Protein 3R8C (pdb70)

Sequence (403 aa):
SMVVAVDGPSGTGKSSVAKELARQLGASYLDTGAMYRIVTLWVLRAGVDLTDPAAIAAATDQVPMMSVSSDPDAQTALLAGEDVSVPIRGNEVTGAVSAVSAVPAVRERLVRQQRELAESSGAVVVEGRDIGTVVLPDADVKIYLTASAQARAQRRNLADVQRRDHLPLRPAEDALEVDTSDMTQEQVVAHLLDLVRTRSMVVAVDGPSGTGKSSVAKELARQLGASSYLDTGAMYRIVTLWVLRAGVDLTDPAAIAAATDQVPMSVSSDPDAQTALLAGEDVSVPIRGNEVTGAVSAVSAVPAVRERLVRQQRELAESSGAVVVEGRDIGTVVLPDADVKIYLTASAQARAQRRNLADVQRRDHLDSTRAVSPLRPAEDALEVDTSDMTQEQVVAHLLDLVRTR

Solvent-accessible surface area: 18810 Å² total; per-residue (Å²): 129,70,28,1,0,0,8,2,18,94,40,20,45,23,39,51,3,0,46,44,0,0,92,94,50,71,10,24,0,2,13,4,35,6,1,35,44,0,4,0,11,78,0,0,94,60,14,22,41,12,70,6,78,59,27,1,22,75,29,2,90,154,33,55,34,57,34,30,41,67,15,111,54,58,54,7,58,5,67,69,86,84,0,34,128,45,2,128,23,73,60,1,51,0,0,30,41,14,0,29,75,11,105,32,2,29,113,38,5,19,124,66,1,111,94,62,6,135,89,27,28,38,2,0,0,8,5,142,40,1,2,51,62,1,23,64,136,12,88,4,12,2,24,0,33,7,38,30,129,28,20,12,77,76,96,121,88,80,83,36,115,58,72,74,168,111,118,49,66,48,17,117,92,21,76,112,8,83,12,39,148,58,78,82,135,93,4,10,61,74,0,18,83,33,6,158,106,83,118,75,27,2,0,0,8,0,11,74,38,6,17,17,42,45,2,0,52,48,0,0,95,96,49,73,12,16,1,2,16,3,32,6,2,29,45,0,2,0,11,76,0,1,88,60,14,19,54,13,75,50,74,74,33,1,21,75,33,1,87,155,32,51,34,57,39,28,46,65,14,106,55,59,53,7,60,2,66,70,80,87,0,36,125,46,3,127,22,76,55,2,51,0,0,26,27,12,0,19,37,8,96,30,2,57,116,40,6,20,125,61,1,108,113,57,6,89,87,27,27,41,2,0,0,9,5,102,27,1,2,58,82,2,24,66,133,11,95,5,14,2,16,0,38,10,38,16,133,21,20,22,136,115,74,126,89,81,78,35,108,108,51,50,54,42,28,83,109,72,104,63,51,68,35,54,49,13,122,91,20,72,116,11,94,10,41,150,55,73,66,140,90,4,11,59,76,0,14,91,40,2,161,115,87

Foldseek 3Di:
DAEEEEAEDPLLCRLVQLLVLQVVVVFWEADLLLVLLLLLVQCVVVVQDLVDLVSLLVSRPDFQWDFGRHSVDTFTDTVNDGCVPVSPDPSSVVSSVSSCPRPSNVVVSLVVLQVVSVVGPGYYYYDQLCCPPSPVVHPAYEYEYEDQVQSVVSPPHVVSVVVVVVVRDGDPRYDYDYCSPPDSVRSNVVVNVVVVVD/DAEEEEAEDPLLCRLVLLLVLQVVVVFWEAELLLVLLLLLVQCVVVVFDLVDLPSLLVSRPCFQWDFGRHSVDTFTATVNDGCVPVSVDPSSVVRSCSSCQRPNSVVVSLVVLQVVRVVTPGYYYYDQCCCPPRPVVRPAYEYEEEDQVLSVVSVVHVVSVVVVVCLCVPPGNRGDGDPRYDYDYCSPHDSVRSSVVVNVVVVVD

Secondary structure (DSSP, 8-state):
--EEEEE--SSS-HHHHHHHHHHHTT-EEEEHHHHHHHHHHHHHHHT--TT-HHHHHHHTTT--EE----TT----EETTEE-TTGGGSHHHHHHHHHHHTSHHHHHHHHHHHHHHHHTTSSEEEESSSIIIII-TT-SEEEEEE--HHHHHHHH--HHHHHHHH---SPPTTPEEEE-TT--HHHHHHHHHHHHHH-/--EEEEE--SSSSHHHHHHHHHHHTT-EEEEHHHHHHHHHHHHHHHT--TT-HHHHHHTTTT--EEE---TT---EEETTEE-TTGGGSHHHHHHHHHHHTSHHHHHHHHHHHHHHHHTTSSEEEESSSIIIII-TT-SEEEEEE--HHHHHHHH--HHHHHHHHHHHH-SSS-----TT-EEEE-TT--HHHHHHHHHHHHHH-

Organism: Mycobacteroides abscessus (strain ATCC 19977 / DSM 44196 / CCUG 20993 / CIP 104536 / JCM 13569 / NCTC 13031 / TMC 1543 / L948) (NCBI:txid561007)

Nearest PDB structures (foldseek):
  3r8c-assembly1_A  TM=1.005E+00  e=1.095E-38  Mycobacteroides abscessus ATCC 19977
  3r8c-assembly1_B  TM=1.001E+00  e=1.105E-36  Mycobacteroides abscessus ATCC 19977
  4die-assembly5_C  TM=9.963E-01  e=7.738E-35  Mycobacteroides abscessus ATCC 19977
  4die-assembly4_B  TM=9.776E-01  e=2.308E-34  Mycobacteroides abscessus ATCC 19977
  4die-assembly6_D  TM=9.697E-01  e=1.924E-34  Mycobacteroides abscessus ATCC 19977

CATH classification: 3.40.50.300

B-factor: mean 27.77, std 15.23, range [2.0, 88.52]

Radius of gyration: 25.51 Å; Cα contacts (8 Å, |Δi|>4): 745; chains: 2; bounding box: 46×54×78 Å

Structure (mmCIF, N/CA/C/O backbone):
data_3R8C
#
_entry.id   3R8C
#
_cell.length_a   34.130
_cell.length_b   70.490
_cell.length_c   92.320
_cell.angle_alpha   90.000
_cell.angle_beta   91.950
_cell.angle_gamma   90.000
#
_symmetry.space_group_name_H-M   'P 1 21 1'
#
loop_
_entity.id
_entity.type
_entity.pdbx_description
1 polymer 'Cytidylate kinase'
2 water water
#
loop_
_atom_site.group_PDB
_atom_site.id
_atom_site.type_symbol
_atom_site.label_atom_id
_atom_site.label_alt_id
_atom_site.label_comp_id
_atom_site.label_asym_id
_atom_site.label_entity_id
_atom_site.label_seq_id
_atom_site.pdbx_PDB_ins_code
_atom_site.Cartn_x
_atom_site.Cartn_y
_atom_site.Cartn_z
_atom_site.occupancy
_atom_site.B_iso_or_equiv
_atom_site.auth_seq_id
_atom_site.auth_comp_id
_atom_site.auth_asym_id
_atom_site.auth_atom_id
_atom_site.pdbx_PDB_model_num
ATOM 1 N N . SER A 1 4 ? 7.742 2.900 -11.236 1.00 45.42 -1 SER A N 1
ATOM 2 C CA . SER A 1 4 ? 7.546 1.563 -11.883 1.00 44.88 -1 SER A CA 1
ATOM 3 C C . SER A 1 4 ? 7.084 0.466 -10.896 1.00 42.35 -1 SER A C 1
ATOM 4 O O . SER A 1 4 ? 6.061 0.620 -10.234 1.00 43.67 -1 SER A O 1
ATOM 7 N N . MET A 1 5 ? 7.830 -0.638 -10.822 1.00 38.77 0 MET A N 1
ATOM 8 C CA . MET A 1 5 ? 7.424 -1.811 -10.050 1.00 35.91 0 MET A CA 1
ATOM 9 C C . MET A 1 5 ? 8.013 -1.878 -8.622 1.00 31.66 0 MET A C 1
ATOM 10 O O . MET A 1 5 ? 9.230 -1.801 -8.433 1.00 29.10 0 MET A O 1
ATOM 15 N N . VAL A 1 6 ? 7.120 -1.992 -7.636 1.00 29.85 1 VAL A N 1
ATOM 16 C CA . VAL A 1 6 ? 7.499 -2.106 -6.215 1.00 26.85 1 VAL A CA 1
ATOM 17 C C . VAL A 1 6 ? 7.350 -3.570 -5.774 1.00 24.35 1 VAL A C 1
ATOM 18 O O . VAL A 1 6 ? 6.302 -4.185 -5.995 1.00 25.87 1 VAL A O 1
ATOM 22 N N . VAL A 1 7 ? 8.393 -4.119 -5.161 1.00 20.62 2 VAL A N 1
ATOM 23 C CA . VAL A 1 7 ? 8.296 -5.425 -4.543 1.00 18.46 2 VAL A CA 1
ATOM 24 C C . VAL A 1 7 ? 8.701 -5.216 -3.118 1.00 17.51 2 VAL A C 1
ATOM 25 O O . VAL A 1 7 ? 9.769 -4.662 -2.864 1.00 16.66 2 VAL A O 1
ATOM 29 N N . ALA A 1 8 ? 7.800 -5.634 -2.216 1.00 18.04 3 ALA A N 1
ATOM 30 C CA . ALA A 1 8 ? 7.964 -5.630 -0.776 1.00 17.21 3 ALA A CA 1
ATOM 31 C C . ALA A 1 8 ? 8.427 -7.024 -0.391 1.00 16.96 3 ALA A C 1
ATOM 32 O O . ALA A 1 8 ? 7.937 -8.047 -0.921 1.00 17.25 3 ALA A O 1
ATOM 34 N N . VAL A 1 9 ? 9.368 -7.085 0.541 1.00 16.38 4 VAL A N 1
ATOM 35 C CA . VAL A 1 9 ? 9.811 -8.376 1.032 1.00 15.90 4 VAL A CA 1
ATOM 36 C C . VAL A 1 9 ? 9.813 -8.258 2.540 1.00 16.43 4 VAL A C 1
ATOM 37 O O . VAL A 1 9 ? 10.625 -7.542 3.118 1.00 15.40 4 VAL A O 1
ATOM 41 N N . ASP A 1 10 ? 8.861 -8.946 3.158 1.00 17.62 5 ASP A N 1
ATOM 42 C CA . ASP A 1 10 ? 8.737 -8.981 4.596 1.00 18.77 5 ASP A CA 1
ATOM 43 C C . ASP A 1 10 ? 9.110 -10.363 5.123 1.00 19.89 5 ASP A C 1
ATOM 44 O O . ASP A 1 10 ? 9.387 -11.273 4.347 1.00 18.99 5 ASP A O 1
ATOM 49 N N . GLY A 1 11 ? 9.153 -10.487 6.442 1.00 21.67 6 GLY A N 1
ATOM 50 C CA . GLY A 1 11 ? 9.396 -11.747 7.093 1.00 24.12 6 GLY A CA 1
ATOM 51 C C . GLY A 1 11 ? 10.234 -11.569 8.349 1.00 26.23 6 GLY A C 1
ATOM 52 O O . GLY A 1 11 ? 10.897 -10.540 8.513 1.00 25.32 6 GLY A O 1
ATOM 53 N N . PRO A 1 12 ? 10.229 -12.586 9.226 1.00 28.74 7 PRO A N 1
ATOM 54 C CA . PRO A 1 12 ? 11.096 -12.584 10.400 1.00 31.71 7 PRO A CA 1
ATOM 55 C C . PRO A 1 12 ? 12.572 -12.617 10.023 1.00 32.33 7 PRO A C 1
ATOM 56 O O . PRO A 1 12 ? 12.940 -12.723 8.834 1.00 30.78 7 PRO A O 1
ATOM 60 N N . SER A 1 13 ? 13.403 -12.509 11.048 1.00 35.04 8 SER A N 1
ATOM 61 C CA . SER A 1 13 ? 14.849 -12.561 10.891 1.00 36.60 8 SER A CA 1
ATOM 62 C C . SER A 1 13 ? 15.310 -14.022 10.860 1.00 38.07 8 SER A C 1
ATOM 63 O O . SER A 1 13 ? 14.567 -14.917 11.300 1.00 39.43 8 SER A O 1
ATOM 66 N N . GLY A 1 14 ? 16.533 -14.249 10.367 1.00 38.26 9 GLY A N 1
ATOM 67 C CA . GLY A 1 14 ? 17.160 -15.575 10.337 1.00 39.40 9 GLY A CA 1
ATOM 68 C C . GLY A 1 14 ? 16.787 -16.460 9.151 1.00 38.11 9 GLY A C 1
ATOM 69 O O . GLY A 1 14 ? 17.187 -17.632 9.109 1.00 39.36 9 GLY A O 1
ATOM 70 N N . THR A 1 15 ? 16.012 -15.916 8.204 1.00 35.54 10 THR A N 1
ATOM 71 C CA . THR A 1 15 ? 15.607 -16.636 6.974 1.00 34.14 10 THR A CA 1
ATOM 72 C C . THR A 1 15 ? 16.561 -16.328 5.800 1.00 33.11 10 THR A C 1
ATOM 73 O O . THR A 1 15 ? 16.375 -16.843 4.689 1.00 32.20 10 THR A O 1
ATOM 77 N N . GLY A 1 16 ? 17.565 -15.476 6.060 1.00 33.10 11 GLY A N 1
ATOM 78 C CA . GLY A 1 16 ? 18.495 -14.977 5.029 1.00 31.43 11 GLY A CA 1
ATOM 79 C C . GLY A 1 16 ? 17.824 -14.045 4.034 1.00 28.46 11 GLY A C 1
ATOM 80 O O . GLY A 1 16 ? 18.291 -13.909 2.901 1.00 27.56 11 GLY A O 1
ATOM 81 N N . LYS A 1 17 ? 16.730 -13.411 4.477 1.00 27.08 12 LYS A N 1
ATOM 82 C CA . LYS A 1 17 ? 15.897 -12.487 3.671 1.00 24.58 12 LYS A CA 1
ATOM 83 C C . LYS A 1 17 ? 16.702 -11.388 2.934 1.00 23.54 12 LYS A C 1
ATOM 84 O O . LYS A 1 17 ? 16.455 -11.121 1.763 1.00 23.05 12 LYS A O 1
ATOM 90 N N . SER A 1 18 ? 17.662 -10.774 3.618 1.00 23.81 13 SER A N 1
ATOM 91 C CA . SER A 1 18 ? 18.425 -9.649 3.063 1.00 23.32 13 SER A CA 1
ATOM 92 C C . SER A 1 18 ? 19.269 -10.028 1.886 1.00 22.29 13 SER A C 1
ATOM 93 O O . SER A 1 18 ? 19.231 -9.339 0.858 1.00 21.81 13 SER A O 1
ATOM 96 N N . SER A 1 19 ? 20.071 -11.070 2.054 1.00 22.51 14 SER A N 1
ATOM 97 C CA . SER A 1 19 ? 20.853 -11.598 0.938 1.00 23.49 14 SER A CA 1
ATOM 98 C C . SER A 1 19 ? 19.928 -11.899 -0.266 1.00 21.58 14 SER A C 1
ATOM 99 O O . SER A 1 19 ? 20.235 -11.520 -1.410 1.00 21.33 14 SER A O 1
ATOM 102 N N . VAL A 1 20 ? 18.759 -12.485 0.010 1.00 19.95 15 VAL A N 1
ATOM 103 C CA . VAL A 1 20 ? 17.789 -12.825 -1.047 1.00 18.74 15 VAL A CA 1
ATOM 104 C C . VAL A 1 20 ? 17.158 -11.610 -1.791 1.00 18.01 15 VAL A C 1
ATOM 105 O O . VAL A 1 20 ? 17.098 -11.609 -3.038 1.00 18.89 15 VAL A O 1
ATOM 109 N N . ALA A 1 21 ? 16.660 -10.618 -1.046 1.00 16.38 16 ALA A N 1
ATOM 110 C CA . ALA A 1 21 ? 16.097 -9.389 -1.640 1.00 16.05 16 ALA A CA 1
ATOM 111 C C . ALA A 1 21 ? 17.142 -8.595 -2.433 1.00 16.69 16 ALA A C 1
ATOM 112 O O . ALA A 1 21 ? 16.829 -8.068 -3.479 1.00 17.31 16 ALA A O 1
ATOM 114 N N . LYS A 1 22 ? 18.369 -8.494 -1.933 1.00 17.98 17 LYS A N 1
ATOM 115 C CA . LYS A 1 22 ? 19.462 -7.857 -2.679 1.00 19.31 17 LYS A CA 1
ATOM 116 C C . LYS A 1 22 ? 19.620 -8.519 -4.035 1.00 19.84 17 LYS A C 1
ATOM 117 O O . LYS A 1 22 ? 19.629 -7.831 -5.075 1.00 19.87 17 LYS A O 1
ATOM 123 N N . GLU A 1 23 ? 19.742 -9.848 -4.026 1.00 19.65 18 GLU A N 1
ATOM 124 C CA . GLU A 1 23 ? 19.969 -10.582 -5.267 1.00 20.37 18 GLU A CA 1
ATOM 125 C C . GLU A 1 23 ? 18.749 -10.486 -6.189 1.00 20.04 18 GLU A C 1
ATOM 126 O O . GLU A 1 23 ? 18.883 -10.320 -7.395 1.00 21.39 18 GLU A O 1
ATOM 132 N N . LEU A 1 24 ? 17.563 -10.613 -5.616 1.00 19.80 19 LEU A N 1
ATOM 133 C CA . LEU A 1 24 ? 16.309 -10.379 -6.346 1.00 20.00 19 LEU A CA 1
ATOM 134 C C . LEU A 1 24 ? 16.339 -9.031 -7.068 1.00 20.09 19 LEU A C 1
ATOM 135 O O . LEU A 1 24 ? 15.951 -8.927 -8.232 1.00 20.96 19 LEU A O 1
ATOM 140 N N . ALA A 1 25 ? 16.808 -8.012 -6.355 1.00 19.68 20 ALA A N 1
ATOM 141 C CA . ALA A 1 25 ? 16.960 -6.668 -6.868 1.00 20.62 20 ALA A CA 1
ATOM 142 C C . ALA A 1 25 ? 17.910 -6.645 -8.044 1.00 22.26 20 ALA A C 1
ATOM 143 O O . ALA A 1 25 ? 17.612 -6.030 -9.064 1.00 23.62 20 ALA A O 1
ATOM 145 N N . ARG A 1 26 ? 19.074 -7.274 -7.892 1.00 23.35 21 ARG A N 1
ATOM 146 C CA . ARG A 1 26 ? 20.048 -7.332 -8.989 1.00 25.43 21 ARG A CA 1
ATOM 147 C C . ARG A 1 26 ? 19.434 -8.002 -10.236 1.00 26.33 21 ARG A C 1
ATOM 148 O O . ARG A 1 26 ? 19.605 -7.523 -11.368 1.00 28.11 21 ARG A O 1
ATOM 156 N N . GLN A 1 27 ? 18.726 -9.107 -10.034 1.00 24.64 22 GLN A N 1
ATOM 157 C CA . GLN A 1 27 ? 18.276 -9.895 -11.181 1.00 25.93 22 GLN A CA 1
ATOM 158 C C . GLN A 1 27 ? 17.108 -9.195 -11.876 1.00 26.36 22 GLN A C 1
ATOM 159 O O . GLN A 1 27 ? 16.878 -9.403 -13.079 1.00 27.11 22 GLN A O 1
ATOM 165 N N . LEU A 1 28 ? 16.402 -8.337 -11.131 1.00 24.83 23 LEU A N 1
ATOM 166 C CA . LEU A 1 28 ? 15.325 -7.559 -11.727 1.00 25.98 23 LEU A CA 1
ATOM 167 C C . LEU A 1 28 ? 15.791 -6.265 -12.394 1.00 27.24 23 LEU A C 1
ATOM 168 O O . LEU A 1 28 ? 14.983 -5.573 -13.023 1.00 28.17 23 LEU A O 1
ATOM 173 N N . GLY A 1 29 ? 17.083 -5.952 -12.273 1.00 27.07 24 GLY A N 1
ATOM 174 C CA . GLY A 1 29 ? 17.604 -4.644 -12.686 1.00 27.54 24 GLY A CA 1
ATOM 175 C C . GLY A 1 29 ? 17.042 -3.520 -11.809 1.00 26.72 24 GLY A C 1
ATOM 176 O O . GLY A 1 29 ? 16.912 -2.363 -12.255 1.00 27.79 24 GLY A O 1
ATOM 177 N N . ALA A 1 30 ? 16.716 -3.846 -10.558 1.00 24.05 25 ALA A N 1
ATOM 178 C CA . ALA A 1 30 ? 16.026 -2.894 -9.704 1.00 22.76 25 ALA A CA 1
ATOM 179 C C . ALA A 1 30 ? 16.839 -2.321 -8.538 1.00 21.75 25 ALA A C 1
ATOM 180 O O . ALA A 1 30 ? 17.884 -2.844 -8.139 1.00 21.71 25 ALA A O 1
ATOM 182 N N . SER A 1 31 ? 16.314 -1.234 -7.993 1.00 21.02 26 SER A N 1
ATOM 183 C CA . SER A 1 31 ? 16.831 -0.646 -6.793 1.00 19.83 26 SER A CA 1
ATOM 184 C C . SER A 1 31 ? 16.491 -1.524 -5.577 1.00 17.91 26 SER A C 1
ATOM 185 O O . SER A 1 31 ? 15.609 -2.413 -5.637 1.00 17.10 26 SER A O 1
ATOM 188 N N . TYR A 1 32 ? 17.195 -1.264 -4.478 1.00 16.76 27 TYR A N 1
ATOM 189 C CA . TYR A 1 32 ? 17.039 -2.011 -3.255 1.00 15.99 27 TYR A CA 1
ATOM 190 C C . TYR A 1 32 ? 17.073 -1.074 -2.062 1.00 15.79 27 TYR A C 1
ATOM 191 O O . TYR A 1 32 ? 17.961 -0.216 -1.966 1.00 17.12 27 TYR A O 1
ATOM 200 N N . LEU A 1 33 ? 16.125 -1.277 -1.146 1.00 14.09 28 LEU A N 1
ATOM 201 C CA . LEU A 1 33 ? 16.057 -0.511 0.105 1.00 14.63 28 LEU A CA 1
ATOM 202 C C . LEU A 1 33 ? 15.971 -1.424 1.359 1.00 13.88 28 LEU A C 1
ATOM 203 O O . LEU A 1 33 ? 15.046 -2.242 1.497 1.00 12.76 28 LEU A O 1
ATOM 208 N N . ASP A 1 34 ? 16.985 -1.315 2.217 1.00 14.26 29 ASP A N 1
ATOM 209 C CA . ASP A 1 34 ? 17.066 -2.017 3.476 1.00 13.19 29 ASP A CA 1
ATOM 210 C C . ASP A 1 34 ? 16.475 -1.125 4.548 1.00 13.11 29 ASP A C 1
ATOM 211 O O . ASP A 1 34 ? 17.157 -0.225 5.062 1.00 12.17 29 ASP A O 1
ATOM 216 N N . THR A 1 35 ? 15.207 -1.355 4.905 1.00 13.39 30 THR A N 1
ATOM 217 C CA . THR A 1 35 ? 14.545 -0.433 5.835 1.00 12.86 30 THR A CA 1
ATOM 218 C C . THR A 1 35 ? 14.993 -0.673 7.279 1.00 13.36 30 THR A C 1
ATOM 219 O O . THR A 1 35 ? 15.114 0.276 8.076 1.00 13.71 30 THR A O 1
ATOM 223 N N . GLY A 1 36 ? 15.291 -1.937 7.595 1.00 13.53 31 GLY A N 1
ATOM 224 C CA . GLY A 1 36 ? 15.853 -2.316 8.888 1.00 12.77 31 GLY A CA 1
ATOM 225 C C . GLY A 1 36 ? 17.111 -1.526 9.173 1.00 12.31 31 GLY A C 1
ATOM 226 O O . GLY A 1 36 ? 17.289 -1.019 10.268 1.00 14.14 31 GLY A O 1
ATOM 227 N N . ALA A 1 37 ? 17.977 -1.374 8.195 1.00 11.40 32 ALA A N 1
ATOM 228 C CA . ALA A 1 37 ? 19.162 -0.563 8.403 1.00 11.23 32 ALA A CA 1
ATOM 229 C C . ALA A 1 37 ? 18.854 0.871 8.837 1.00 11.29 32 ALA A C 1
ATOM 230 O O . ALA A 1 37 ? 19.556 1.455 9.709 1.00 12.34 32 ALA A O 1
ATOM 232 N N . MET A 1 38 ? 17.864 1.464 8.188 1.00 10.94 33 MET A N 1
ATOM 233 C CA . MET A 1 38 ? 17.439 2.820 8.533 1.00 12.00 33 MET A CA 1
ATOM 234 C C . MET A 1 38 ? 17.032 2.906 9.979 1.00 11.68 33 MET A C 1
ATOM 235 O O . MET A 1 38 ? 17.462 3.804 10.679 1.00 12.26 33 MET A O 1
ATOM 240 N N . TYR A 1 39 ? 16.243 1.957 10.471 1.00 12.67 34 TYR A N 1
ATOM 241 C CA . TYR A 1 39 ? 16.009 1.963 11.947 1.00 13.13 34 TYR A CA 1
ATOM 242 C C . TYR A 1 39 ? 17.302 1.843 12.777 1.00 12.13 34 TYR A C 1
ATOM 243 O O . TYR A 1 39 ? 17.440 2.500 13.812 1.00 12.43 34 TYR A O 1
ATOM 252 N N . ARG A 1 40 ? 18.246 1.034 12.306 1.00 11.08 35 ARG A N 1
ATOM 253 C CA . ARG A 1 40 ? 19.478 0.784 13.056 1.00 10.86 35 ARG A CA 1
ATOM 254 C C . ARG A 1 40 ? 20.398 1.995 13.081 1.00 10.81 35 ARG A C 1
ATOM 255 O O . ARG A 1 40 ? 21.147 2.143 14.045 1.00 10.29 35 ARG A O 1
ATOM 263 N N . ILE A 1 41 ? 20.357 2.814 11.999 1.00 10.46 36 ILE A N 1
ATOM 264 C CA . ILE A 1 41 ? 21.131 4.037 11.918 1.00 10.64 36 ILE A CA 1
ATOM 265 C C . ILE A 1 41 ? 20.630 5.039 12.976 1.00 10.46 36 ILE A C 1
ATOM 266 O O . ILE A 1 41 ? 21.437 5.648 13.726 1.00 11.09 36 ILE A O 1
ATOM 271 N N . VAL A 1 42 ? 19.316 5.201 13.060 1.00 10.27 37 VAL A N 1
ATOM 272 C CA . VAL A 1 42 ? 18.709 6.073 14.076 1.00 10.37 37 VAL A CA 1
ATOM 273 C C . VAL A 1 42 ? 19.091 5.601 15.509 1.00 10.28 37 VAL A C 1
ATOM 274 O O . VAL A 1 42 ? 19.377 6.403 16.400 1.00 10.71 37 VAL A O 1
ATOM 278 N N . THR A 1 43 ? 19.091 4.300 15.719 1.00 10.15 38 THR A N 1
ATOM 279 C CA . THR A 1 43 ? 19.441 3.721 16.999 1.00 10.30 38 THR A CA 1
ATOM 280 C C . THR A 1 43 ? 20.888 4.025 17.339 1.00 11.69 38 THR A C 1
ATOM 281 O O . THR A 1 43 ? 21.154 4.547 18.397 1.00 12.59 38 THR A O 1
ATOM 285 N N . LEU A 1 44 ? 21.822 3.742 16.436 1.00 12.17 39 LEU A N 1
ATOM 286 C CA . LEU A 1 44 ? 23.183 4.191 16.676 1.00 13.61 39 LEU A CA 1
ATOM 287 C C . LEU A 1 44 ? 23.250 5.669 17.203 1.00 14.37 39 LEU A C 1
ATOM 288 O O . LEU A 1 44 ? 23.857 5.949 18.229 1.00 14.97 39 LEU A O 1
ATOM 293 N N . TRP A 1 45 ? 22.605 6.587 16.492 1.00 14.81 40 TRP A N 1
ATOM 294 C CA . TRP A 1 45 ? 22.616 8.012 16.799 1.00 14.59 40 TRP A CA 1
ATOM 295 C C . TRP A 1 45 ? 22.106 8.258 18.229 1.00 14.55 40 TRP A C 1
ATOM 296 O O . TRP A 1 45 ? 22.777 8.930 19.056 1.00 15.48 40 TRP A O 1
ATOM 307 N N . VAL A 1 46 ? 20.947 7.685 18.530 1.00 12.79 41 VAL A N 1
ATOM 308 C CA . VAL A 1 46 ? 20.364 7.779 19.868 1.00 12.58 41 VAL A CA 1
ATOM 309 C C . VAL A 1 46 ? 21.331 7.217 20.939 1.00 13.36 41 VAL A C 1
ATOM 310 O O . VAL A 1 46 ? 21.584 7.875 21.976 1.00 13.31 41 VAL A O 1
ATOM 314 N N . LEU A 1 47 ? 21.876 6.024 20.698 1.00 13.23 42 LEU A N 1
ATOM 315 C CA . LEU A 1 47 ? 22.888 5.450 21.616 1.00 13.87 42 LEU A CA 1
ATOM 316 C C . LEU A 1 47 ? 24.088 6.375 21.826 1.00 14.95 42 LEU A C 1
ATOM 317 O O . LEU A 1 47 ? 24.516 6.591 22.949 1.00 16.17 42 LEU A O 1
ATOM 322 N N . ARG A 1 48 ? 24.619 6.957 20.758 1.00 14.67 43 ARG A N 1
ATOM 323 C CA . ARG A 1 48 ? 25.809 7.806 20.890 1.00 15.97 43 ARG A CA 1
ATOM 324 C C . ARG A 1 48 ? 25.501 9.130 21.580 1.00 16.65 43 ARG A C 1
ATOM 325 O O . ARG A 1 48 ? 26.379 9.771 22.151 1.00 16.67 43 ARG A O 1
ATOM 333 N N . ALA A 1 49 ? 24.240 9.519 21.516 1.00 16.90 44 ALA A N 1
ATOM 334 C CA . ALA A 1 49 ? 23.791 10.725 22.168 1.00 18.74 44 ALA A CA 1
ATOM 335 C C . ALA A 1 49 ? 23.443 10.447 23.633 1.00 19.54 44 ALA A C 1
ATOM 336 O O . ALA A 1 49 ? 23.295 11.381 24.421 1.00 21.14 44 ALA A O 1
ATOM 338 N N . GLY A 1 50 ? 23.338 9.163 24.005 1.00 19.65 45 GLY A N 1
ATOM 339 C CA . GLY A 1 50 ? 23.198 8.780 25.415 1.00 18.87 45 GLY A CA 1
ATOM 340 C C . GLY A 1 50 ? 21.817 9.103 25.956 1.00 19.20 45 GLY A C 1
ATOM 341 O O . GLY A 1 50 ? 21.601 9.147 27.165 1.00 18.53 45 GLY A O 1
ATOM 342 N N . VAL A 1 51 ? 20.872 9.319 25.043 1.00 18.90 46 VAL A N 1
ATOM 343 C CA . VAL A 1 51 ? 19.465 9.507 25.400 1.00 18.27 46 VAL A CA 1
ATOM 344 C C . VAL A 1 51 ? 18.981 8.289 26.203 1.00 18.14 46 VAL A C 1
ATOM 345 O O . VAL A 1 51 ? 19.305 7.146 25.859 1.00 16.84 46 VAL A O 1
ATOM 349 N N . ASP A 1 52 ? 18.240 8.562 27.280 1.00 18.86 47 ASP A N 1
ATOM 350 C CA . ASP A 1 52 ? 17.643 7.535 28.133 1.00 20.29 47 ASP A CA 1
ATOM 351 C C . ASP A 1 52 ? 16.539 6.782 27.369 1.00 19.88 47 ASP A C 1
ATOM 352 O O . ASP A 1 52 ? 15.491 7.364 26.989 1.00 19.87 47 ASP A O 1
ATOM 357 N N . LEU A 1 53 ? 16.787 5.491 27.145 1.00 19.18 48 LEU A N 1
ATOM 358 C CA . LEU A 1 53 ? 15.929 4.687 26.285 1.00 19.33 48 LEU A CA 1
ATOM 359 C C . LEU A 1 53 ? 14.498 4.488 26.852 1.00 21.14 48 LEU A C 1
ATOM 360 O O . LEU A 1 53 ? 13.589 4.122 26.084 1.00 21.85 48 LEU A O 1
ATOM 365 N N . THR A 1 54 ? 14.301 4.740 28.158 1.00 21.40 49 THR A N 1
ATOM 366 C CA . THR A 1 54 ? 12.955 4.710 28.752 1.00 23.79 49 THR A CA 1
ATOM 367 C C . THR A 1 54 ? 12.129 6.040 28.633 1.00 24.63 49 THR A C 1
ATOM 368 O O . THR A 1 54 ? 10.966 6.127 29.129 1.00 25.67 49 THR A O 1
ATOM 372 N N . ASP A 1 55 ? 12.715 7.051 27.982 1.00 24.31 50 ASP A N 1
ATOM 373 C CA . ASP A 1 55 ? 12.062 8.329 27.791 1.00 24.53 50 ASP A CA 1
ATOM 374 C C . ASP A 1 55 ? 11.755 8.529 26.311 1.00 24.44 50 ASP A C 1
ATOM 375 O O . ASP A 1 55 ? 12.571 9.111 25.570 1.00 24.20 50 ASP A O 1
ATOM 380 N N . PRO A 1 56 ? 10.563 8.053 25.868 1.00 24.46 51 PRO A N 1
ATOM 381 C CA . PRO A 1 56 ? 10.192 8.167 24.450 1.00 23.54 51 PRO A CA 1
ATOM 382 C C . PRO A 1 56 ? 10.240 9.619 23.921 1.00 22.96 51 PRO A C 1
ATOM 383 O O . PRO A 1 56 ? 10.662 9.826 22.805 1.00 21.50 51 PRO A O 1
ATOM 387 N N . ALA A 1 57 ? 9.832 10.601 24.724 1.00 23.22 52 ALA A N 1
ATOM 388 C CA . ALA A 1 57 ? 9.912 12.025 24.329 1.00 22.89 52 ALA A CA 1
ATOM 389 C C . ALA A 1 57 ? 11.362 12.489 24.108 1.00 21.64 52 ALA A C 1
ATOM 390 O O . ALA A 1 57 ? 11.623 13.370 23.276 1.00 21.32 52 ALA A O 1
ATOM 392 N N . ALA A 1 58 ? 12.296 11.915 24.869 1.00 20.38 53 ALA A N 1
ATOM 393 C CA . ALA A 1 58 ? 13.715 12.253 24.696 1.00 19.23 53 ALA A CA 1
ATOM 394 C C . ALA A 1 58 ? 14.206 11.643 23.400 1.00 18.14 53 ALA A C 1
ATOM 395 O O . ALA A 1 58 ? 14.899 12.296 22.610 1.00 18.36 53 ALA A O 1
ATOM 397 N N . ILE A 1 59 ? 13.836 10.384 23.182 1.00 17.17 54 ILE A N 1
ATOM 398 C CA . ILE A 1 59 ? 14.123 9.740 21.914 1.00 15.70 54 ILE A CA 1
ATOM 399 C C . ILE A 1 59 ? 13.540 10.575 20.742 1.00 16.24 54 ILE A C 1
ATOM 400 O O . ILE A 1 59 ? 14.265 10.875 19.797 1.00 15.62 54 ILE A O 1
ATOM 405 N N . ALA A 1 60 ? 12.254 10.922 20.804 1.00 16.21 55 ALA A N 1
ATOM 406 C CA . ALA A 1 60 ? 11.621 11.763 19.793 1.00 17.35 55 ALA A CA 1
ATOM 407 C C . ALA A 1 60 ? 12.454 13.031 19.478 1.00 18.61 55 ALA A C 1
ATOM 408 O O . ALA A 1 60 ? 12.811 13.251 18.310 1.00 19.37 55 ALA A O 1
ATOM 410 N N . ALA A 1 61 ? 12.798 13.830 20.502 1.00 19.20 56 ALA A N 1
ATOM 411 C CA . ALA A 1 61 ? 13.530 15.114 20.313 1.00 19.31 56 ALA A CA 1
ATOM 412 C C . ALA A 1 61 ? 14.970 14.917 19.831 1.00 19.05 56 ALA A C 1
ATOM 413 O O . ALA A 1 61 ? 15.510 15.773 19.151 1.00 20.24 56 ALA A O 1
ATOM 415 N N . ALA A 1 62 ? 15.584 13.783 20.158 1.00 18.05 57 ALA A N 1
ATOM 416 C CA . ALA A 1 62 ? 16.953 13.495 19.731 1.00 17.87 57 ALA A CA 1
ATOM 417 C C . ALA A 1 62 ? 17.032 13.004 18.269 1.00 17.75 57 ALA A C 1
ATOM 418 O O . ALA A 1 62 ? 18.130 12.864 17.667 1.00 17.46 57 ALA A O 1
ATOM 420 N N . THR A 1 63 ? 15.870 12.787 17.664 1.00 17.68 58 THR A N 1
ATOM 421 C CA . THR A 1 63 ? 15.829 12.294 16.278 1.00 16.85 58 THR A CA 1
ATOM 422 C C . THR A 1 63 ? 15.148 13.230 15.244 1.00 17.39 58 THR A C 1
ATOM 423 O O . THR A 1 63 ? 14.820 12.802 14.140 1.00 16.76 58 THR A O 1
ATOM 427 N N . ASP A 1 64 ? 14.928 14.501 15.596 1.00 17.99 59 ASP A N 1
ATOM 428 C CA . ASP A 1 64 ? 14.364 15.494 14.645 1.00 19.12 59 ASP A CA 1
ATOM 429 C C . ASP A 1 64 ? 15.166 15.654 13.339 1.00 18.63 59 ASP A C 1
ATOM 430 O O . ASP A 1 64 ? 14.603 15.905 12.253 1.00 18.86 59 ASP A O 1
ATOM 435 N N . GLN A 1 65 ? 16.490 15.567 13.465 1.00 17.58 60 GLN A N 1
ATOM 436 C CA . GLN A 1 65 ? 17.367 15.822 12.347 1.00 17.99 60 GLN A CA 1
ATOM 437 C C . GLN A 1 65 ? 18.471 14.773 12.258 1.00 16.69 60 GLN A C 1
ATOM 438 O O . GLN A 1 65 ? 19.660 15.083 12.397 1.00 17.86 60 GLN A O 1
ATOM 444 N N . VAL A 1 66 ? 18.099 13.527 12.020 1.00 16.12 61 VAL A N 1
ATOM 445 C CA . VAL A 1 66 ? 19.134 12.495 11.872 1.00 15.68 61 VAL A CA 1
ATOM 446 C C . VAL A 1 66 ? 19.816 12.606 10.507 1.00 16.90 61 VAL A C 1
ATOM 447 O O . VAL A 1 66 ? 19.154 12.479 9.452 1.00 16.42 61 VAL A O 1
ATOM 451 N N . PRO A 1 67 ? 21.136 12.852 10.516 1.00 17.22 62 PRO A N 1
ATOM 452 C CA . PRO A 1 67 ? 21.863 13.053 9.268 1.00 17.82 62 PRO A CA 1
ATOM 453 C C . PRO A 1 67 ? 22.189 11.707 8.617 1.00 17.51 62 PRO A C 1
ATOM 454 O O . PRO A 1 67 ? 23.352 11.323 8.491 1.00 17.23 62 PRO A O 1
ATOM 458 N N . MET A 1 68 ? 21.148 11.001 8.212 1.00 17.27 63 MET A N 1
ATOM 459 C CA A MET A 1 68 ? 21.274 9.667 7.648 0.70 17.42 63 MET A CA 1
ATOM 460 C CA B MET A 1 68 ? 21.324 9.680 7.650 0.30 17.04 63 MET A CA 1
ATOM 461 C C . MET A 1 68 ? 21.208 9.697 6.145 1.00 18.31 63 MET A C 1
ATOM 462 O O . MET A 1 68 ? 20.368 10.404 5.578 1.00 19.26 63 MET A O 1
ATOM 471 N N . SER A 1 69 ? 22.080 8.925 5.503 1.00 18.70 64 SER A N 1
ATOM 472 C CA . SER A 1 69 ? 22.023 8.723 4.040 1.00 19.51 64 SER A CA 1
ATOM 473 C C . SER A 1 69 ? 22.256 7.219 3.706 1.00 18.34 64 SER A C 1
ATOM 474 O O . SER A 1 69 ? 23.191 6.619 4.219 1.00 18.02 64 SER A O 1
ATOM 477 N N . VAL A 1 70 ? 21.364 6.612 2.921 1.00 17.65 65 VAL A N 1
ATOM 478 C CA . VAL A 1 70 ? 21.498 5.199 2.527 1.00 17.31 65 VAL A CA 1
ATOM 479 C C . VAL A 1 70 ? 21.440 5.099 0.996 1.00 18.72 65 VAL A C 1
ATOM 480 O O . VAL A 1 70 ? 20.981 6.021 0.298 1.00 19.71 65 VAL A O 1
ATOM 484 N N . SER A 1 71 ? 21.881 3.972 0.481 1.00 18.20 66 SER A N 1
ATOM 485 C CA . SER A 1 71 ? 21.937 3.784 -0.952 1.00 19.47 66 SER A CA 1
ATOM 486 C C . SER A 1 71 ? 20.814 2.852 -1.380 1.00 19.60 66 SER A C 1
ATOM 487 O O . SER A 1 71 ? 20.346 2.008 -0.591 1.00 19.14 66 SER A O 1
ATOM 490 N N . SER A 1 72 ? 20.406 3.008 -2.634 1.00 20.53 67 SER A N 1
ATOM 491 C CA . SER A 1 72 ? 19.341 2.203 -3.241 1.00 21.87 67 SER A CA 1
ATOM 492 C C . SER A 1 72 ? 19.932 1.220 -4.237 1.00 22.64 67 SER A C 1
ATOM 493 O O . SER A 1 72 ? 19.204 0.600 -5.044 1.00 23.30 67 SER A O 1
ATOM 496 N N . ASP A 1 73 ? 21.256 1.109 -4.181 1.00 22.29 68 ASP A N 1
ATOM 497 C CA . ASP A 1 73 ? 22.041 0.259 -5.063 1.00 24.14 68 ASP A CA 1
ATOM 498 C C . ASP A 1 73 ? 22.396 -1.059 -4.328 1.00 23.66 68 ASP A C 1
ATOM 499 O O . ASP A 1 73 ? 23.209 -1.067 -3.419 1.00 23.03 68 ASP A O 1
ATOM 504 N N . PRO A 1 74 ? 21.797 -2.185 -4.739 1.00 24.31 69 PRO A N 1
ATOM 505 C CA . PRO A 1 74 ? 22.085 -3.425 -4.010 1.00 24.98 69 PRO A CA 1
ATOM 506 C C . PRO A 1 74 ? 23.572 -3.819 -4.024 1.00 26.33 69 PRO A C 1
ATOM 507 O O . PRO A 1 74 ? 23.992 -4.636 -3.187 1.00 25.97 69 PRO A O 1
ATOM 511 N N . ASP A 1 75 ? 24.357 -3.235 -4.941 1.00 27.24 70 ASP A N 1
ATOM 512 C CA . ASP A 1 75 ? 25.790 -3.515 -4.993 1.00 29.27 70 ASP A CA 1
ATOM 513 C C . ASP A 1 75 ? 26.659 -2.546 -4.176 1.00 29.57 70 ASP A C 1
ATOM 514 O O . ASP A 1 75 ? 27.883 -2.731 -4.072 1.00 30.38 70 ASP A O 1
ATOM 519 N N . ALA A 1 76 ? 26.029 -1.537 -3.575 1.00 28.83 71 ALA A N 1
ATOM 520 C CA . ALA A 1 76 ? 26.775 -0.489 -2.875 1.00 28.30 71 ALA A CA 1
ATOM 521 C C . ALA A 1 76 ? 26.035 0.011 -1.659 1.00 26.34 71 ALA A C 1
ATOM 522 O O . ALA A 1 76 ? 25.713 1.180 -1.567 1.00 26.19 71 ALA A O 1
ATOM 524 N N . GLN A 1 77 ? 25.790 -0.892 -0.718 1.00 25.52 72 GLN A N 1
ATOM 525 C CA . GLN A 1 77 ? 25.072 -0.578 0.499 1.00 24.54 72 GLN A CA 1
ATOM 526 C C . GLN A 1 77 ? 26.002 -0.008 1.560 1.00 25.08 72 GLN A C 1
ATOM 527 O O . GLN A 1 77 ? 26.723 -0.716 2.228 1.00 26.75 72 GLN A O 1
ATOM 533 N N . THR A 1 78 ? 25.967 1.296 1.727 1.00 25.36 73 THR A N 1
ATOM 534 C CA . THR A 1 78 ? 26.746 1.942 2.779 1.00 24.31 73 THR A CA 1
ATOM 535 C C . THR A 1 78 ? 25.748 2.744 3.585 1.00 22.55 73 THR A C 1
ATOM 536 O O . THR A 1 78 ? 24.876 3.414 3.020 1.00 23.56 73 THR A O 1
ATOM 540 N N . ALA A 1 79 ? 25.835 2.606 4.897 1.00 20.30 74 ALA A N 1
ATOM 541 C CA . ALA A 1 79 ? 24.990 3.342 5.804 1.00 19.21 74 ALA A CA 1
ATOM 542 C C . ALA A 1 79 ? 25.790 4.543 6.270 1.00 18.55 74 ALA A C 1
ATOM 543 O O . ALA A 1 79 ? 26.839 4.395 6.884 1.00 18.22 74 ALA A O 1
ATOM 545 N N . LEU A 1 80 ? 25.305 5.728 5.934 1.00 18.33 75 LEU A N 1
ATOM 546 C CA . LEU A 1 80 ? 25.960 6.957 6.322 1.00 19.13 75 LEU A CA 1
ATOM 547 C C . LEU A 1 80 ? 25.234 7.648 7.477 1.00 18.18 75 LEU A C 1
ATOM 548 O O . LEU A 1 80 ? 24.022 7.844 7.451 1.00 16.49 75 LEU A O 1
ATOM 553 N N . LEU A 1 81 ? 26.011 7.996 8.484 1.00 18.52 76 LEU A N 1
ATOM 554 C CA . LEU A 1 81 ? 25.571 8.827 9.585 1.00 19.72 76 LEU A CA 1
ATOM 555 C C . LEU A 1 81 ? 26.534 10.019 9.716 1.00 21.31 76 LEU A C 1
ATOM 556 O O . LEU A 1 81 ? 27.725 9.866 10.082 1.00 21.99 76 LEU A O 1
ATOM 561 N N . ALA A 1 82 ? 25.997 11.193 9.403 1.00 22.72 77 ALA A N 1
ATOM 562 C CA . ALA A 1 82 ? 26.733 12.445 9.372 1.00 25.31 77 ALA A CA 1
ATOM 563 C C . ALA A 1 82 ? 28.034 12.205 8.596 1.00 26.60 77 ALA A C 1
ATOM 564 O O . ALA A 1 82 ? 29.123 12.414 9.116 1.00 27.40 77 ALA A O 1
ATOM 566 N N . GLY A 1 83 ? 27.892 11.686 7.381 1.00 27.32 78 GLY A N 1
ATOM 567 C CA . GLY A 1 83 ? 29.022 11.427 6.478 1.00 29.80 78 GLY A CA 1
ATOM 568 C C . GLY A 1 83 ? 29.939 10.290 6.917 1.00 30.44 78 GLY A C 1
ATOM 569 O O . GLY A 1 83 ? 30.859 9.924 6.204 1.00 32.64 78 GLY A O 1
ATOM 570 N N . GLU A 1 84 ? 29.700 9.732 8.097 1.00 29.75 79 GLU A N 1
ATOM 571 C CA . GLU A 1 84 ? 30.501 8.610 8.579 1.00 29.57 79 GLU A CA 1
ATOM 572 C C . GLU A 1 84 ? 29.871 7.287 8.116 1.00 27.07 79 GLU A C 1
ATOM 573 O O . GLU A 1 84 ? 28.673 7.063 8.275 1.00 25.36 79 GLU A O 1
ATOM 579 N N . ASP A 1 85 ? 30.689 6.413 7.553 1.00 25.88 80 ASP A N 1
ATOM 580 C CA . ASP A 1 85 ? 30.228 5.084 7.181 1.00 24.14 80 ASP A CA 1
ATOM 581 C C . ASP A 1 85 ? 30.084 4.195 8.420 1.00 21.10 80 ASP A C 1
ATOM 582 O O . ASP A 1 85 ? 31.053 3.761 9.022 1.00 21.87 80 ASP A O 1
ATOM 587 N N . VAL A 1 86 ? 28.848 3.916 8.769 1.00 19.80 81 VAL A N 1
ATOM 588 C CA . VAL A 1 86 ? 28.521 3.154 9.969 1.00 17.47 81 VAL A CA 1
ATOM 589 C C . VAL A 1 86 ? 27.913 1.756 9.695 1.00 16.65 81 VAL A C 1
ATOM 590 O O . VAL A 1 86 ? 27.310 1.130 10.599 1.00 17.30 81 VAL A O 1
ATOM 594 N N . SER A 1 87 ? 28.028 1.287 8.455 1.00 16.47 82 SER A N 1
ATOM 595 C CA . SER A 1 87 ? 27.660 -0.075 8.065 1.00 15.25 82 SER A CA 1
ATOM 596 C C . SER A 1 87 ? 28.060 -1.111 9.101 1.00 15.33 82 SER A C 1
ATOM 597 O O . SER A 1 87 ? 27.317 -2.073 9.330 1.00 14.82 82 SER A O 1
ATOM 600 N N . VAL A 1 88 ? 29.262 -0.974 9.684 1.00 15.80 83 VAL A N 1
ATOM 601 C CA . VAL A 1 88 ? 29.735 -1.970 10.666 1.00 16.56 83 VAL A CA 1
ATOM 602 C C . VAL A 1 88 ? 29.041 -1.791 12.027 1.00 15.98 83 VAL A C 1
ATOM 603 O O . VAL A 1 88 ? 28.384 -2.714 12.476 1.00 17.23 83 VAL A O 1
ATOM 607 N N . PRO A 1 89 ? 29.121 -0.604 12.659 1.00 15.83 84 PRO A N 1
ATOM 608 C CA . PRO A 1 89 ? 28.395 -0.468 13.963 1.00 16.19 84 PRO A CA 1
ATOM 609 C C . PRO A 1 89 ? 26.901 -0.694 14.010 1.00 14.37 84 PRO A C 1
ATOM 610 O O . PRO A 1 89 ? 26.432 -1.192 15.009 1.00 15.61 84 PRO A O 1
ATOM 614 N N . ILE A 1 90 ? 26.152 -0.342 12.972 1.00 13.59 85 ILE A N 1
ATOM 615 C CA . ILE A 1 90 ? 24.667 -0.507 13.000 1.00 12.71 85 ILE A CA 1
ATOM 616 C C . ILE A 1 90 ? 24.271 -1.974 12.999 1.00 12.96 85 ILE A C 1
ATOM 617 O O . ILE A 1 90 ? 23.136 -2.310 13.308 1.00 13.04 85 ILE A O 1
ATOM 622 N N . ARG A 1 91 ? 25.227 -2.849 12.691 1.00 13.41 86 ARG A N 1
ATOM 623 C CA . ARG A 1 91 ? 25.000 -4.289 12.779 1.00 14.28 86 ARG A CA 1
ATOM 624 C C . ARG A 1 91 ? 25.338 -4.863 14.158 1.00 14.94 86 ARG A C 1
ATOM 625 O O . ARG A 1 91 ? 25.066 -6.038 14.425 1.00 15.96 86 ARG A O 1
ATOM 633 N N . GLY A 1 92 ? 25.934 -4.046 15.029 1.00 14.79 87 GLY A N 1
ATOM 634 C CA . GLY A 1 92 ? 26.476 -4.553 16.296 1.00 15.06 87 GLY A CA 1
ATOM 635 C C . GLY A 1 92 ? 25.346 -4.939 17.247 1.00 14.62 87 GLY A C 1
ATOM 636 O O . GLY A 1 92 ? 24.196 -4.589 16.995 1.00 13.36 87 GLY A O 1
ATOM 637 N N . ASN A 1 93 ? 25.696 -5.651 18.317 1.00 15.63 88 ASN A N 1
ATOM 638 C CA . ASN A 1 93 ? 24.739 -6.141 19.325 1.00 17.09 88 ASN A CA 1
ATOM 639 C C . ASN A 1 93 ? 24.108 -5.089 20.174 1.00 16.95 88 ASN A C 1
ATOM 640 O O . ASN A 1 93 ? 22.932 -5.224 20.548 1.00 18.09 88 ASN A O 1
ATOM 645 N N . GLU A 1 94 ? 24.883 -4.057 20.513 1.00 17.48 89 GLU A N 1
ATOM 646 C CA . GLU A 1 94 ? 24.369 -2.863 21.235 1.00 17.84 89 GLU A CA 1
ATOM 647 C C . GLU A 1 94 ? 23.209 -2.249 20.470 1.00 15.96 89 GLU A C 1
ATOM 648 O O . GLU A 1 94 ? 22.144 -1.909 21.047 1.00 14.65 89 GLU A O 1
ATOM 654 N N . VAL A 1 95 ? 23.431 -2.072 19.163 1.00 13.63 90 VAL A N 1
ATOM 655 C CA . VAL A 1 95 ? 22.346 -1.593 18.337 1.00 13.01 90 VAL A CA 1
ATOM 656 C C . VAL A 1 95 ? 21.222 -2.612 18.183 1.00 13.56 90 VAL A C 1
ATOM 657 O O . VAL A 1 95 ? 20.053 -2.241 18.223 1.00 14.94 90 VAL A O 1
ATOM 661 N N . THR A 1 96 ? 21.547 -3.889 18.039 1.00 13.69 91 THR A N 1
ATOM 662 C CA . THR A 1 96 ? 20.485 -4.896 17.936 1.00 14.92 91 THR A CA 1
ATOM 663 C C . THR A 1 96 ? 19.586 -4.885 19.217 1.00 15.67 91 THR A C 1
ATOM 664 O O . THR A 1 96 ? 18.363 -5.077 19.141 1.00 16.04 91 THR A O 1
ATOM 668 N N . GLY A 1 97 ? 20.201 -4.612 20.372 1.00 15.25 92 GLY A N 1
ATOM 669 C CA . GLY A 1 97 ? 19.512 -4.534 21.656 1.00 14.88 92 GLY A CA 1
ATOM 670 C C . GLY A 1 97 ? 18.532 -3.367 21.833 1.00 14.15 92 GLY A C 1
ATOM 671 O O . GLY A 1 97 ? 17.454 -3.518 22.460 1.00 13.22 92 GLY A O 1
ATOM 672 N N . ALA A 1 98 ? 18.932 -2.221 21.287 1.00 12.19 93 ALA A N 1
ATOM 673 C CA . ALA A 1 98 ? 18.250 -0.972 21.439 1.00 11.81 93 ALA A CA 1
ATOM 674 C C . ALA A 1 98 ? 17.317 -0.657 20.269 1.00 11.47 93 ALA A C 1
ATOM 675 O O . ALA A 1 98 ? 16.423 0.197 20.416 1.00 11.64 93 ALA A O 1
ATOM 677 N N . VAL A 1 99 ? 17.496 -1.342 19.126 1.00 11.72 94 VAL A N 1
ATOM 678 C CA . VAL A 1 99 ? 16.701 -1.028 17.906 1.00 11.25 94 VAL A CA 1
ATOM 679 C C . VAL A 1 99 ? 15.164 -1.026 18.165 1.00 12.79 94 VAL A C 1
ATOM 680 O O . VAL A 1 99 ? 14.498 -0.116 17.713 1.00 12.87 94 VAL A O 1
ATOM 684 N N . SER A 1 100 ? 14.608 -1.993 18.898 1.00 15.38 95 SER A N 1
ATOM 685 C CA . SER A 1 100 ? 13.143 -1.997 19.048 1.00 17.94 95 SER A CA 1
ATOM 686 C C . SER A 1 100 ? 12.580 -0.949 20.010 1.00 17.61 95 SER A C 1
ATOM 687 O O . SER A 1 100 ? 11.445 -0.492 19.837 1.00 18.34 95 SER A O 1
ATOM 690 N N . ALA A 1 101 ? 13.374 -0.541 20.998 1.00 17.22 96 ALA A N 1
ATOM 691 C CA . ALA A 1 101 ? 13.009 0.583 21.859 1.00 16.76 96 ALA A CA 1
ATOM 692 C C . ALA A 1 101 ? 13.003 1.921 21.108 1.00 16.36 96 ALA A C 1
ATOM 693 O O . ALA A 1 101 ? 12.141 2.776 21.341 1.00 18.29 96 ALA A O 1
ATOM 695 N N . VAL A 1 102 ? 13.973 2.135 20.242 1.00 14.90 97 VAL A N 1
ATOM 696 C CA . VAL A 1 102 ? 13.968 3.350 19.431 1.00 13.59 97 VAL A CA 1
ATOM 697 C C . VAL A 1 102 ? 12.849 3.336 18.374 1.00 14.42 97 VAL A C 1
ATOM 698 O O . VAL A 1 102 ? 12.119 4.313 18.234 1.00 15.00 97 VAL A O 1
ATOM 702 N N . SER A 1 103 ? 12.741 2.231 17.647 1.00 14.42 98 SER A N 1
ATOM 703 C CA . SER A 1 103 ? 11.733 2.024 16.625 1.00 16.13 98 SER A CA 1
ATOM 704 C C . SER A 1 103 ? 10.305 2.097 17.142 1.00 17.60 98 SER A C 1
ATOM 705 O O . SER A 1 103 ? 9.404 2.407 16.368 1.00 19.01 98 SER A O 1
ATOM 708 N N . ALA A 1 104 ? 10.079 1.793 18.422 1.00 18.06 99 ALA A N 1
ATOM 709 C CA . ALA A 1 104 ? 8.718 1.838 18.974 1.00 20.67 99 ALA A CA 1
ATOM 710 C C . ALA A 1 104 ? 8.243 3.257 19.230 1.00 20.95 99 ALA A C 1
ATOM 711 O O . ALA A 1 104 ? 7.091 3.459 19.573 1.00 22.39 99 ALA A O 1
ATOM 713 N N . VAL A 1 105 ? 9.112 4.246 19.079 1.00 20.36 100 VAL A N 1
ATOM 714 C CA . VAL A 1 105 ? 8.650 5.605 19.289 1.00 21.06 100 VAL A CA 1
ATOM 715 C C . VAL A 1 105 ? 7.945 6.147 18.018 1.00 21.22 100 VAL A C 1
ATOM 716 O O . VAL A 1 105 ? 8.571 6.268 16.957 1.00 21.68 100 VAL A O 1
ATOM 720 N N . PRO A 1 106 ? 6.644 6.478 18.129 1.00 22.03 101 PRO A N 1
ATOM 721 C CA . PRO A 1 106 ? 5.825 6.902 16.965 1.00 22.24 101 PRO A CA 1
ATOM 722 C C . PRO A 1 106 ? 6.452 8.013 16.126 1.00 21.20 101 PRO A C 1
ATOM 723 O O . PRO A 1 106 ? 6.407 7.944 14.908 1.00 21.48 101 PRO A O 1
ATOM 727 N N . ALA A 1 107 ? 7.016 9.031 16.760 1.00 20.83 102 ALA A N 1
ATOM 728 C CA . ALA A 1 107 ? 7.689 10.093 16.022 1.00 20.79 102 ALA A CA 1
ATOM 729 C C . ALA A 1 107 ? 8.799 9.498 15.154 1.00 19.10 102 ALA A C 1
ATOM 730 O O . ALA A 1 107 ? 8.934 9.855 13.992 1.00 19.16 102 ALA A O 1
ATOM 732 N N . VAL A 1 108 ? 9.569 8.570 15.707 1.00 18.66 103 VAL A N 1
ATOM 733 C CA . VAL A 1 108 ? 10.678 7.928 14.955 1.00 17.76 103 VAL A CA 1
ATOM 734 C C . VAL A 1 108 ? 10.143 7.148 13.728 1.00 18.95 103 VAL A C 1
ATOM 735 O O . VAL A 1 108 ? 10.641 7.339 12.605 1.00 18.87 103 VAL A O 1
ATOM 739 N N . ARG A 1 109 ? 9.123 6.292 13.933 1.00 22.72 104 ARG A N 1
ATOM 740 C CA . ARG A 1 109 ? 8.562 5.483 12.805 1.00 21.68 104 ARG A CA 1
ATOM 741 C C . ARG A 1 109 ? 7.949 6.417 11.739 1.00 21.35 104 ARG A C 1
ATOM 742 O O . ARG A 1 109 ? 8.211 6.293 10.522 1.00 20.59 104 ARG A O 1
ATOM 744 N N . GLU A 1 110 ? 7.175 7.387 12.211 1.00 22.60 105 GLU A N 1
ATOM 745 C CA . GLU A 1 110 ? 6.580 8.377 11.336 1.00 23.07 105 GLU A CA 1
ATOM 746 C C . GLU A 1 110 ? 7.594 9.014 10.356 1.00 21.54 105 GLU A C 1
ATOM 747 O O . GLU A 1 110 ? 7.344 9.027 9.162 1.00 20.37 105 GLU A O 1
ATOM 753 N N . ARG A 1 111 ? 8.711 9.543 10.847 1.00 21.33 106 ARG A N 1
ATOM 754 C CA . ARG A 1 111 ? 9.722 10.108 9.928 1.00 21.74 106 ARG A CA 1
ATOM 755 C C . ARG A 1 111 ? 10.274 9.046 8.975 1.00 20.00 106 ARG A C 1
ATOM 756 O O . ARG A 1 111 ? 10.475 9.288 7.808 1.00 20.36 106 ARG A O 1
ATOM 764 N N . LEU A 1 112 ? 10.508 7.856 9.479 1.00 20.32 107 LEU A N 1
ATOM 765 C CA . LEU A 1 112 ? 11.227 6.859 8.692 1.00 19.08 107 LEU A CA 1
ATOM 766 C C . LEU A 1 112 ? 10.349 6.225 7.613 1.00 18.19 107 LEU A C 1
ATOM 767 O O . LEU A 1 112 ? 10.854 5.858 6.533 1.00 18.82 107 LEU A O 1
ATOM 772 N N . VAL A 1 113 ? 9.061 6.063 7.921 1.00 17.73 108 VAL A N 1
ATOM 773 C CA . VAL A 1 113 ? 8.101 5.501 6.977 1.00 17.07 108 VAL A CA 1
ATOM 774 C C . VAL A 1 113 ? 7.946 6.509 5.851 1.00 17.62 108 VAL A C 1
ATOM 775 O O . VAL A 1 113 ? 7.843 6.137 4.676 1.00 18.58 108 VAL A O 1
ATOM 779 N N . ARG A 1 114 ? 7.927 7.792 6.201 1.00 17.35 109 ARG A N 1
ATOM 780 C CA . ARG A 1 114 ? 7.838 8.814 5.195 1.00 17.83 109 ARG A CA 1
ATOM 781 C C . ARG A 1 114 ? 9.095 8.777 4.295 1.00 17.09 109 ARG A C 1
ATOM 782 O O . ARG A 1 114 ? 9.027 8.952 3.085 1.00 17.68 109 ARG A O 1
ATOM 790 N N . GLN A 1 115 ? 10.252 8.567 4.873 1.00 16.01 110 GLN A N 1
ATOM 791 C CA . GLN A 1 115 ? 11.451 8.615 4.045 1.00 17.71 110 GLN A CA 1
ATOM 792 C C . GLN A 1 115 ? 11.459 7.373 3.107 1.00 17.41 110 GLN A C 1
ATOM 793 O O . GLN A 1 115 ? 11.751 7.471 1.912 1.00 16.84 110 GLN A O 1
ATOM 799 N N . GLN A 1 116 ? 11.043 6.232 3.661 1.00 17.17 111 GLN A N 1
ATOM 800 C CA . GLN A 1 116 ? 11.051 4.980 2.933 1.00 16.96 111 GLN A CA 1
ATOM 801 C C . GLN A 1 116 ? 10.101 5.107 1.761 1.00 18.01 111 GLN A C 1
ATOM 802 O O . GLN A 1 116 ? 10.390 4.618 0.672 1.00 18.43 111 GLN A O 1
ATOM 808 N N . ARG A 1 117 ? 9.003 5.831 1.947 1.00 19.24 112 ARG A N 1
ATOM 809 C CA . ARG A 1 117 ? 8.082 6.050 0.809 1.00 21.59 112 ARG A CA 1
ATOM 810 C C . ARG A 1 117 ? 8.628 6.986 -0.284 1.00 23.38 112 ARG A C 1
ATOM 811 O O . ARG A 1 117 ? 8.476 6.714 -1.482 1.00 24.86 112 ARG A O 1
ATOM 819 N N . GLU A 1 118 ? 9.281 8.070 0.122 1.00 24.25 113 GLU A N 1
ATOM 820 C CA . GLU A 1 118 ? 9.936 8.959 -0.845 1.00 26.44 113 GLU A CA 1
ATOM 821 C C . GLU A 1 118 ? 11.096 8.264 -1.557 1.00 25.92 113 GLU A C 1
ATOM 822 O O . GLU A 1 118 ? 11.268 8.398 -2.762 1.00 26.74 113 GLU A O 1
ATOM 828 N N . LEU A 1 119 ? 11.884 7.504 -0.817 1.00 25.64 114 LEU A N 1
ATOM 829 C CA . LEU A 1 119 ? 12.962 6.752 -1.441 1.00 26.40 114 LEU A CA 1
ATOM 830 C C . LEU A 1 119 ? 12.427 5.676 -2.408 1.00 26.87 114 LEU A C 1
ATOM 831 O O . LEU A 1 119 ? 13.059 5.376 -3.425 1.00 26.52 114 LEU A O 1
ATOM 836 N N . ALA A 1 120 ? 11.258 5.118 -2.097 1.00 27.45 115 ALA A N 1
ATOM 837 C CA . ALA A 1 120 ? 10.636 4.108 -2.974 1.00 29.67 115 ALA A CA 1
ATOM 838 C C . ALA A 1 120 ? 10.072 4.787 -4.226 1.00 33.11 115 ALA A C 1
ATOM 839 O O . ALA A 1 120 ? 10.181 4.259 -5.340 1.00 34.72 115 ALA A O 1
ATOM 841 N N . GLU A 1 121 ? 9.491 5.967 -4.025 1.00 35.68 116 GLU A N 1
ATOM 842 C CA . GLU A 1 121 ? 8.895 6.776 -5.103 1.00 39.59 116 GLU A CA 1
ATOM 843 C C . GLU A 1 121 ? 9.922 7.202 -6.164 1.00 41.27 116 GLU A C 1
ATOM 844 O O . GLU A 1 121 ? 9.684 7.022 -7.346 1.00 42.90 116 GLU A O 1
ATOM 850 N N . SER A 1 122 ? 11.077 7.707 -5.727 1.00 41.29 117 SER A N 1
ATOM 851 C CA . SER A 1 122 ? 12.066 8.283 -6.629 1.00 43.67 117 SER A CA 1
ATOM 852 C C . SER A 1 122 ? 13.032 7.275 -7.255 1.00 43.70 117 SER A C 1
ATOM 853 O O . SER A 1 122 ? 13.886 7.662 -8.061 1.00 46.30 117 SER A O 1
ATOM 856 N N . SER A 1 123 ? 12.891 6.001 -6.893 1.00 41.68 118 SER A N 1
ATOM 857 C CA . SER A 1 123 ? 13.829 4.935 -7.288 1.00 41.24 118 SER A CA 1
ATOM 858 C C . SER A 1 123 ? 13.348 4.070 -8.457 1.00 41.32 118 SER A C 1
ATOM 859 O O . SER A 1 123 ? 14.094 3.219 -8.921 1.00 42.14 118 SER A O 1
ATOM 862 N N . GLY A 1 124 ? 12.119 4.271 -8.928 1.00 41.12 119 GLY A N 1
ATOM 863 C CA . GLY A 1 124 ? 11.597 3.450 -10.027 1.00 40.47 119 GLY A CA 1
ATOM 864 C C . GLY A 1 124 ? 11.440 1.998 -9.601 1.00 37.09 119 GLY A C 1
ATOM 865 O O . GLY A 1 124 ? 10.966 1.729 -8.491 1.00 35.64 119 GLY A O 1
ATOM 866 N N . ALA A 1 125 ? 11.828 1.057 -10.468 1.00 35.98 120 ALA A N 1
ATOM 867 C CA . ALA A 1 125 ? 11.762 -0.366 -10.115 1.00 32.32 120 ALA A CA 1
ATOM 868 C C . ALA A 1 125 ? 12.606 -0.653 -8.845 1.00 29.21 120 ALA A C 1
ATOM 869 O O . ALA A 1 125 ? 13.825 -0.441 -8.832 1.00 29.10 120 ALA A O 1
ATOM 871 N N . VAL A 1 126 ? 11.940 -1.129 -7.788 1.00 25.44 121 VAL A N 1
ATOM 872 C CA . VAL A 1 126 ? 12.560 -1.214 -6.474 1.00 23.20 121 VAL A CA 1
ATOM 873 C C . VAL A 1 126 ? 12.055 -2.401 -5.675 1.00 21.18 121 VAL A C 1
ATOM 874 O O . VAL A 1 126 ? 10.866 -2.742 -5.727 1.00 21.75 121 VAL A O 1
ATOM 878 N N . VAL A 1 127 ? 12.984 -3.060 -4.975 1.00 19.58 122 VAL A N 1
ATOM 879 C CA . VAL A 1 127 ? 12.664 -4.069 -3.983 1.00 16.00 122 VAL A CA 1
ATOM 880 C C . VAL A 1 127 ? 12.897 -3.467 -2.609 1.00 14.95 122 VAL A C 1
ATOM 881 O O . VAL A 1 127 ? 14.024 -3.098 -2.304 1.00 13.99 122 VAL A O 1
ATOM 885 N N . VAL A 1 128 ? 11.827 -3.439 -1.785 1.00 14.28 123 VAL A N 1
ATOM 886 C CA . VAL A 1 128 ? 11.832 -2.857 -0.447 1.00 12.85 123 VAL A CA 1
ATOM 887 C C . VAL A 1 128 ? 11.742 -3.908 0.678 1.00 13.17 123 VAL A C 1
ATOM 888 O O . VAL A 1 128 ? 10.653 -4.500 0.944 1.00 11.65 123 VAL A O 1
ATOM 892 N N . GLU A 1 129 ? 12.879 -4.111 1.354 1.00 12.28 124 GLU A N 1
ATOM 893 C CA . GLU A 1 129 ? 12.952 -5.052 2.457 1.00 13.14 124 GLU A CA 1
ATOM 894 C C . GLU A 1 129 ? 12.516 -4.467 3.811 1.00 13.75 124 GLU A C 1
ATOM 895 O O . GLU A 1 129 ? 12.846 -3.302 4.156 1.00 14.46 124 GLU A O 1
ATOM 901 N N . GLY A 1 130 ? 11.789 -5.252 4.591 1.00 13.89 125 GLY A N 1
ATOM 902 C CA . GLY A 1 130 ? 11.347 -4.764 5.894 1.00 14.74 125 GLY A CA 1
ATOM 903 C C . GLY A 1 130 ? 10.577 -5.806 6.662 1.00 16.19 125 GLY A C 1
ATOM 904 O O . GLY A 1 130 ? 10.714 -6.987 6.388 1.00 16.60 125 GLY A O 1
ATOM 905 N N . ARG A 1 131 ? 9.769 -5.377 7.634 1.00 17.25 126 ARG A N 1
ATOM 906 C CA . ARG A 1 131 ? 8.903 -6.320 8.358 1.00 19.39 126 ARG A CA 1
ATOM 907 C C . ARG A 1 131 ? 7.411 -5.983 8.190 1.00 19.75 126 ARG A C 1
ATOM 908 O O . ARG A 1 131 ? 6.554 -6.878 8.296 1.00 19.59 126 ARG A O 1
ATOM 916 N N . ASP A 1 132 ? 7.115 -4.702 7.897 1.00 19.89 127 ASP A N 1
ATOM 917 C CA . ASP A 1 132 ? 5.735 -4.237 7.606 1.00 20.67 127 ASP A CA 1
ATOM 918 C C . ASP A 1 132 ? 5.601 -3.439 6.297 1.00 19.11 127 ASP A C 1
ATOM 919 O O . ASP A 1 132 ? 4.781 -2.538 6.195 1.00 20.85 127 ASP A O 1
ATOM 924 N N . ILE A 1 133 ? 6.416 -3.732 5.304 1.00 17.29 128 ILE A N 1
ATOM 925 C CA . ILE A 1 133 ? 6.385 -2.959 4.062 1.00 15.67 128 ILE A CA 1
ATOM 926 C C . ILE A 1 133 ? 5.033 -3.159 3.410 1.00 17.45 128 ILE A C 1
ATOM 927 O O . ILE A 1 133 ? 4.343 -2.197 3.093 1.00 17.53 128 ILE A O 1
ATOM 932 N N . GLY A 1 134 ? 4.648 -4.427 3.264 1.00 18.57 129 GLY A N 1
ATOM 933 C CA . GLY A 1 134 ? 3.414 -4.798 2.581 1.00 18.99 129 GLY A CA 1
ATOM 934 C C . GLY A 1 134 ? 2.156 -4.360 3.292 1.00 21.05 129 GLY A C 1
ATOM 935 O O . GLY A 1 134 ? 1.156 -4.066 2.623 1.00 22.26 129 GLY A O 1
ATOM 936 N N . THR A 1 135 ? 2.204 -4.346 4.634 1.00 21.71 130 THR A N 1
ATOM 937 C CA . THR A 1 135 ? 1.043 -3.978 5.495 1.00 24.09 130 THR A CA 1
ATOM 938 C C . THR A 1 135 ? 0.891 -2.486 5.744 1.00 24.17 130 THR A C 1
ATOM 939 O O . THR A 1 135 ? -0.262 -1.947 5.753 1.00 26.27 130 THR A O 1
ATOM 943 N N . VAL A 1 136 ? 2.026 -1.853 6.043 1.00 20.82 131 VAL A N 1
ATOM 944 C CA . VAL A 1 136 ? 2.055 -0.467 6.477 1.00 21.55 131 VAL A CA 1
ATOM 945 C C . VAL A 1 136 ? 2.852 0.462 5.557 1.00 20.09 131 VAL A C 1
ATOM 946 O O . VAL A 1 136 ? 2.355 1.494 5.155 1.00 20.98 131 VAL A O 1
ATOM 950 N N . VAL A 1 137 ? 4.086 0.107 5.211 1.00 18.09 132 VAL A N 1
ATOM 951 C CA . VAL A 1 137 ? 4.878 1.054 4.404 1.00 16.50 132 VAL A CA 1
ATOM 952 C C . VAL A 1 137 ? 4.400 1.270 2.947 1.00 17.50 132 VAL A C 1
ATOM 953 O O . VAL A 1 137 ? 4.131 2.392 2.536 1.00 17.88 132 VAL A O 1
ATOM 957 N N . LEU A 1 138 ? 4.266 0.195 2.178 1.00 18.09 133 LEU A N 1
ATOM 958 C CA . LEU A 1 138 ? 3.827 0.310 0.805 1.00 19.24 133 LEU A CA 1
ATOM 959 C C . LEU A 1 138 ? 2.608 -0.608 0.561 1.00 21.92 133 LEU A C 1
ATOM 960 O O . LEU A 1 138 ? 2.690 -1.581 -0.191 1.00 22.64 133 LEU A O 1
ATOM 965 N N . PRO A 1 139 ? 1.456 -0.293 1.184 1.00 23.58 134 PRO A N 1
ATOM 966 C CA . PRO A 1 139 ? 0.338 -1.220 1.035 1.00 26.36 134 PRO A CA 1
ATOM 967 C C . PRO A 1 139 ? -0.142 -1.427 -0.415 1.00 28.01 134 PRO A C 1
ATOM 968 O O . PRO A 1 139 ? -0.890 -2.380 -0.693 1.00 29.37 134 PRO A O 1
ATOM 972 N N . ASP A 1 140 ? 0.227 -0.515 -1.313 1.00 29.08 135 ASP A N 1
ATOM 973 C CA . ASP A 1 140 ? -0.191 -0.593 -2.725 1.00 31.03 135 ASP A CA 1
ATOM 974 C C . ASP A 1 140 ? 0.931 -1.172 -3.567 1.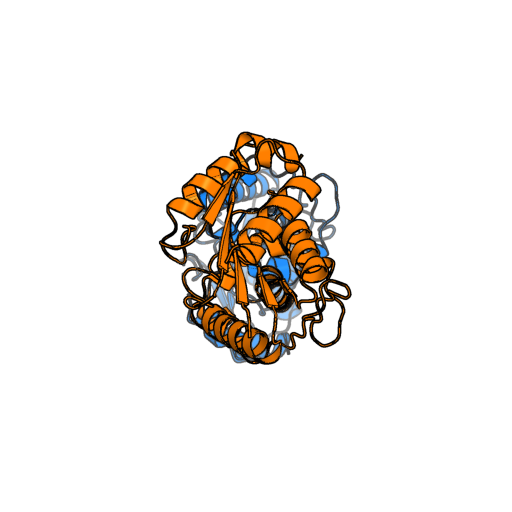00 28.60 135 ASP A C 1
ATOM 975 O O . ASP A 1 140 ? 0.907 -1.054 -4.781 1.00 29.06 135 ASP A O 1
ATOM 980 N N . ALA A 1 141 ? 1.900 -1.811 -2.907 1.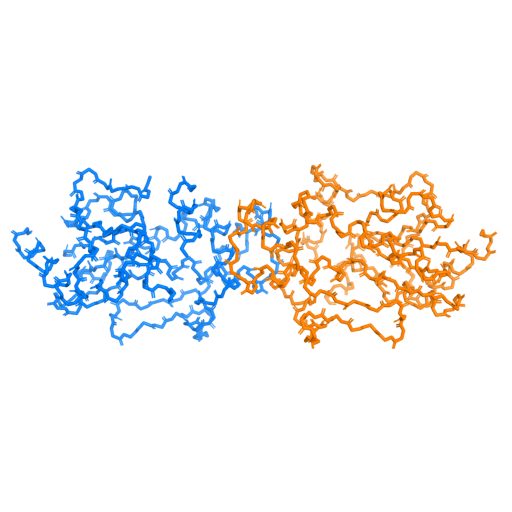00 25.83 136 ALA A N 1
ATOM 981 C CA . ALA A 1 141 ? 3.004 -2.470 -3.590 1.00 24.69 136 ALA A CA 1
ATOM 982 C C . ALA A 1 141 ? 2.497 -3.469 -4.656 1.00 25.97 136 ALA A C 1
ATOM 983 O O . ALA A 1 141 ? 1.431 -4.034 -4.506 1.00 27.47 136 ALA A O 1
ATOM 985 N N . ASP A 1 142 ? 3.243 -3.662 -5.747 1.00 26.63 137 ASP A N 1
ATOM 986 C CA . ASP A 1 142 ? 2.781 -4.541 -6.837 1.00 28.69 137 ASP A CA 1
ATOM 987 C C . ASP A 1 142 ? 2.871 -6.012 -6.472 1.00 27.55 137 ASP A C 1
ATOM 988 O O . ASP A 1 142 ? 1.912 -6.739 -6.640 1.00 30.37 137 ASP A O 1
ATOM 993 N N . VAL A 1 143 ? 4.011 -6.440 -5.936 1.00 25.33 138 VAL A N 1
ATOM 994 C CA . VAL A 1 143 ? 4.189 -7.799 -5.430 1.00 24.06 138 VAL A CA 1
ATOM 995 C C . VAL A 1 143 ? 4.623 -7.704 -3.976 1.00 22.69 138 VAL A C 1
ATOM 996 O O . VAL A 1 143 ? 5.537 -6.955 -3.638 1.00 21.84 138 VAL A O 1
ATOM 1000 N N . LYS A 1 144 ? 3.983 -8.494 -3.125 1.00 22.56 139 LYS A N 1
ATOM 1001 C CA . LYS A 1 144 ? 4.269 -8.491 -1.716 1.00 21.95 139 LYS A CA 1
ATOM 1002 C C . LYS A 1 144 ? 4.674 -9.895 -1.370 1.00 21.92 139 LYS A C 1
ATOM 1003 O O . LYS A 1 144 ? 3.952 -10.855 -1.674 1.00 23.33 139 LYS A O 1
ATOM 1009 N N . ILE A 1 145 ? 5.830 -10.016 -0.735 1.00 20.55 140 ILE A N 1
ATOM 1010 C CA . ILE A 1 145 ? 6.429 -11.312 -0.482 1.00 19.75 140 ILE A CA 1
ATOM 1011 C C . ILE A 1 145 ? 6.645 -11.402 0.971 1.00 20.27 140 ILE A C 1
ATOM 1012 O O . ILE A 1 145 ? 7.010 -10.437 1.629 1.00 20.19 140 ILE A O 1
ATOM 1017 N N . TYR A 1 146 ? 6.427 -12.579 1.499 1.00 21.54 141 TYR A N 1
ATOM 1018 C CA . TYR A 1 146 ? 6.582 -12.745 2.909 1.00 23.02 141 TYR A CA 1
ATOM 1019 C C . TYR A 1 146 ? 7.410 -14.017 3.090 1.00 23.41 141 TYR A C 1
ATOM 1020 O O . TYR A 1 146 ? 6.934 -15.124 2.807 1.00 24.31 141 TYR A O 1
ATOM 1029 N N . LEU A 1 147 ? 8.653 -13.858 3.537 1.00 22.84 142 LEU A N 1
ATOM 1030 C CA . LEU A 1 147 ? 9.562 -15.000 3.642 1.00 21.94 142 LEU A CA 1
ATOM 1031 C C . LEU A 1 147 ? 9.574 -15.523 5.037 1.00 22.64 142 LEU A C 1
ATOM 1032 O O . LEU A 1 147 ? 9.788 -14.786 5.986 1.00 22.91 142 LEU A O 1
ATOM 1037 N N . THR A 1 148 ? 9.361 -16.824 5.149 1.00 24.21 143 THR A N 1
ATOM 1038 C CA . THR A 1 148 ? 9.167 -17.455 6.428 1.00 25.54 143 THR A CA 1
ATOM 1039 C C . THR A 1 148 ? 9.937 -18.764 6.489 1.00 26.58 143 THR A C 1
ATOM 1040 O O . THR A 1 148 ? 10.361 -19.282 5.464 1.00 26.40 143 THR A O 1
ATOM 1044 N N . ALA A 1 149 ? 10.172 -19.278 7.690 1.00 28.49 144 ALA A N 1
ATOM 1045 C CA . ALA A 1 149 ? 10.767 -20.609 7.828 1.00 30.07 144 ALA A CA 1
ATOM 1046 C C . ALA A 1 149 ? 10.514 -21.159 9.225 1.00 32.63 144 ALA A C 1
ATOM 1047 O O . ALA A 1 149 ? 10.308 -20.395 10.166 1.00 32.36 144 ALA A O 1
ATOM 1049 N N . SER A 1 150 ? 10.540 -22.487 9.354 1.00 34.81 145 SER A N 1
ATOM 1050 C CA . SER A 1 150 ? 10.346 -23.129 10.637 1.00 38.05 145 SER A CA 1
ATOM 1051 C C . SER A 1 150 ? 11.259 -22.506 11.700 1.00 39.54 145 SER A C 1
ATOM 1052 O O . SER A 1 150 ? 12.369 -22.033 11.380 1.00 38.02 145 SER A O 1
ATOM 1055 N N . ALA A 1 151 ? 10.780 -22.489 12.948 1.00 42.60 146 ALA A N 1
ATOM 1056 C CA . ALA A 1 151 ? 11.616 -22.144 14.101 1.00 45.20 146 ALA A CA 1
ATOM 1057 C C . ALA A 1 151 ? 12.974 -22.847 13.978 1.00 46.47 146 ALA A C 1
ATOM 1058 O O . ALA A 1 151 ? 14.020 -22.224 14.174 1.00 46.54 146 ALA A O 1
ATOM 1060 N N . GLN A 1 152 ? 12.942 -24.125 13.600 1.00 48.37 147 GLN A N 1
ATOM 1061 C CA . GLN A 1 152 ? 14.134 -24.963 13.478 1.00 50.27 147 GLN A CA 1
ATOM 1062 C C . GLN A 1 152 ? 15.130 -24.476 12.411 1.00 48.41 147 GLN A C 1
ATOM 1063 O O . GLN A 1 152 ? 16.311 -24.352 12.719 1.00 49.12 147 GLN A O 1
ATOM 1069 N N . ALA A 1 153 ? 14.663 -24.201 11.183 1.00 46.69 148 ALA A N 1
ATOM 1070 C CA . ALA A 1 153 ? 15.516 -23.656 10.102 1.00 45.01 148 ALA A CA 1
ATOM 1071 C C . ALA A 1 153 ? 16.259 -22.354 10.446 1.00 44.67 148 ALA A C 1
ATOM 1072 O O . ALA A 1 153 ? 17.461 -22.251 10.202 1.00 44.53 148 ALA A O 1
ATOM 1074 N N . ARG A 1 154 ? 15.543 -21.373 11.002 1.00 45.26 149 ARG A N 1
ATOM 1075 C CA . ARG A 1 154 ? 16.117 -20.071 11.420 1.00 45.89 149 ARG A CA 1
ATOM 1076 C C . ARG A 1 154 ? 17.181 -20.218 12.520 1.00 49.26 149 ARG A C 1
ATOM 1077 O O . ARG A 1 154 ? 18.282 -19.634 12.435 1.00 49.85 149 ARG A O 1
ATOM 1085 N N . ALA A 1 155 ? 16.825 -20.985 13.553 1.00 52.44 150 ALA A N 1
ATOM 1086 C CA . ALA A 1 155 ? 17.743 -21.439 14.594 1.00 55.92 150 ALA A CA 1
ATOM 1087 C C . ALA A 1 155 ? 19.033 -22.046 14.028 1.00 56.89 150 ALA A C 1
ATOM 1088 O O . ALA A 1 155 ? 20.140 -21.646 14.426 1.00 58.75 150 ALA A O 1
ATOM 1090 N N . GLN A 1 156 ? 18.877 -23.009 13.111 1.00 56.32 151 GLN A N 1
ATOM 1091 C CA . GLN A 1 156 ? 19.989 -23.717 12.463 1.00 56.32 151 GLN A CA 1
ATOM 1092 C C . GLN A 1 156 ? 20.967 -22.777 11.739 1.00 55.55 151 GLN A C 1
ATOM 1093 O O . GLN A 1 156 ? 22.180 -22.979 11.821 1.00 56.82 151 GLN A O 1
ATOM 1095 N N . ARG A 1 157 ? 20.447 -21.756 11.045 1.00 53.61 152 ARG A N 1
ATOM 1096 C CA . ARG A 1 157 ? 21.296 -20.779 10.361 1.00 53.17 152 ARG A CA 1
ATOM 1097 C C . ARG A 1 157 ? 22.260 -20.102 11.354 1.00 55.67 152 ARG A C 1
ATOM 1098 O O . ARG A 1 157 ? 23.479 -20.288 11.246 1.00 56.71 152 ARG A O 1
ATOM 1100 N N . ARG A 1 158 ? 21.706 -19.373 12.336 1.00 57.12 153 ARG A N 1
ATOM 1101 C CA . ARG A 1 158 ? 22.482 -18.653 13.379 1.00 59.73 153 ARG A CA 1
ATOM 1102 C C . ARG A 1 158 ? 23.582 -19.492 14.096 1.00 62.96 153 ARG A C 1
ATOM 1103 O O . ARG A 1 158 ? 24.785 -19.181 13.994 1.00 64.29 153 ARG A O 1
ATOM 1105 N N . ASN A 1 159 ? 23.171 -20.558 14.790 1.00 64.41 154 ASN A N 1
ATOM 1106 C CA . ASN A 1 159 ? 24.103 -21.445 15.506 1.00 67.33 154 ASN A CA 1
ATOM 1107 C C . ASN A 1 159 ? 25.006 -22.234 14.571 1.00 67.38 154 ASN A C 1
ATOM 1108 O O . ASN A 1 159 ? 25.517 -23.292 14.944 1.00 69.57 154 ASN A O 1
ATOM 1110 N N . LEU A 1 175 ? 18.700 -21.253 19.543 1.00 79.37 170 LEU A N 1
ATOM 1111 C CA . LEU A 1 175 ? 17.365 -21.742 19.203 1.00 78.41 170 LEU A CA 1
ATOM 1112 C C . LEU A 1 175 ? 16.291 -21.161 20.120 1.00 79.51 170 LEU A C 1
ATOM 1113 O O . LEU A 1 175 ? 15.198 -20.828 19.654 1.00 77.59 170 LEU A O 1
ATOM 1115 N N . ALA A 1 176 ? 16.619 -21.047 21.413 1.00 82.70 171 ALA A N 1
ATOM 1116 C CA . ALA A 1 176 ? 15.697 -20.585 22.461 1.00 84.41 171 ALA A CA 1
ATOM 1117 C C . ALA A 1 176 ? 15.142 -19.166 22.268 1.00 82.40 171 ALA A C 1
ATOM 1118 O O . ALA A 1 176 ? 13.973 -18.909 22.571 1.00 82.65 171 ALA A O 1
ATOM 1120 N N . ASP A 1 177 ? 15.976 -18.256 21.765 1.00 80.72 172 ASP A N 1
ATOM 1121 C CA . ASP A 1 177 ? 15.583 -16.850 21.534 1.00 78.90 172 ASP A CA 1
ATOM 1122 C C . ASP A 1 177 ? 14.849 -16.570 20.200 1.00 75.57 172 ASP A C 1
ATOM 1123 O O . ASP A 1 177 ? 14.521 -15.418 19.901 1.00 74.29 172 ASP A O 1
ATOM 1125 N N . VAL A 1 178 ? 14.608 -17.612 19.400 1.00 74.72 173 VAL A N 1
ATOM 1126 C CA . VAL A 1 178 ? 13.776 -17.502 18.188 1.00 71.76 173 VAL A CA 1
ATOM 1127 C C . VAL A 1 178 ? 12.339 -17.899 18.516 1.00 72.50 173 VAL A C 1
ATOM 1128 O O . VAL A 1 178 ? 11.398 -17.285 18.008 1.00 71.12 173 VAL A O 1
ATOM 1132 N N . GLN A 1 179 ? 12.184 -18.924 19.364 1.00 74.97 174 GLN A N 1
ATOM 1133 C CA . GLN A 1 179 ? 10.872 -19.371 19.858 1.00 76.42 174 GLN A CA 1
ATOM 1134 C C . GLN A 1 179 ? 10.177 -18.285 20.695 1.00 77.08 174 GLN A C 1
ATOM 1135 O O . GLN A 1 179 ? 8.958 -18.113 20.608 1.00 76.87 174 GLN A O 1
ATOM 1141 N N . ARG A 1 180 ? 10.960 -17.555 21.488 1.00 77.77 175 ARG A N 1
ATOM 1142 C CA . ARG A 1 180 ? 10.434 -16.475 22.315 1.00 78.77 175 ARG A CA 1
ATOM 1143 C C . ARG A 1 180 ? 10.064 -15.243 21.486 1.00 75.96 175 ARG A C 1
ATOM 1144 O O . ARG A 1 180 ? 8.988 -14.666 21.674 1.00 76.27 175 ARG A O 1
ATOM 1146 N N . ARG A 1 181 ? 10.944 -14.850 20.565 1.00 73.49 176 ARG A N 1
ATOM 1147 C CA . ARG A 1 181 ? 10.708 -13.674 19.715 1.00 70.81 176 ARG A CA 1
ATOM 1148 C C . ARG A 1 181 ? 9.559 -13.843 18.704 1.00 69.03 176 ARG A C 1
ATOM 1149 O O . ARG A 1 181 ? 8.997 -12.842 18.251 1.00 67.69 176 ARG A O 1
ATOM 1151 N N . ASP A 1 182 ? 9.230 -15.094 18.350 1.00 69.12 177 ASP A N 1
ATOM 1152 C CA . ASP A 1 182 ? 8.060 -15.425 17.512 1.00 67.93 177 ASP A CA 1
ATOM 1153 C C . ASP A 1 182 ? 6.773 -15.292 18.310 1.00 70.08 177 ASP A C 1
ATOM 1154 O O . ASP A 1 182 ? 5.774 -14.760 17.809 1.00 69.05 177 ASP A O 1
ATOM 1159 N N . HIS A 1 183 ? 6.809 -15.810 19.540 1.00 73.09 178 HIS A N 1
ATOM 1160 C CA . HIS A 1 183 ? 5.695 -15.719 20.477 1.00 76.01 178 HIS A CA 1
ATOM 1161 C C . HIS A 1 183 ? 5.414 -14.261 20.860 1.00 75.79 178 HIS A C 1
ATOM 1162 O O . HIS A 1 183 ? 4.286 -13.782 20.705 1.00 75.99 178 HIS A O 1
ATOM 1169 N N . LEU A 1 184 ? 6.442 -13.567 21.352 1.00 75.74 179 LEU A N 1
ATOM 1170 C CA . LEU A 1 184 ? 6.338 -12.150 21.704 1.00 75.57 179 LEU A CA 1
ATOM 1171 C C . LEU A 1 184 ? 6.639 -11.259 20.493 1.00 72.56 179 LEU A C 1
ATOM 1172 O O . LEU A 1 184 ? 5.744 -10.614 19.931 1.00 71.57 179 LEU A O 1
ATOM 1174 N N . PRO A 1 192 ? 0.704 -5.924 12.020 1.00 50.88 187 PRO A N 1
ATOM 1175 C CA . PRO A 1 192 ? 1.603 -5.345 11.005 1.00 49.17 187 PRO A CA 1
ATOM 1176 C C . PRO A 1 192 ? 2.690 -6.330 10.500 1.00 47.52 187 PRO A C 1
ATOM 1177 O O . PRO A 1 192 ? 2.906 -6.444 9.283 1.00 46.67 187 PRO A O 1
ATOM 1181 N N . LEU A 1 193 ? 3.325 -7.045 11.432 1.00 47.33 188 LEU A N 1
ATOM 1182 C CA . LEU A 1 193 ? 4.447 -7.964 11.163 1.00 45.63 188 LEU A CA 1
ATOM 1183 C C . LEU A 1 193 ? 4.040 -9.325 10.564 1.00 44.96 188 LEU A C 1
ATOM 1184 O O . LEU A 1 193 ? 4.910 -10.088 10.115 1.00 44.57 188 LEU A O 1
ATOM 1186 N N . ARG A 1 194 ? 2.741 -9.627 10.585 1.00 44.77 189 ARG A N 1
ATOM 1187 C CA . ARG A 1 194 ? 2.168 -10.790 9.897 1.00 44.11 189 ARG A CA 1
ATOM 1188 C C . ARG A 1 194 ? 1.923 -10.404 8.418 1.00 41.95 189 ARG A C 1
ATOM 1189 O O . ARG A 1 194 ? 1.875 -9.206 8.109 1.00 41.64 189 ARG A O 1
ATOM 1191 N N . PRO A 1 195 ? 1.768 -11.402 7.507 1.00 40.70 190 PRO A N 1
ATOM 1192 C CA . PRO A 1 195 ? 1.707 -11.077 6.070 1.00 38.97 190 PRO A CA 1
ATOM 1193 C C . PRO A 1 195 ? 0.471 -10.281 5.733 1.00 39.35 190 PRO A C 1
ATOM 1194 O O . PRO A 1 195 ? -0.572 -10.486 6.371 1.00 41.42 190 PRO A O 1
ATOM 1198 N N . ALA A 1 196 ? 0.593 -9.357 4.778 1.00 37.40 191 ALA A N 1
ATOM 1199 C CA . ALA A 1 196 ? -0.572 -8.663 4.218 1.00 37.91 191 ALA A CA 1
ATOM 1200 C C . ALA A 1 196 ? -1.497 -9.679 3.521 1.00 38.85 191 ALA A C 1
ATOM 1201 O O . ALA A 1 196 ? -1.060 -10.773 3.158 1.00 37.90 191 ALA A O 1
ATOM 1203 N N . GLU A 1 197 ? -2.760 -9.294 3.336 1.00 40.81 192 GLU A N 1
ATOM 1204 C CA . GLU A 1 197 ? -3.798 -10.132 2.708 1.00 43.01 192 GLU A CA 1
ATOM 1205 C C . GLU A 1 197 ? -3.379 -10.692 1.357 1.00 42.44 192 GLU A C 1
ATOM 1206 O O . GLU A 1 197 ? -3.662 -11.850 1.026 1.00 43.69 192 GLU A O 1
ATOM 1208 N N . ASP A 1 198 ? -2.706 -9.844 0.585 1.00 40.92 193 ASP A N 1
ATOM 1209 C CA . ASP A 1 198 ? -2.361 -10.123 -0.796 1.00 40.71 193 ASP A CA 1
ATOM 1210 C C . ASP A 1 198 ? -0.878 -10.519 -0.917 1.00 38.79 193 ASP A C 1
ATOM 1211 O O . ASP A 1 198 ? -0.340 -10.591 -2.033 1.00 37.96 193 ASP A O 1
ATOM 1216 N N . ALA A 1 199 ? -0.239 -10.775 0.235 1.00 37.44 194 ALA A N 1
ATOM 1217 C CA . ALA A 1 199 ? 1.164 -11.188 0.290 1.00 36.03 194 ALA A CA 1
ATOM 1218 C C . ALA A 1 199 ? 1.292 -12.654 -0.052 1.00 36.67 194 ALA A C 1
ATOM 1219 O O . ALA A 1 199 ? 0.449 -13.469 0.363 1.00 38.60 194 ALA A O 1
ATOM 1221 N N . LEU A 1 200 ? 2.348 -12.981 -0.802 1.00 35.55 195 LEU A N 1
ATOM 1222 C CA . LEU A 1 200 ? 2.668 -14.363 -1.141 1.00 35.51 195 LEU A CA 1
ATOM 1223 C C . LEU A 1 200 ? 3.680 -14.895 -0.127 1.00 34.32 195 LEU A C 1
ATOM 1224 O O . LEU A 1 200 ? 4.779 -14.370 0.014 1.00 32.50 195 LEU A O 1
ATOM 1229 N N . GLU A 1 201 ? 3.279 -15.928 0.594 1.00 35.44 196 GLU A N 1
ATOM 1230 C CA . GLU A 1 201 ? 4.136 -16.535 1.587 1.00 35.38 196 GLU A CA 1
ATOM 1231 C C . GLU A 1 201 ? 5.032 -17.576 0.956 1.00 34.66 196 GLU A C 1
ATOM 1232 O O . GLU A 1 201 ? 4.577 -18.421 0.161 1.00 36.25 196 GLU A O 1
ATOM 1238 N N . VAL A 1 202 ? 6.315 -17.506 1.291 1.00 32.14 197 VAL A N 1
ATOM 1239 C CA . VAL A 1 202 ? 7.238 -18.542 0.888 1.00 30.40 197 VAL A CA 1
ATOM 1240 C C . VAL A 1 202 ? 7.969 -19.108 2.103 1.00 30.10 197 VAL A C 1
ATOM 1241 O O . VAL A 1 202 ? 8.631 -18.385 2.877 1.00 28.97 197 VAL A O 1
ATOM 1245 N N . ASP A 1 203 ? 7.831 -20.411 2.269 1.00 29.90 198 ASP A N 1
ATOM 1246 C CA . ASP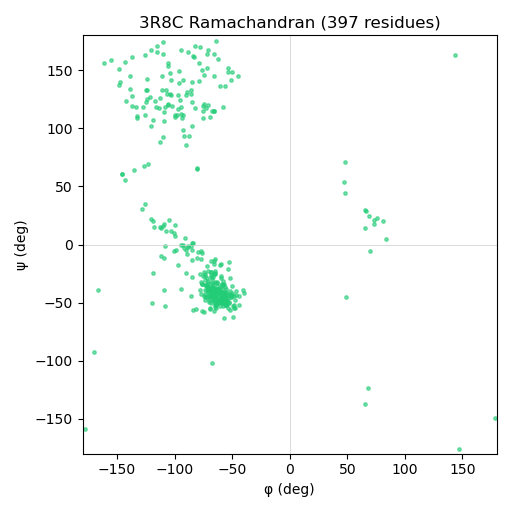 A 1 203 ? 8.506 -21.083 3.339 1.00 29.92 198 ASP A CA 1
ATOM 1247 C C . ASP A 1 203 ? 9.828 -21.596 2.803 1.00 27.21 198 ASP A C 1
ATOM 1248 O O . ASP A 1 203 ? 9.844 -22.525 1.996 1.00 27.58 198 ASP A O 1
ATOM 1253 N N . THR A 1 204 ? 10.916 -21.004 3.288 1.00 24.23 199 THR A N 1
ATOM 1254 C CA . THR A 1 204 ? 12.268 -21.276 2.812 1.00 22.46 199 THR A CA 1
ATOM 1255 C C . THR A 1 204 ? 12.995 -22.403 3.572 1.00 22.98 199 THR A C 1
ATOM 1256 O O . THR A 1 204 ? 14.199 -22.647 3.341 1.00 21.12 199 THR A O 1
ATOM 1260 N N . SER A 1 205 ? 12.284 -23.070 4.486 1.00 24.44 200 SER A N 1
ATOM 1261 C CA . SER A 1 205 ? 12.907 -24.047 5.412 1.00 26.26 200 SER A CA 1
ATOM 1262 C C . SER A 1 205 ? 13.851 -25.037 4.732 1.00 27.13 200 SER A C 1
ATOM 1263 O O . SER A 1 205 ? 14.909 -25.388 5.286 1.00 28.02 200 SER A O 1
ATOM 1266 N N . ASP A 1 206 ? 13.458 -25.503 3.548 1.00 26.38 201 ASP A N 1
ATOM 1267 C CA . ASP A 1 206 ? 14.208 -26.546 2.878 1.00 27.31 201 ASP A CA 1
ATOM 1268 C C . ASP A 1 206 ? 14.753 -26.083 1.521 1.00 25.96 201 ASP A C 1
ATOM 1269 O O . ASP A 1 206 ? 15.056 -26.931 0.668 1.00 26.58 201 ASP A O 1
ATOM 1274 N N . MET A 1 207 ? 14.845 -24.759 1.328 1.00 23.74 202 MET A N 1
ATOM 1275 C CA . MET A 1 207 ? 15.353 -24.148 0.102 1.00 23.24 202 MET A CA 1
ATOM 1276 C C . MET A 1 207 ? 16.683 -23.477 0.363 1.00 22.20 202 MET A C 1
ATOM 1277 O O . MET A 1 207 ? 16.892 -22.956 1.415 1.00 22.77 202 MET A O 1
ATOM 1282 N N . THR A 1 208 ? 17.578 -23.510 -0.608 1.00 22.18 203 THR A N 1
ATOM 1283 C CA . THR A 1 208 ? 18.791 -22.712 -0.549 1.00 22.01 203 THR A CA 1
ATOM 1284 C C . THR A 1 208 ? 18.492 -21.275 -1.014 1.00 21.27 203 THR A C 1
ATOM 1285 O O . THR A 1 208 ? 17.420 -20.992 -1.563 1.00 20.33 203 THR A O 1
ATOM 1289 N N . GLN A 1 209 ? 19.475 -20.398 -0.834 1.00 21.42 204 GLN A N 1
ATOM 1290 C CA . GLN A 1 209 ? 19.315 -18.989 -1.121 1.00 21.28 204 GLN A CA 1
ATOM 1291 C C . GLN A 1 209 ? 18.980 -18.768 -2.573 1.00 19.80 204 GLN A C 1
ATOM 1292 O O . GLN A 1 209 ? 18.072 -18.011 -2.890 1.00 19.67 204 GLN A O 1
ATOM 1298 N N . GLU A 1 210 ? 19.699 -19.439 -3.454 1.00 19.22 205 GLU A N 1
ATOM 1299 C CA . GLU A 1 210 ? 19.527 -19.226 -4.886 1.00 18.57 205 GLU A CA 1
ATOM 1300 C C . GLU A 1 210 ? 18.218 -19.799 -5.415 1.00 16.79 205 GLU A C 1
ATOM 1301 O O . GLU A 1 210 ? 17.703 -19.300 -6.416 1.00 16.19 205 GLU A O 1
ATOM 1307 N N . GLN A 1 211 ? 17.718 -20.855 -4.765 1.00 15.09 206 GLN A N 1
ATOM 1308 C CA . GLN A 1 211 ? 16.372 -21.410 -5.066 1.00 15.12 206 GLN A CA 1
ATOM 1309 C C . GLN A 1 211 ? 15.284 -20.406 -4.634 1.00 14.96 206 GLN A C 1
ATOM 1310 O O . GLN A 1 211 ? 14.341 -20.143 -5.388 1.00 16.00 206 GLN A O 1
ATOM 1316 N N . VAL A 1 212 ? 15.426 -19.826 -3.438 1.00 14.71 207 VAL A N 1
ATOM 1317 C CA . VAL A 1 212 ? 14.531 -18.738 -3.005 1.00 14.82 207 VAL A CA 1
ATOM 1318 C C . VAL A 1 212 ? 14.530 -17.611 -4.067 1.00 15.45 207 VAL A C 1
ATOM 1319 O O . VAL A 1 212 ? 13.452 -17.197 -4.549 1.00 15.42 207 VAL A O 1
ATOM 1323 N N . VAL A 1 213 ? 15.726 -17.145 -4.463 1.00 14.53 208 VAL A N 1
ATOM 1324 C CA . VAL A 1 213 ? 15.811 -16.096 -5.481 1.00 14.91 208 VAL A CA 1
ATOM 1325 C C . VAL A 1 213 ? 15.114 -16.478 -6.801 1.00 15.57 208 VAL A C 1
ATOM 1326 O O . VAL A 1 213 ? 14.306 -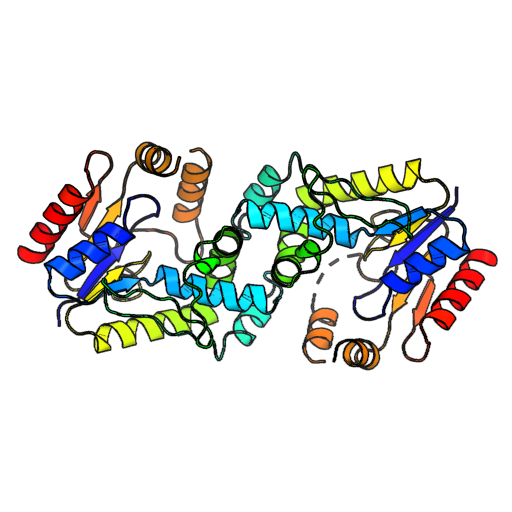15.693 -7.346 1.00 16.72 208 VAL A O 1
ATOM 1330 N N . ALA A 1 214 ? 15.424 -17.666 -7.326 1.00 15.79 209 ALA A N 1
ATOM 1331 C CA . ALA A 1 214 ? 14.728 -18.160 -8.513 1.00 16.83 209 ALA A CA 1
ATOM 1332 C C . ALA A 1 214 ? 13.204 -18.177 -8.284 1.00 15.66 209 ALA A C 1
ATOM 1333 O O . ALA A 1 214 ? 12.448 -17.747 -9.121 1.00 15.78 209 ALA A O 1
ATOM 1335 N N . HIS A 1 215 ? 12.783 -18.690 -7.150 1.00 15.02 210 HIS A N 1
ATOM 1336 C CA . HIS A 1 215 ? 11.348 -18.743 -6.811 1.00 16.59 210 HIS A CA 1
ATOM 1337 C C . HIS A 1 215 ? 10.675 -17.375 -6.879 1.00 16.74 210 HIS A C 1
ATOM 1338 O O . HIS A 1 215 ? 9.657 -17.237 -7.557 1.00 17.31 210 HIS A O 1
ATOM 1345 N N . LEU A 1 216 ? 11.253 -16.386 -6.192 1.00 15.47 211 LEU A N 1
ATOM 1346 C CA . LEU A 1 216 ? 10.736 -15.030 -6.195 1.00 16.00 211 LEU A CA 1
ATOM 1347 C C . LEU A 1 216 ? 10.722 -14.351 -7.567 1.00 16.73 211 LEU A C 1
ATOM 1348 O O . LEU A 1 216 ? 9.770 -13.625 -7.865 1.00 17.53 211 LEU A O 1
ATOM 1353 N N . LEU A 1 217 ? 11.759 -14.585 -8.383 1.00 18.27 212 LEU A N 1
ATOM 1354 C CA . LEU A 1 217 ? 11.813 -14.111 -9.789 1.00 19.70 212 LEU A CA 1
ATOM 1355 C C . LEU A 1 217 ? 10.639 -14.614 -10.571 1.00 20.68 212 LEU A C 1
ATOM 1356 O O . LEU A 1 217 ? 10.034 -13.844 -11.309 1.00 21.95 212 LEU A O 1
ATOM 1361 N N . ASP A 1 218 ? 10.311 -15.896 -10.384 1.00 20.33 213 ASP A N 1
ATOM 1362 C CA . ASP A 1 218 ? 9.180 -16.491 -11.057 1.00 22.46 213 ASP A CA 1
ATOM 1363 C C . ASP A 1 218 ? 7.892 -15.826 -10.598 1.00 23.19 213 ASP A C 1
ATOM 1364 O O . ASP A 1 218 ? 7.040 -15.516 -11.438 1.00 25.22 213 ASP A O 1
ATOM 1369 N N . LEU A 1 219 ? 7.736 -15.609 -9.292 1.00 22.51 214 LEU A N 1
ATOM 1370 C CA . LEU A 1 219 ? 6.520 -14.941 -8.764 1.00 24.81 214 LEU A CA 1
ATOM 1371 C C . LEU A 1 219 ? 6.387 -13.540 -9.325 1.00 26.69 214 LEU A C 1
ATOM 1372 O O . LEU A 1 219 ? 5.333 -13.164 -9.827 1.00 28.26 214 LEU A O 1
ATOM 1377 N N . VAL A 1 220 ? 7.475 -12.775 -9.248 1.00 27.60 215 VAL A N 1
ATOM 1378 C CA . VAL A 1 220 ? 7.530 -11.436 -9.831 1.00 30.17 215 VAL A CA 1
ATOM 1379 C C . VAL A 1 220 ? 7.317 -11.423 -11.351 1.00 33.66 215 VAL A C 1
ATOM 1380 O O . VAL A 1 220 ? 6.503 -10.651 -11.858 1.00 35.34 215 VAL A O 1
ATOM 1384 N N . ARG A 1 221 ? 8.013 -12.288 -12.081 1.00 35.62 216 ARG A N 1
ATOM 1385 C CA . ARG A 1 221 ? 7.808 -12.365 -13.528 1.00 39.56 216 ARG A CA 1
ATOM 1386 C C . ARG A 1 221 ? 6.372 -12.704 -13.967 1.00 41.33 216 ARG A C 1
ATOM 1387 O O . ARG A 1 221 ? 5.828 -12.056 -14.850 1.00 44.10 216 ARG A O 1
ATOM 1395 N N . THR A 1 222 ? 5.765 -13.696 -13.331 1.00 41.34 217 THR A N 1
ATOM 1396 C CA . THR A 1 222 ? 4.413 -14.127 -13.670 1.00 43.74 217 THR A CA 1
ATOM 1397 C C . THR A 1 222 ? 3.358 -13.048 -13.356 1.00 45.04 217 THR A C 1
ATOM 1398 O O . THR A 1 222 ? 2.479 -12.794 -14.181 1.00 47.23 217 THR A O 1
ATOM 1402 N N . ARG A 1 223 ? 3.459 -12.410 -12.181 1.00 43.70 218 ARG A N 1
ATOM 1403 C CA . ARG A 1 223 ? 2.706 -11.189 -11.884 1.00 44.57 218 ARG A CA 1
ATOM 1404 C C . ARG A 1 223 ? 3.356 -9.994 -12.606 1.00 45.95 218 ARG A C 1
ATOM 1405 O O . ARG A 1 223 ? 3.055 -8.819 -12.340 1.00 46.99 218 ARG A O 1
ATOM 1407 N N . SER B 1 4 ? 30.853 -2.190 60.899 1.00 46.39 -1 SER B N 1
ATOM 1408 C CA . SER B 1 4 ? 31.396 -0.934 61.498 1.00 45.80 -1 SER B CA 1
ATOM 1409 C C . SER B 1 4 ? 30.666 0.273 60.876 1.00 44.00 -1 SER B C 1
ATOM 1410 O O . SER B 1 4 ? 29.495 0.142 60.495 1.00 44.73 -1 SER B O 1
ATOM 1413 N N . MET B 1 5 ? 31.330 1.428 60.771 1.00 41.48 0 MET B N 1
ATOM 1414 C CA . MET B 1 5 ? 30.680 2.634 60.271 1.00 39.12 0 MET B CA 1
ATOM 1415 C C . MET B 1 5 ? 30.408 2.739 58.747 1.00 36.39 0 MET B C 1
ATOM 1416 O O . MET B 1 5 ? 31.329 2.742 57.889 1.00 35.10 0 MET B O 1
ATOM 1421 N N . VAL B 1 6 ? 29.121 2.889 58.454 1.00 33.69 1 VAL B N 1
ATOM 1422 C CA . VAL B 1 6 ? 28.607 2.975 57.097 1.00 30.60 1 VAL B CA 1
ATOM 1423 C C . VAL B 1 6 ? 28.189 4.423 56.720 1.00 28.56 1 VAL B C 1
ATOM 1424 O O . VAL B 1 6 ? 27.314 5.020 57.360 1.00 28.85 1 VAL B O 1
ATOM 1428 N N . VAL B 1 7 ? 28.813 4.983 55.688 1.00 25.88 2 VAL B N 1
ATOM 1429 C CA . VAL B 1 7 ? 28.372 6.268 55.143 1.00 24.31 2 VAL B CA 1
ATOM 1430 C C . VAL B 1 7 ? 27.697 6.094 53.777 1.00 23.01 2 VAL B C 1
ATOM 1431 O O . VAL B 1 7 ? 28.316 5.622 52.845 1.00 21.68 2 VAL B O 1
ATOM 1435 N N . ALA B 1 8 ? 26.421 6.469 53.682 1.00 23.29 3 ALA B N 1
ATOM 1436 C CA . ALA B 1 8 ? 25.702 6.512 52.399 1.00 23.04 3 ALA B CA 1
ATOM 1437 C C . ALA B 1 8 ? 25.865 7.890 51.777 1.00 23.01 3 ALA B C 1
ATOM 1438 O O . ALA B 1 8 ? 25.616 8.907 52.440 1.00 23.75 3 ALA B O 1
ATOM 1440 N N . VAL B 1 9 ? 26.282 7.944 50.512 1.00 22.32 4 VAL B N 1
ATOM 1441 C CA . VAL B 1 9 ? 26.291 9.223 49.808 1.00 21.93 4 VAL B CA 1
ATOM 1442 C C . VAL B 1 9 ? 25.357 9.176 48.581 1.00 22.41 4 VAL B C 1
ATOM 1443 O O . VAL B 1 9 ? 25.671 8.547 47.569 1.00 22.70 4 VAL B O 1
ATOM 1447 N N . ASP B 1 10 ? 24.216 9.847 48.664 1.00 22.41 5 ASP B N 1
ATOM 1448 C CA . ASP B 1 10 ? 23.293 9.879 47.546 1.00 23.20 5 ASP B CA 1
ATOM 1449 C C . ASP B 1 10 ? 23.126 11.282 46.980 1.00 24.21 5 ASP B C 1
ATOM 1450 O O . ASP B 1 10 ? 23.583 12.269 47.559 1.00 24.58 5 ASP B O 1
ATOM 1455 N N . GLY B 1 11 ? 22.442 11.353 45.850 1.00 25.26 6 GLY B N 1
ATOM 1456 C CA . GLY B 1 11 ? 22.075 12.609 45.213 1.00 26.74 6 GLY B CA 1
ATOM 1457 C C . GLY B 1 11 ? 22.073 12.406 43.710 1.00 26.95 6 GLY B C 1
ATOM 1458 O O . GLY B 1 11 ? 22.277 11.287 43.261 1.00 26.23 6 GLY B O 1
ATOM 1459 N N . PRO B 1 12 ? 21.843 13.491 42.929 1.00 28.72 7 PRO B N 1
ATOM 1460 C CA . PRO B 1 12 ? 21.866 13.456 41.479 1.00 29.58 7 PRO B CA 1
ATOM 1461 C C . PRO B 1 12 ? 23.299 13.460 40.942 1.00 30.40 7 PRO B C 1
ATOM 1462 O O . PRO B 1 12 ? 24.257 13.671 41.707 1.00 30.00 7 PRO B O 1
ATOM 1466 N N . SER B 1 13 ? 23.445 13.230 39.640 1.00 31.24 8 SER B N 1
ATOM 1467 C CA . SER B 1 13 ? 24.780 13.198 39.026 1.00 31.94 8 SER B CA 1
ATOM 1468 C C . SER B 1 13 ? 25.225 14.601 38.572 1.00 32.85 8 SER B C 1
ATOM 1469 O O . SER B 1 13 ? 24.408 15.535 38.488 1.00 33.96 8 SER B O 1
ATOM 1472 N N . GLY B 1 14 ? 26.520 14.733 38.283 1.00 32.54 9 GLY B N 1
ATOM 1473 C CA . GLY B 1 14 ? 27.097 16.006 37.882 1.00 33.74 9 GLY B CA 1
ATOM 1474 C C . GLY B 1 14 ? 27.310 16.995 39.021 1.00 34.02 9 GLY B C 1
ATOM 1475 O O . GLY B 1 14 ? 27.366 18.209 38.778 1.00 35.90 9 GLY B O 1
ATOM 1476 N N . THR B 1 15 ? 27.417 16.493 40.256 1.00 32.70 10 THR B N 1
ATOM 1477 C CA . THR B 1 15 ? 27.670 17.341 41.445 1.00 32.73 10 THR B CA 1
ATOM 1478 C C . THR B 1 15 ? 29.092 17.120 41.931 1.00 32.11 10 THR B C 1
ATOM 1479 O O . THR B 1 15 ? 29.533 17.752 42.917 1.00 32.36 10 THR B O 1
ATOM 1483 N N . GLY B 1 16 ? 29.793 16.216 41.239 1.00 30.62 11 GLY B N 1
ATOM 1484 C CA . GLY B 1 16 ? 31.147 15.815 41.587 1.00 29.35 11 GLY B CA 1
ATOM 1485 C C . GLY B 1 16 ? 31.055 14.796 42.682 1.00 27.82 11 GLY B C 1
ATOM 1486 O O . GLY B 1 16 ? 32.017 14.568 43.409 1.00 27.44 11 GLY B O 1
ATOM 1487 N N . LYS B 1 17 ? 29.873 14.186 42.781 1.00 27.08 12 LYS B N 1
ATOM 1488 C CA . LYS B 1 17 ? 29.542 13.197 43.796 1.00 26.14 12 LYS B CA 1
ATOM 1489 C C . LYS B 1 17 ? 30.602 12.097 43.976 1.00 25.41 12 LYS B C 1
ATOM 1490 O O . LYS B 1 17 ? 31.067 11.872 45.086 1.00 25.69 12 LYS B O 1
ATOM 1496 N N . SER B 1 18 ? 30.967 11.408 42.900 1.00 25.05 13 SER B N 1
ATOM 1497 C CA . SER B 1 18 ? 31.872 10.243 42.978 1.00 25.72 13 SER B CA 1
ATOM 1498 C C . SER B 1 18 ? 33.226 10.604 43.532 1.00 25.20 13 SER B C 1
ATOM 1499 O O . SER B 1 18 ? 33.718 9.989 44.471 1.00 25.48 13 SER B O 1
ATOM 1502 N N . SER B 1 19 ? 33.827 11.597 42.919 1.00 25.15 14 SER B N 1
ATOM 1503 C CA . SER B 1 19 ? 35.133 12.058 43.318 1.00 26.39 14 SER B CA 1
ATOM 1504 C C . SER B 1 19 ? 35.160 12.499 44.805 1.00 25.74 14 SER B C 1
ATOM 1505 O O . SER B 1 19 ? 36.051 12.102 45.566 1.00 27.01 14 SER B O 1
ATOM 1508 N N . VAL B 1 20 ? 34.161 13.285 45.214 1.00 24.16 15 VAL B N 1
ATOM 1509 C CA . VAL B 1 20 ? 33.931 13.634 46.614 1.00 22.88 15 VAL B CA 1
ATOM 1510 C C . VAL B 1 20 ? 33.768 12.424 47.570 1.00 22.60 15 VAL B C 1
ATOM 1511 O O . VAL B 1 20 ? 34.345 12.403 48.670 1.00 22.49 15 VAL B O 1
ATOM 1515 N N . ALA B 1 21 ? 32.971 11.439 47.164 1.00 21.39 16 ALA B N 1
ATOM 1516 C CA . ALA B 1 21 ? 32.741 10.255 47.996 1.00 22.03 16 ALA B CA 1
ATOM 1517 C C . ALA B 1 21 ? 34.028 9.492 48.204 1.00 21.81 16 ALA B C 1
ATOM 1518 O O . ALA B 1 21 ? 34.284 9.024 49.302 1.00 22.57 16 ALA B O 1
ATOM 1520 N N . LYS B 1 22 ? 34.821 9.345 47.141 1.00 22.09 17 LYS B N 1
ATOM 1521 C CA . LYS B 1 22 ? 36.062 8.582 47.224 1.00 22.92 17 LYS B CA 1
ATOM 1522 C C . LYS B 1 22 ? 37.071 9.243 48.146 1.00 23.99 17 LYS B C 1
ATOM 1523 O O . LYS B 1 22 ? 37.818 8.561 48.891 1.00 23.84 17 LYS B O 1
ATOM 1529 N N . GLU B 1 23 ? 37.107 10.576 48.059 1.00 23.76 18 GLU B N 1
ATOM 1530 C CA . GLU B 1 23 ? 38.068 11.350 48.815 1.00 24.17 18 GLU B CA 1
ATOM 1531 C C . GLU B 1 23 ? 37.687 11.334 50.271 1.00 23.88 18 GLU B C 1
ATOM 1532 O O . GLU B 1 23 ? 38.544 11.315 51.141 1.00 25.06 18 GLU B O 1
ATOM 1538 N N . LEU B 1 24 ? 36.386 11.326 50.531 1.00 24.17 19 LEU B N 1
ATOM 1539 C CA . LEU B 1 24 ? 35.856 11.155 51.876 1.00 23.98 19 LEU B CA 1
ATOM 1540 C C . LEU B 1 24 ? 36.312 9.821 52.454 1.00 24.13 19 LEU B C 1
ATOM 1541 O O . LEU B 1 24 ? 36.791 9.767 53.580 1.00 24.63 19 LEU B O 1
ATOM 1546 N N . ALA B 1 25 ? 36.125 8.759 51.681 1.00 24.01 20 ALA B N 1
ATOM 1547 C CA . ALA B 1 25 ? 36.528 7.424 52.054 1.00 25.08 20 ALA B CA 1
ATOM 1548 C C . ALA B 1 25 ? 37.978 7.447 52.472 1.00 26.27 20 ALA B C 1
ATOM 1549 O O . ALA B 1 25 ? 38.289 7.041 53.578 1.00 27.49 20 ALA B O 1
ATOM 1551 N N . ARG B 1 26 ? 38.858 7.925 51.588 1.00 26.92 21 ARG B N 1
ATOM 1552 C CA . ARG B 1 26 ? 40.303 7.977 51.848 1.00 28.35 21 ARG B CA 1
ATOM 1553 C C . ARG B 1 26 ? 40.583 8.688 53.171 1.00 29.21 21 ARG B C 1
ATOM 1554 O O . ARG B 1 26 ? 41.326 8.171 54.028 1.00 29.73 21 ARG B O 1
ATOM 1562 N N . GLN B 1 27 ? 39.970 9.865 53.335 1.00 28.98 22 GLN B N 1
ATOM 1563 C CA . GLN B 1 27 ? 40.179 10.688 54.541 1.00 29.91 22 GLN B CA 1
ATOM 1564 C C . GLN B 1 27 ? 39.655 10.001 55.807 1.00 30.30 22 GLN B C 1
ATOM 1565 O O . GLN B 1 27 ? 40.163 10.224 56.914 1.00 30.74 22 GLN B O 1
ATOM 1571 N N . LEU B 1 28 ? 38.675 9.114 55.640 1.00 29.39 23 LEU B N 1
ATOM 1572 C CA . LEU B 1 28 ? 38.166 8.379 56.782 1.00 29.84 23 LEU B CA 1
ATOM 1573 C C . LEU B 1 28 ? 38.909 7.082 57.063 1.00 29.89 23 LEU B C 1
ATOM 1574 O O . LEU B 1 28 ? 38.583 6.406 58.027 1.00 31.26 23 LEU B O 1
ATOM 1579 N N . GLY B 1 29 ? 39.909 6.757 56.242 1.00 29.39 24 GLY B N 1
ATOM 1580 C CA . GLY B 1 29 ? 40.574 5.450 56.264 1.00 28.39 24 GLY B CA 1
ATOM 1581 C C . GLY B 1 29 ? 39.649 4.304 55.863 1.00 27.09 24 GLY B C 1
ATOM 1582 O O . GLY B 1 29 ? 39.831 3.160 56.296 1.00 25.98 24 GLY B O 1
ATOM 1583 N N . ALA B 1 30 ? 38.671 4.609 55.008 1.00 25.31 25 ALA B N 1
ATOM 1584 C CA . ALA B 1 30 ? 37.576 3.677 54.743 1.00 24.46 25 ALA B CA 1
ATOM 1585 C C . ALA B 1 30 ? 37.521 3.157 53.318 1.00 23.12 25 ALA B C 1
ATOM 1586 O O . ALA B 1 30 ? 38.162 3.687 52.409 1.00 23.73 25 ALA B O 1
ATOM 1588 N N . SER B 1 31 ? 36.743 2.101 53.139 1.00 21.99 26 SER B N 1
ATOM 1589 C CA A SER B 1 31 ? 36.505 1.567 51.815 0.50 20.98 26 SER B CA 1
ATOM 1590 C CA B SER B 1 31 ? 36.499 1.538 51.831 0.50 20.53 26 SER B CA 1
ATOM 1591 C C . SER B 1 31 ? 35.450 2.391 51.081 1.00 19.96 26 SER B C 1
ATOM 1592 O O . SER B 1 31 ? 34.754 3.242 51.683 1.00 19.52 26 SER B O 1
ATOM 1597 N N . TYR B 1 32 ? 35.345 2.163 49.771 1.00 18.22 27 TYR B N 1
ATOM 1598 C CA . TYR B 1 32 ? 34.428 2.869 48.931 1.00 16.69 27 TYR B CA 1
ATOM 1599 C C . TYR B 1 32 ? 33.798 1.901 47.960 1.00 15.74 27 TYR B C 1
ATOM 1600 O O . TYR B 1 32 ? 34.455 0.983 47.533 1.00 15.49 27 TYR B O 1
ATOM 1609 N N . LEU B 1 33 ? 32.520 2.126 47.640 1.00 15.31 28 LEU B N 1
ATOM 1610 C CA . LEU B 1 33 ? 31.754 1.328 46.704 1.00 15.88 28 LEU B CA 1
ATOM 1611 C C . LEU B 1 33 ? 30.936 2.241 45.800 1.00 15.49 28 LEU B C 1
ATOM 1612 O O . LEU B 1 33 ? 30.088 3.021 46.265 1.00 15.01 28 LEU B O 1
ATOM 1617 N N . ASP B 1 34 ? 31.221 2.149 44.499 1.00 14.60 29 ASP B N 1
ATOM 1618 C CA . ASP B 1 34 ? 30.540 2.884 43.448 1.00 14.36 29 ASP B CA 1
ATOM 1619 C C . ASP B 1 34 ? 29.402 1.984 42.974 1.00 14.57 29 ASP B C 1
ATOM 1620 O O . ASP B 1 34 ? 29.604 1.128 42.140 1.00 14.77 29 ASP B O 1
ATOM 1625 N N . THR B 1 35 ? 28.199 2.134 43.524 1.00 16.04 30 THR B N 1
ATOM 1626 C CA . THR B 1 35 ? 27.082 1.248 43.137 1.00 15.15 30 THR B CA 1
ATOM 1627 C C . THR B 1 35 ? 26.546 1.584 41.741 1.00 14.93 30 THR B C 1
ATOM 1628 O O . THR B 1 35 ? 26.037 0.693 41.049 1.00 15.01 30 THR B O 1
ATOM 1632 N N . GLY B 1 36 ? 26.693 2.841 41.317 1.00 14.54 31 GLY B N 1
ATOM 1633 C CA . GLY B 1 36 ? 26.316 3.256 39.946 1.00 14.22 31 GLY B CA 1
ATOM 1634 C C . GLY B 1 36 ? 27.084 2.457 38.902 1.00 13.90 31 GLY B C 1
ATOM 1635 O O . GLY B 1 36 ? 26.519 1.979 37.907 1.00 14.42 31 GLY B O 1
ATOM 1636 N N . ALA B 1 37 ? 28.367 2.263 39.163 1.00 13.13 32 ALA B N 1
ATOM 1637 C CA . ALA B 1 37 ? 29.211 1.461 38.293 1.00 13.54 32 ALA B CA 1
ATOM 1638 C C . ALA B 1 37 ? 28.749 0.022 38.145 1.00 14.02 32 ALA B C 1
ATOM 1639 O O . ALA B 1 37 ? 29.030 -0.602 37.106 1.00 13.77 32 ALA B O 1
ATOM 1641 N N . MET B 1 38 ? 28.074 -0.528 39.174 1.00 14.72 33 MET B N 1
ATOM 1642 C CA . MET B 1 38 ? 27.635 -1.928 39.092 1.00 14.84 33 MET B CA 1
ATOM 1643 C C . MET B 1 38 ? 26.500 -2.092 38.070 1.00 15.50 33 MET B C 1
ATOM 1644 O O . MET B 1 38 ? 26.576 -2.957 37.178 1.00 15.47 33 MET B O 1
ATOM 1649 N N . TYR B 1 39 ? 25.469 -1.238 38.175 1.00 15.66 34 TYR B N 1
ATOM 1650 C CA . TYR B 1 39 ? 24.428 -1.117 37.142 1.00 15.00 34 TYR B CA 1
ATOM 1651 C C . TYR B 1 39 ? 24.963 -0.934 35.733 1.00 15.36 34 TYR B C 1
ATOM 1652 O O . TYR B 1 39 ? 24.381 -1.421 34.746 1.00 15.99 34 TYR B O 1
ATOM 1661 N N . ARG B 1 40 ? 26.067 -0.199 35.629 1.00 14.37 35 ARG B N 1
ATOM 1662 C CA . ARG B 1 40 ? 26.636 0.109 34.322 1.00 12.86 35 ARG B CA 1
ATOM 1663 C C . ARG B 1 40 ? 27.365 -1.100 33.760 1.00 12.55 35 ARG B C 1
ATOM 1664 O O . ARG B 1 40 ? 27.340 -1.303 32.550 1.00 11.23 35 ARG B O 1
ATOM 1672 N N . ILE B 1 41 ? 27.981 -1.905 34.640 1.00 12.04 36 ILE B N 1
ATOM 1673 C CA . ILE B 1 41 ? 28.671 -3.103 34.210 1.00 12.97 36 ILE B CA 1
ATOM 1674 C C . ILE B 1 41 ? 27.631 -4.087 33.682 1.00 13.03 36 ILE B C 1
ATOM 1675 O O . ILE B 1 41 ? 27.845 -4.729 32.647 1.00 14.07 36 ILE B O 1
ATOM 1680 N N . VAL B 1 42 ? 26.520 -4.214 34.392 1.00 12.93 37 VAL B N 1
ATOM 1681 C CA . VAL B 1 42 ? 25.446 -5.115 33.971 1.00 13.54 37 VAL B CA 1
ATOM 1682 C C . VAL B 1 42 ? 24.848 -4.637 32.644 1.00 14.06 37 VAL B C 1
ATOM 1683 O O . VAL B 1 42 ? 24.756 -5.405 31.670 1.00 14.99 37 VAL B O 1
ATOM 1687 N N . THR B 1 43 ? 24.517 -3.343 32.579 1.00 13.72 38 THR B N 1
ATOM 1688 C CA . THR B 1 43 ? 24.131 -2.732 31.315 1.00 14.89 38 THR B CA 1
ATOM 1689 C C . THR B 1 43 ? 25.109 -3.074 30.157 1.00 15.69 38 THR B C 1
ATOM 1690 O O . THR B 1 43 ? 24.687 -3.529 29.093 1.00 15.06 38 THR B O 1
ATOM 1694 N N . LEU B 1 44 ? 26.411 -2.937 30.390 1.00 15.82 39 LEU B N 1
ATOM 1695 C CA . LEU B 1 44 ? 27.349 -3.268 29.328 1.00 16.43 39 LEU B CA 1
ATOM 1696 C C . LEU B 1 44 ? 27.177 -4.736 28.860 1.00 17.22 39 LEU B C 1
ATOM 1697 O O . LEU B 1 44 ? 27.086 -5.022 27.668 1.00 17.97 39 LEU B O 1
ATOM 1702 N N . TRP B 1 45 ? 27.129 -5.651 29.814 1.00 17.59 40 TRP B N 1
ATOM 1703 C CA . TRP B 1 45 ? 26.983 -7.074 29.539 1.00 17.47 40 TRP B CA 1
ATOM 1704 C C . TRP B 1 45 ? 25.697 -7.348 28.719 1.00 16.70 40 TRP B C 1
ATOM 1705 O O . TRP B 1 45 ? 25.711 -8.121 27.743 1.00 16.87 40 TRP B O 1
ATOM 1716 N N . VAL B 1 46 ? 24.596 -6.736 29.143 1.00 15.67 41 VAL B N 1
ATOM 1717 C CA . VAL B 1 46 ? 23.319 -6.776 28.397 1.00 15.15 41 VAL B CA 1
ATOM 1718 C C . VAL B 1 46 ? 23.398 -6.213 26.950 1.00 14.96 41 VAL B C 1
ATOM 1719 O O . VAL B 1 46 ? 22.951 -6.868 25.998 1.00 14.88 41 VAL B O 1
ATOM 1723 N N . LEU B 1 47 ? 23.972 -5.022 26.784 1.00 14.39 42 LEU B N 1
ATOM 1724 C CA . LEU B 1 47 ? 24.229 -4.456 25.431 1.00 14.98 42 LEU B CA 1
ATOM 1725 C C . LEU B 1 47 ? 25.070 -5.365 24.564 1.00 15.04 42 LEU B C 1
ATOM 1726 O O . LEU B 1 47 ? 24.754 -5.579 23.406 1.00 15.34 42 LEU B O 1
ATOM 1731 N N . ARG B 1 48 ? 26.100 -5.975 25.138 1.00 15.84 43 ARG B N 1
ATOM 1732 C CA . ARG B 1 48 ? 26.993 -6.813 24.321 1.00 16.26 43 ARG B CA 1
ATOM 1733 C C . ARG B 1 48 ? 26.334 -8.131 23.937 1.00 16.84 43 ARG B C 1
ATOM 1734 O O . ARG B 1 48 ? 26.673 -8.728 22.933 1.00 17.03 43 ARG B O 1
ATOM 1742 N N . ALA B 1 49 ? 25.380 -8.575 24.748 1.00 17.17 44 ALA B N 1
ATOM 1743 C CA . ALA B 1 49 ? 24.661 -9.806 24.481 1.00 17.39 44 ALA B CA 1
ATOM 1744 C C . ALA B 1 49 ? 23.568 -9.540 23.449 1.00 17.52 44 ALA B C 1
ATOM 1745 O O . ALA B 1 49 ? 22.981 -10.472 22.889 1.00 17.97 44 ALA B O 1
ATOM 1747 N N . GLY B 1 50 ? 23.315 -8.263 23.175 1.00 17.12 45 GLY B N 1
ATOM 1748 C CA . GLY B 1 50 ? 22.395 -7.884 22.117 1.00 17.82 45 GLY B CA 1
ATOM 1749 C C . GLY B 1 50 ? 20.967 -8.152 22.529 1.00 18.04 45 GLY B C 1
ATOM 1750 O O . GLY B 1 50 ? 20.088 -8.279 21.683 1.00 17.29 45 GLY B O 1
ATOM 1751 N N . VAL B 1 51 ? 20.756 -8.245 23.844 1.00 18.39 46 VAL B N 1
ATOM 1752 C CA . VAL B 1 51 ? 19.428 -8.507 24.436 1.00 19.37 46 VAL B CA 1
ATOM 1753 C C . VAL B 1 51 ? 18.413 -7.397 24.074 1.00 19.61 46 VAL B C 1
ATOM 1754 O O . VAL B 1 51 ? 18.749 -6.215 24.125 1.00 19.68 46 VAL B O 1
ATOM 1758 N N . ASP B 1 52 ? 17.191 -7.782 23.715 1.00 20.33 47 ASP B N 1
ATOM 1759 C CA . ASP B 1 52 ? 16.120 -6.815 23.429 1.00 20.76 47 ASP B CA 1
ATOM 1760 C C . ASP B 1 52 ? 15.692 -6.021 24.659 1.00 20.58 47 ASP B C 1
ATOM 1761 O O . ASP B 1 52 ? 15.111 -6.605 25.595 1.00 21.40 47 ASP B O 1
ATOM 1766 N N . LEU B 1 53 ? 15.931 -4.699 24.640 1.00 19.33 48 LEU B N 1
ATOM 1767 C CA . LEU B 1 53 ? 15.760 -3.889 25.852 1.00 19.09 48 LEU B CA 1
ATOM 1768 C C . LEU B 1 53 ? 14.303 -3.571 26.189 1.00 20.51 48 LEU B C 1
ATOM 1769 O O . LEU B 1 53 ? 14.035 -2.962 27.232 1.00 21.05 48 LEU B O 1
ATOM 1774 N N . THR B 1 54 ? 13.371 -3.945 25.312 1.00 21.16 49 THR B N 1
ATOM 1775 C CA . THR B 1 54 ? 11.943 -3.781 25.640 1.00 22.81 49 THR B CA 1
ATOM 1776 C C . THR B 1 54 ? 11.400 -5.040 26.335 1.00 23.35 49 THR B C 1
ATOM 1777 O O . THR B 1 54 ? 10.253 -5.044 26.770 1.00 26.16 49 THR B O 1
ATOM 1781 N N . ASP B 1 55 ? 12.222 -6.086 26.446 1.00 22.80 50 ASP B N 1
ATOM 1782 C CA . ASP B 1 55 ? 11.842 -7.356 27.049 1.00 23.18 50 ASP B CA 1
ATOM 1783 C C . ASP B 1 55 ? 12.549 -7.578 28.400 1.00 23.53 50 ASP B C 1
ATOM 1784 O O . ASP B 1 55 ? 13.659 -8.155 28.441 1.00 22.61 50 ASP B O 1
ATOM 1789 N N . PRO B 1 56 ? 11.891 -7.168 29.519 1.00 23.96 51 PRO B N 1
ATOM 1790 C CA . PRO B 1 56 ? 12.436 -7.336 30.863 1.00 24.07 51 PRO B CA 1
ATOM 1791 C C . PRO B 1 56 ? 12.739 -8.794 31.204 1.00 24.31 51 PRO B C 1
ATOM 1792 O O . PRO B 1 56 ? 13.700 -9.074 31.941 1.00 24.20 51 PRO B O 1
ATOM 1796 N N . ALA B 1 57 ? 11.969 -9.717 30.643 1.00 24.39 52 ALA B N 1
ATOM 1797 C CA . ALA B 1 57 ? 12.240 -11.131 30.851 1.00 24.65 52 ALA B CA 1
ATOM 1798 C C . ALA B 1 57 ? 13.554 -11.586 30.201 1.00 23.43 52 ALA B C 1
ATOM 1799 O O . ALA B 1 57 ? 14.291 -12.391 30.786 1.00 23.45 52 ALA B O 1
ATOM 1801 N N . ALA B 1 58 ? 13.873 -11.061 29.023 1.00 22.36 53 ALA B N 1
ATOM 1802 C CA . ALA B 1 58 ? 15.134 -11.426 28.386 1.00 22.09 53 ALA B CA 1
ATOM 1803 C C . ALA B 1 58 ? 16.296 -10.787 29.132 1.00 21.89 53 ALA B C 1
ATOM 1804 O O . ALA B 1 58 ? 17.357 -11.425 29.317 1.00 22.88 53 ALA B O 1
ATOM 1806 N N . ILE B 1 59 ? 16.096 -9.542 29.566 1.00 20.80 54 ILE B N 1
ATOM 1807 C CA . ILE B 1 59 ? 17.069 -8.868 30.398 1.00 20.45 54 ILE B CA 1
ATOM 1808 C C . ILE B 1 59 ? 17.325 -9.694 31.682 1.00 20.84 54 ILE B C 1
ATOM 1809 O O . ILE B 1 59 ? 18.466 -9.991 32.017 1.00 21.16 54 ILE B O 1
ATOM 1814 N N . ALA B 1 60 ? 16.274 -10.049 32.411 1.00 21.37 55 ALA B N 1
ATOM 1815 C CA . ALA B 1 60 ? 16.456 -10.838 33.628 1.00 21.61 55 ALA B CA 1
ATOM 1816 C C . ALA B 1 60 ? 17.287 -12.096 33.335 1.00 21.89 55 ALA B C 1
ATOM 1817 O O . ALA B 1 60 ? 18.300 -12.334 34.004 1.00 22.37 55 ALA B O 1
ATOM 1819 N N . ALA B 1 61 ? 16.885 -12.848 32.304 1.00 21.24 56 ALA B N 1
ATOM 1820 C CA . ALA B 1 61 ? 17.419 -14.191 31.981 1.00 21.85 56 ALA B CA 1
ATOM 1821 C C . ALA B 1 61 ? 18.873 -14.151 31.544 1.00 21.22 56 ALA B C 1
ATOM 1822 O O . ALA B 1 61 ? 19.593 -15.119 31.698 1.00 22.07 56 ALA B O 1
ATOM 1824 N N . ALA B 1 62 ? 19.271 -13.021 30.975 1.00 19.90 57 ALA B N 1
ATOM 1825 C CA . ALA B 1 62 ? 20.591 -12.800 30.452 1.00 19.21 57 ALA B CA 1
ATOM 1826 C C . ALA B 1 62 ? 21.532 -12.255 31.541 1.00 19.79 57 ALA B C 1
ATOM 1827 O O . ALA B 1 62 ? 22.736 -12.033 31.288 1.00 19.28 57 ALA B O 1
ATOM 1829 N N . THR B 1 63 ? 20.999 -12.028 32.746 1.00 19.72 58 THR B N 1
ATOM 1830 C CA . THR B 1 63 ? 21.821 -11.498 33.830 1.00 19.67 58 THR B CA 1
ATOM 1831 C C . THR B 1 63 ? 21.936 -12.385 35.119 1.00 20.94 58 THR B C 1
ATOM 1832 O O . THR B 1 63 ? 22.261 -11.882 36.191 1.00 19.81 58 THR B O 1
ATOM 1836 N N . ASP B 1 64 ? 21.679 -13.695 35.005 1.00 22.47 59 ASP B N 1
ATOM 1837 C CA . ASP B 1 64 ? 21.733 -14.635 36.145 1.00 24.57 59 ASP B CA 1
ATOM 1838 C C . ASP B 1 64 ? 23.145 -14.831 36.659 1.00 24.86 59 ASP B C 1
ATOM 1839 O O . ASP B 1 64 ? 23.354 -15.228 37.800 1.00 26.83 59 ASP B O 1
ATOM 1844 N N . GLN B 1 65 ? 24.114 -14.628 35.784 1.00 23.91 60 GLN B N 1
ATOM 1845 C CA . GLN B 1 65 ? 25.485 -14.988 36.068 1.00 24.40 60 GLN B CA 1
ATOM 1846 C C . GLN B 1 65 ? 26.409 -13.926 35.464 1.00 23.09 60 GLN B C 1
ATOM 1847 O O . GLN B 1 65 ? 27.305 -14.234 34.671 1.00 23.57 60 GLN B O 1
ATOM 1853 N N . VAL B 1 66 ? 26.182 -12.677 35.838 1.00 21.33 61 VAL B N 1
ATOM 1854 C CA . VAL B 1 66 ? 26.985 -11.579 35.311 1.00 19.49 61 VAL B CA 1
ATOM 1855 C C . VAL B 1 66 ? 28.361 -11.656 35.963 1.00 20.36 61 VAL B C 1
ATOM 1856 O O . VAL B 1 66 ? 28.462 -11.551 37.205 1.00 19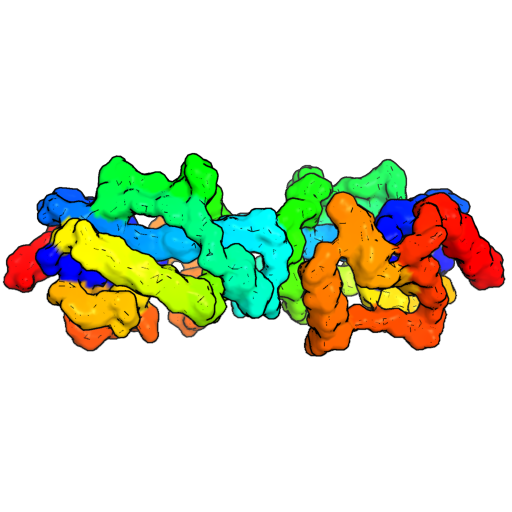.22 61 VAL B O 1
ATOM 1860 N N . PRO B 1 67 ? 29.427 -11.871 35.144 1.00 21.12 62 PRO B N 1
ATOM 1861 C CA . PRO B 1 67 ? 30.748 -12.073 35.755 1.00 22.56 62 PRO B CA 1
ATOM 1862 C C . PRO B 1 67 ? 31.428 -10.746 36.156 1.00 22.33 62 PRO B C 1
ATOM 1863 O O . PRO B 1 67 ? 32.472 -10.392 35.596 1.00 21.83 62 PRO B O 1
ATOM 1867 N N . MET B 1 68 ? 30.829 -10.060 37.133 1.00 21.35 63 MET B N 1
ATOM 1868 C CA . MET B 1 68 ? 31.228 -8.739 37.566 1.00 21.56 63 MET B CA 1
ATOM 1869 C C . MET B 1 68 ? 32.197 -8.853 38.699 1.00 22.05 63 MET B C 1
ATOM 1870 O O . MET B 1 68 ? 32.006 -9.663 39.600 1.00 23.57 63 MET B O 1
ATOM 1875 N N . SER B 1 69 ? 33.195 -7.991 38.720 1.00 22.20 64 SER B N 1
ATOM 1876 C CA . SER B 1 69 ? 34.058 -7.880 39.912 1.00 23.40 64 SER B CA 1
ATOM 1877 C C . SER B 1 69 ? 34.395 -6.418 40.109 1.00 22.66 64 SER B C 1
ATOM 1878 O O . SER B 1 69 ? 34.875 -5.786 39.176 1.00 23.86 64 SER B O 1
ATOM 1881 N N . VAL B 1 70 ? 34.086 -5.856 41.278 1.00 21.88 65 VAL B N 1
ATOM 1882 C CA . VAL B 1 70 ? 34.444 -4.464 41.555 1.00 21.76 65 VAL B CA 1
ATOM 1883 C C . VAL B 1 70 ? 35.357 -4.340 42.766 1.00 22.50 65 VAL B C 1
ATOM 1884 O O . VAL B 1 70 ? 35.521 -5.300 43.514 1.00 23.70 65 VAL B O 1
ATOM 1888 N N . SER B 1 71 ? 35.946 -3.161 42.945 1.00 21.75 66 SER B N 1
ATOM 1889 C CA . SER B 1 71 ? 36.820 -2.910 44.076 1.00 23.13 66 SER B CA 1
ATOM 1890 C C . SER B 1 71 ? 36.171 -2.060 45.169 1.00 22.95 66 SER B C 1
ATOM 1891 O O . SER B 1 71 ? 35.358 -1.145 44.901 1.00 22.47 66 SER B O 1
ATOM 1894 N N . SER B 1 72 ? 36.572 -2.353 46.405 1.00 24.20 67 SER B N 1
ATOM 1895 C CA . SER B 1 72 ? 36.178 -1.552 47.588 1.00 24.34 67 SER B CA 1
ATOM 1896 C C . SER B 1 72 ? 37.258 -0.548 48.043 1.00 24.53 67 SER B C 1
ATOM 1897 O O . SER B 1 72 ? 37.130 0.110 49.089 1.00 23.73 67 SER B O 1
ATOM 1900 N N . ASP B 1 73 ? 38.306 -0.429 47.229 1.00 25.49 68 ASP B N 1
ATOM 1901 C CA . ASP B 1 73 ? 39.420 0.476 47.466 1.00 26.66 68 ASP B CA 1
ATOM 1902 C C . ASP B 1 73 ? 39.235 1.749 46.617 1.00 26.18 68 ASP B C 1
ATOM 1903 O O . ASP B 1 73 ? 39.349 1.703 45.407 1.00 26.05 68 ASP B O 1
ATOM 1908 N N . PRO B 1 74 ? 38.963 2.896 47.269 1.00 26.34 69 PRO B N 1
ATOM 1909 C CA . PRO B 1 74 ? 38.883 4.195 46.573 1.00 26.78 69 PRO B CA 1
ATOM 1910 C C . PRO B 1 74 ? 40.129 4.543 45.733 1.00 28.19 69 PRO B C 1
ATOM 1911 O O . PRO B 1 74 ? 40.029 5.370 44.816 1.00 27.96 69 PRO B O 1
ATOM 1915 N N . ASP B 1 75 ? 41.268 3.917 46.039 1.00 29.87 70 ASP B N 1
ATOM 1916 C CA . ASP B 1 75 ? 42.491 4.082 45.253 1.00 32.09 70 ASP B CA 1
ATOM 1917 C C . ASP B 1 75 ? 42.720 3.054 44.133 1.00 33.10 70 ASP B C 1
ATOM 1918 O O . ASP B 1 75 ? 43.730 3.143 43.424 1.00 34.03 70 ASP B O 1
ATOM 1923 N N . ALA B 1 76 ? 41.804 2.089 43.962 1.00 32.82 71 ALA B N 1
ATOM 1924 C CA . ALA B 1 76 ? 41.967 1.049 42.916 1.00 32.74 71 ALA B CA 1
ATOM 1925 C C . ALA B 1 76 ? 40.652 0.613 42.301 1.00 31.22 71 ALA B C 1
ATOM 1926 O O . ALA B 1 76 ? 40.287 -0.566 42.361 1.00 31.11 71 ALA B O 1
ATOM 1928 N N . GLN B 1 77 ? 39.956 1.559 41.683 1.00 30.19 72 GLN B N 1
ATOM 1929 C CA . GLN B 1 77 ? 38.612 1.307 41.160 1.00 28.99 72 GLN B CA 1
ATOM 1930 C C . GLN B 1 77 ? 38.600 0.812 39.707 1.00 29.41 72 GLN B C 1
ATOM 1931 O O . GLN B 1 77 ? 38.455 1.596 38.764 1.00 30.25 72 GLN B O 1
ATOM 1937 N N . THR B 1 78 ? 38.743 -0.491 39.525 1.00 29.46 73 THR B N 1
ATOM 1938 C CA . THR B 1 78 ? 38.559 -1.084 38.199 1.00 29.04 73 THR B CA 1
ATOM 1939 C C . THR B 1 78 ? 37.199 -1.776 38.146 1.00 27.26 73 THR B C 1
ATOM 1940 O O . THR B 1 78 ? 36.759 -2.336 39.148 1.00 27.76 73 THR B O 1
ATOM 1944 N N . ALA B 1 79 ? 36.543 -1.653 36.989 1.00 25.21 74 ALA B N 1
ATOM 1945 C CA . ALA B 1 79 ? 35.336 -2.339 36.649 1.00 23.21 74 ALA B CA 1
ATOM 1946 C C . ALA B 1 79 ? 35.748 -3.515 35.819 1.00 23.21 74 ALA B C 1
ATOM 1947 O O . ALA B 1 79 ? 36.234 -3.354 34.697 1.00 21.95 74 ALA B O 1
ATOM 1949 N N . LEU B 1 80 ? 35.568 -4.700 36.395 1.00 23.16 75 LEU B N 1
ATOM 1950 C CA . LEU B 1 80 ? 35.914 -5.928 35.702 1.00 24.32 75 LEU B CA 1
ATOM 1951 C C . LEU B 1 80 ? 34.682 -6.692 35.248 1.00 22.85 75 LEU B C 1
ATOM 1952 O O . LEU B 1 80 ? 33.762 -6.908 35.987 1.00 21.55 75 LEU B O 1
ATOM 1957 N N . LEU B 1 81 ? 34.701 -7.120 34.001 1.00 23.90 76 LEU B N 1
ATOM 1958 C CA . LEU B 1 81 ? 33.596 -7.894 33.467 1.00 23.61 76 LEU B CA 1
ATOM 1959 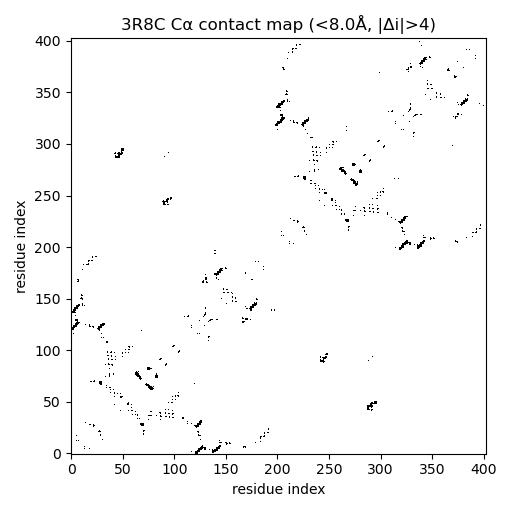C C . LEU B 1 81 ? 34.217 -9.057 32.753 1.00 25.06 76 LEU B C 1
ATOM 1960 O O . LEU B 1 81 ? 34.996 -8.864 31.804 1.00 25.76 76 LEU B O 1
ATOM 1965 N N . ALA B 1 82 ? 33.899 -10.260 33.224 1.00 26.09 77 ALA B N 1
ATOM 1966 C CA . ALA B 1 82 ? 34.529 -1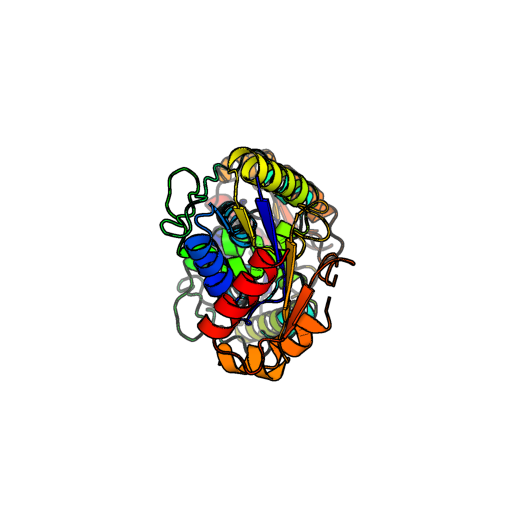1.473 32.726 1.00 28.51 77 ALA B CA 1
ATOM 1967 C C . ALA B 1 82 ? 36.067 -11.274 32.685 1.00 30.21 77 ALA B C 1
ATOM 1968 O O . ALA B 1 82 ? 36.736 -11.599 31.705 1.00 31.47 77 ALA B O 1
ATOM 1970 N N . GLY B 1 83 ? 36.609 -10.694 33.748 1.00 31.56 78 GLY B N 1
ATOM 1971 C CA . GLY B 1 83 ? 38.043 -10.444 33.840 1.00 33.79 78 GLY B CA 1
ATOM 1972 C C . GLY B 1 83 ? 38.566 -9.440 32.823 1.00 34.51 78 GLY B C 1
ATOM 1973 O O . GLY B 1 83 ? 39.764 -9.344 32.600 1.00 36.80 78 GLY B O 1
ATOM 1974 N N . GLU B 1 84 ? 37.672 -8.704 32.177 1.00 33.17 79 GLU B N 1
ATOM 1975 C CA . GLU B 1 84 ? 38.098 -7.668 31.255 1.00 32.57 79 GLU B CA 1
ATOM 1976 C C . GLU B 1 84 ? 37.842 -6.306 31.922 1.00 30.35 79 GLU B C 1
ATOM 1977 O O . GLU B 1 84 ? 36.749 -6.082 32.459 1.00 29.20 79 GLU B O 1
ATOM 1983 N N . ASP B 1 85 ? 38.861 -5.433 31.935 1.00 32.38 80 ASP B N 1
ATOM 1984 C CA . ASP B 1 85 ? 38.719 -4.089 32.501 1.00 29.66 80 ASP B CA 1
ATOM 1985 C C . ASP B 1 85 ? 37.800 -3.322 31.591 1.00 27.50 80 ASP B C 1
ATOM 1986 O O . ASP B 1 85 ? 38.134 -3.019 30.458 1.00 28.29 80 ASP B O 1
ATOM 1991 N N . VAL B 1 86 ? 36.604 -3.057 32.091 1.00 24.04 81 VAL B N 1
ATOM 1992 C CA . VAL B 1 86 ? 35.637 -2.328 31.318 1.00 21.46 81 VAL B CA 1
ATOM 1993 C C . VAL B 1 86 ? 35.380 -0.908 31.876 1.00 20.78 81 VAL B C 1
ATOM 1994 O O . VAL B 1 86 ? 34.409 -0.270 31.491 1.00 19.42 81 VAL B O 1
ATOM 1998 N N . SER B 1 87 ? 36.274 -0.434 32.749 1.00 20.20 82 SER B N 1
ATOM 1999 C CA . SER B 1 87 ? 36.213 0.921 33.306 1.00 20.30 82 SER B CA 1
ATOM 2000 C C . SER B 1 87 ? 35.817 2.003 32.293 1.00 20.39 82 SER B C 1
ATOM 2001 O O . SER B 1 87 ? 35.133 2.966 32.656 1.00 19.27 82 SER B O 1
ATOM 2004 N N . VAL B 1 88 ? 36.322 1.884 31.062 1.00 20.72 83 VAL B N 1
ATOM 2005 C CA . VAL B 1 88 ? 36.115 2.926 30.057 1.00 21.67 83 VAL B CA 1
ATOM 2006 C C . VAL B 1 88 ? 34.744 2.718 29.374 1.00 20.57 83 VAL B C 1
ATOM 2007 O O . VAL B 1 88 ? 33.866 3.606 29.457 1.00 21.63 83 VAL B O 1
ATOM 2011 N N . PRO B 1 89 ? 34.513 1.531 28.788 1.00 19.35 84 PRO B N 1
ATOM 2012 C CA . PRO B 1 89 ? 33.234 1.419 28.082 1.00 18.54 84 PRO B CA 1
ATOM 2013 C C . PRO B 1 89 ? 31.998 1.691 28.931 1.00 16.80 84 PRO B C 1
ATOM 2014 O O . PRO B 1 89 ? 31.033 2.199 28.386 1.00 16.74 84 PRO B O 1
ATOM 2018 N N . ILE B 1 90 ? 32.013 1.325 30.223 1.00 16.29 85 ILE B N 1
ATOM 2019 C CA . ILE B 1 90 ? 30.867 1.523 31.142 1.00 15.02 85 ILE B CA 1
ATOM 2020 C C . ILE B 1 90 ? 30.508 3.006 31.414 1.00 15.07 85 ILE B C 1
ATOM 2021 O O . ILE B 1 90 ? 29.453 3.303 31.958 1.00 14.68 85 ILE B O 1
ATOM 2026 N N . ARG B 1 91 ? 31.376 3.930 31.021 1.00 16.16 86 ARG B N 1
ATOM 2027 C CA . ARG B 1 91 ? 31.101 5.357 31.187 1.00 16.31 86 ARG B CA 1
ATOM 2028 C C . ARG B 1 91 ? 30.591 5.924 29.855 1.00 16.64 86 ARG B C 1
ATOM 2029 O O . ARG B 1 91 ? 30.235 7.099 29.776 1.00 18.37 86 ARG B O 1
ATOM 2037 N N . GLY B 1 92 ? 30.580 5.083 28.819 1.00 15.78 87 GLY B N 1
ATOM 2038 C CA . GLY B 1 92 ? 30.212 5.476 27.465 1.00 15.59 87 GLY B CA 1
ATOM 2039 C C . GLY B 1 92 ? 28.760 5.878 27.370 1.00 14.04 87 GLY B C 1
ATOM 2040 O O . GLY B 1 92 ? 27.957 5.578 28.279 1.00 13.50 87 GLY B O 1
ATOM 2041 N N . ASN B 1 93 ? 28.442 6.559 26.277 1.00 14.21 88 ASN B N 1
ATOM 2042 C CA . ASN B 1 93 ? 27.120 7.135 26.073 1.00 14.16 88 ASN B CA 1
ATOM 2043 C C . ASN B 1 93 ? 26.047 6.082 25.883 1.00 13.26 88 ASN B C 1
ATOM 2044 O O . ASN B 1 93 ? 24.914 6.286 26.272 1.00 13.29 88 ASN B O 1
ATOM 2049 N N . GLU B 1 94 ? 26.418 4.973 25.262 1.00 14.04 89 GLU B N 1
ATOM 2050 C CA . GLU B 1 94 ? 25.502 3.873 25.013 1.00 14.26 89 GLU B CA 1
ATOM 2051 C C . GLU B 1 94 ? 25.045 3.223 26.301 1.00 13.04 89 GLU B C 1
ATOM 2052 O O . GLU B 1 94 ? 23.910 2.792 26.390 1.00 13.20 89 GLU B O 1
ATOM 2058 N N . VAL B 1 95 ? 25.943 3.108 27.279 1.00 12.30 90 VAL B N 1
ATOM 2059 C CA . VAL B 1 95 ? 25.604 2.492 28.516 1.00 12.60 90 VAL B CA 1
ATOM 2060 C C . VAL B 1 95 ? 24.802 3.526 29.321 1.00 13.42 90 VAL B C 1
ATOM 2061 O O . VAL B 1 95 ? 23.803 3.201 29.939 1.00 12.76 90 VAL B O 1
ATOM 2065 N N . THR B 1 96 ? 25.203 4.796 29.256 1.00 14.31 91 THR B N 1
ATOM 2066 C CA . THR B 1 96 ? 24.354 5.814 29.874 1.00 15.23 91 THR B CA 1
ATOM 2067 C C . THR B 1 96 ? 22.939 5.767 29.321 1.00 15.70 91 THR B C 1
ATOM 2068 O O . THR B 1 96 ? 21.984 5.883 30.089 1.00 17.53 91 THR B O 1
ATOM 2072 N N . GLY B 1 97 ? 22.797 5.565 28.013 1.00 15.43 92 GLY B N 1
ATOM 2073 C CA . GLY B 1 97 ? 21.461 5.408 27.381 1.00 16.17 92 GLY B CA 1
ATOM 2074 C C . GLY B 1 97 ? 20.568 4.270 27.897 1.00 16.40 92 GLY B C 1
ATOM 2075 O O . GLY B 1 97 ? 19.334 4.381 27.961 1.00 16.20 92 GLY B O 1
ATOM 2076 N N . ALA B 1 98 ? 21.196 3.159 28.260 1.00 15.69 93 ALA B N 1
ATOM 2077 C CA . ALA B 1 98 ? 20.471 1.920 28.360 1.00 14.57 93 ALA B CA 1
ATOM 2078 C C . ALA B 1 98 ? 20.361 1.568 29.798 1.00 14.20 93 ALA B C 1
ATOM 2079 O O . ALA B 1 98 ? 19.612 0.651 30.137 1.00 14.61 93 ALA B O 1
ATOM 2081 N N . VAL B 1 99 ? 21.121 2.287 30.634 1.00 13.80 94 VAL B N 1
ATOM 2082 C CA . VAL B 1 99 ? 21.311 1.896 32.053 1.00 13.66 94 VAL B CA 1
ATOM 2083 C C . VAL B 1 99 ? 20.012 1.901 32.873 1.00 14.07 94 VAL B C 1
ATOM 2084 O O . VAL B 1 99 ? 19.837 1.009 33.700 1.00 14.65 94 VAL B O 1
ATOM 2088 N N . SER B 1 100 ? 19.104 2.862 32.647 1.00 15.15 95 SER B N 1
ATOM 2089 C CA . SER B 1 100 ? 17.869 2.919 33.469 1.00 17.49 95 SER B CA 1
ATOM 2090 C C . SER B 1 100 ? 16.852 1.867 33.020 1.00 17.77 95 SER B C 1
ATOM 2091 O O . SER B 1 100 ? 16.043 1.412 33.814 1.00 19.37 95 SER B O 1
ATOM 2094 N N . ALA B 1 101 ? 16.938 1.460 31.763 1.00 18.33 96 ALA B N 1
ATOM 2095 C CA . ALA B 1 101 ? 16.108 0.383 31.239 1.00 19.12 96 ALA B CA 1
ATOM 2096 C C . ALA B 1 101 ? 16.525 -0.907 31.874 1.00 19.52 96 ALA B C 1
ATOM 2097 O O . ALA B 1 101 ? 15.672 -1.727 32.202 1.00 20.99 96 ALA B O 1
ATOM 2099 N N . VAL B 1 102 ? 17.836 -1.096 32.032 1.00 18.89 97 VAL B N 1
ATOM 2100 C CA . VAL B 1 102 ? 18.355 -2.371 32.560 1.00 18.56 97 VAL B CA 1
ATOM 2101 C C . VAL B 1 102 ? 18.128 -2.397 34.093 1.00 19.34 97 VAL B C 1
ATOM 2102 O O . VAL B 1 102 ? 17.695 -3.415 34.646 1.00 19.05 97 VAL B O 1
ATOM 2106 N N . SER B 1 103 ? 18.405 -1.265 34.753 1.00 19.96 98 SER B N 1
ATOM 2107 C CA . SER B 1 103 ? 18.213 -1.136 36.198 1.00 20.35 98 SER B CA 1
ATOM 2108 C C . SER B 1 103 ? 16.757 -1.228 36.640 1.00 22.33 98 SER B C 1
ATOM 2109 O O . SER B 1 103 ? 16.494 -1.574 37.794 1.00 22.89 98 SER B O 1
ATOM 2112 N N . ALA B 1 104 ? 15.819 -0.911 35.739 1.00 22.75 99 ALA B N 1
ATOM 2113 C CA . ALA B 1 104 ? 14.386 -0.928 36.061 1.00 24.14 99 ALA B CA 1
ATOM 2114 C C . ALA B 1 104 ? 13.896 -2.356 36.286 1.00 24.54 99 ALA B C 1
ATOM 2115 O O . ALA B 1 104 ? 12.906 -2.575 36.978 1.00 25.61 99 ALA B O 1
ATOM 2117 N N . VAL B 1 105 ? 14.606 -3.321 35.706 1.00 23.68 100 VAL B N 1
ATOM 2118 C CA . VAL B 1 105 ? 14.200 -4.715 35.814 1.00 24.29 100 VAL B CA 1
ATOM 2119 C C . VAL B 1 105 ? 14.286 -5.250 37.277 1.00 24.34 100 VAL B C 1
ATOM 2120 O O . VAL B 1 105 ? 15.378 -5.333 37.844 1.00 23.26 100 VAL B O 1
ATOM 2124 N N . PRO B 1 106 ? 13.117 -5.601 37.891 1.00 26.08 101 PRO B N 1
ATOM 2125 C CA . PRO B 1 106 ? 13.121 -6.031 39.309 1.00 26.10 101 PRO B CA 1
ATOM 2126 C C . PRO B 1 106 ? 14.213 -7.052 39.612 1.00 25.44 101 PRO B C 1
ATOM 2127 O O . PRO B 1 106 ? 14.869 -6.944 40.642 1.00 25.50 101 PRO B O 1
ATOM 2131 N N . ALA B 1 107 ? 14.387 -8.035 38.730 1.00 24.22 102 ALA B N 1
ATOM 2132 C CA . ALA B 1 107 ? 15.352 -9.105 38.945 1.00 24.58 102 ALA B CA 1
ATOM 2133 C C . ALA B 1 107 ? 16.809 -8.592 38.938 1.00 22.80 102 ALA B C 1
ATOM 2134 O O . ALA B 1 107 ? 17.623 -9.031 39.730 1.00 22.89 102 ALA B O 1
ATOM 2136 N N . VAL B 1 108 ? 17.110 -7.643 38.063 1.00 21.69 103 VAL B N 1
ATOM 2137 C CA . VAL B 1 108 ? 18.441 -6.988 38.013 1.00 20.39 103 VAL B CA 1
ATOM 2138 C C . VAL B 1 108 ? 18.744 -6.223 39.285 1.00 20.91 103 VAL B C 1
ATOM 2139 O O . VAL B 1 108 ? 19.799 -6.422 39.863 1.00 21.90 103 VAL B O 1
ATOM 2143 N N . ARG B 1 109 ? 17.822 -5.369 39.731 1.00 21.12 104 ARG B N 1
ATOM 2144 C CA . ARG B 1 109 ? 17.999 -4.662 41.011 1.00 21.32 104 ARG B CA 1
ATOM 2145 C C . ARG B 1 109 ? 18.191 -5.587 42.213 1.00 21.29 104 ARG B C 1
ATOM 2146 O O . ARG B 1 109 ? 18.985 -5.331 43.084 1.00 20.09 104 ARG B O 1
ATOM 2154 N N . GLU B 1 110 ? 17.414 -6.654 42.254 1.00 23.64 105 GLU B N 1
ATOM 2155 C CA . GLU B 1 110 ? 17.383 -7.592 43.381 1.00 25.53 105 GLU B CA 1
ATOM 2156 C C . GLU B 1 110 ? 18.776 -8.218 43.627 1.00 25.34 105 GLU B C 1
ATOM 2157 O O . GLU B 1 110 ? 19.230 -8.295 44.768 1.00 25.71 105 GLU B O 1
ATOM 2163 N N . ARG B 1 111 ? 19.439 -8.649 42.552 1.00 24.54 106 ARG B N 1
ATOM 2164 C CA . ARG B 1 111 ? 20.804 -9.195 42.648 1.00 25.12 106 ARG B CA 1
ATOM 2165 C C . ARG B 1 111 ? 21.822 -8.121 43.065 1.00 23.73 106 ARG B C 1
ATOM 2166 O O . ARG B 1 111 ? 22.686 -8.373 43.909 1.00 24.21 106 ARG B O 1
ATOM 2174 N N . LEU B 1 112 ? 21.716 -6.935 42.472 1.00 21.90 107 LEU B N 1
ATOM 2175 C CA . LEU B 1 112 ? 22.662 -5.852 42.760 1.00 21.35 107 LEU B CA 1
ATOM 2176 C C . LEU B 1 112 ? 22.467 -5.274 44.163 1.00 21.47 107 LEU B C 1
ATOM 2177 O O . LEU B 1 112 ? 23.434 -4.890 44.821 1.00 22.23 107 LEU B O 1
ATOM 2182 N N . VAL B 1 113 ? 21.224 -5.186 44.616 1.00 22.02 108 VAL B N 1
ATOM 2183 C CA . VAL B 1 113 ? 20.965 -4.669 45.959 1.00 22.79 108 VAL B CA 1
ATOM 2184 C C . VAL B 1 113 ? 21.571 -5.645 46.982 1.00 24.06 108 VAL B C 1
ATOM 2185 O O . VAL B 1 113 ? 22.305 -5.248 47.875 1.00 23.52 108 VAL B O 1
ATOM 2189 N N . ARG B 1 114 ? 21.326 -6.939 46.781 1.00 25.23 109 ARG B N 1
ATOM 2190 C CA . ARG B 1 114 ? 22.001 -8.001 47.535 1.00 26.42 109 ARG B CA 1
ATOM 2191 C C . ARG B 1 114 ? 23.547 -7.919 47.510 1.00 25.46 109 ARG B C 1
ATOM 2192 O O . ARG B 1 114 ? 24.183 -8.076 48.537 1.00 26.28 109 ARG B O 1
ATOM 2200 N N . GLN B 1 115 ? 24.146 -7.693 46.347 1.00 23.29 110 GLN B N 1
ATOM 2201 C CA . GLN B 1 115 ? 25.601 -7.704 46.228 1.00 22.82 110 GLN B CA 1
ATOM 2202 C C . GLN B 1 115 ? 26.199 -6.535 46.998 1.00 22.62 110 GLN B C 1
ATOM 2203 O O . GLN B 1 115 ? 27.244 -6.684 47.657 1.00 22.63 110 GLN B O 1
ATOM 2209 N N . GLN B 1 116 ? 25.502 -5.397 46.918 1.00 20.96 111 GLN B N 1
ATOM 2210 C CA . GLN B 1 116 ? 25.962 -4.145 47.496 1.00 20.82 111 GLN B CA 1
ATOM 2211 C C . GLN B 1 116 ? 25.932 -4.298 48.984 1.00 22.07 111 GLN B C 1
ATOM 2212 O O . GLN B 1 116 ? 26.816 -3.802 49.683 1.00 21.95 111 GLN B O 1
ATOM 2218 N N . ARG B 1 117 ? 24.912 -4.994 49.477 1.00 24.34 112 ARG B N 1
ATOM 2219 C CA . ARG B 1 117 ? 24.784 -5.198 50.925 1.00 27.32 112 ARG B CA 1
ATOM 2220 C C . ARG B 1 117 ? 25.847 -6.158 51.495 1.00 28.93 112 ARG B C 1
ATOM 2221 O O . ARG B 1 117 ? 26.392 -5.920 52.584 1.00 30.35 112 ARG B O 1
ATOM 2229 N N . GLU B 1 118 ? 26.169 -7.215 50.753 1.00 29.59 113 GLU B N 1
ATOM 2230 C CA . GLU B 1 118 ? 27.230 -8.129 51.166 1.00 31.68 113 GLU B CA 1
ATOM 2231 C C . GLU B 1 118 ? 28.573 -7.417 51.073 1.00 31.12 113 GLU B C 1
ATOM 2232 O O . GLU B 1 118 ? 29.408 -7.526 51.952 1.00 31.71 113 GLU B O 1
ATOM 2238 N N . LEU B 1 119 ? 28.769 -6.670 50.000 1.00 30.68 114 LEU B N 1
ATOM 2239 C CA . LEU B 1 119 ? 29.994 -5.927 49.859 1.00 30.83 114 LEU B CA 1
ATOM 2240 C C . LEU B 1 119 ? 30.152 -4.882 50.948 1.00 31.39 114 LEU B C 1
ATOM 2241 O O . LEU B 1 119 ? 31.280 -4.608 51.390 1.00 31.30 114 LEU B O 1
ATOM 2246 N N . ALA B 1 120 ? 29.033 -4.309 51.390 1.00 31.83 115 ALA B N 1
ATOM 2247 C CA . ALA B 1 120 ? 29.091 -3.345 52.489 1.00 32.63 115 ALA B CA 1
ATOM 2248 C C . ALA B 1 120 ? 29.523 -4.017 53.791 1.00 34.36 115 ALA B C 1
ATOM 2249 O O . ALA B 1 120 ? 30.411 -3.510 54.477 1.00 34.89 115 ALA B O 1
ATOM 2251 N N . GLU B 1 121 ? 28.921 -5.157 54.131 1.00 36.57 116 GLU B N 1
ATOM 2252 C CA . GLU B 1 121 ? 29.267 -5.832 55.403 1.00 38.93 116 GLU B CA 1
ATOM 2253 C C . GLU B 1 121 ? 30.727 -6.282 55.337 1.00 39.27 116 GLU B C 1
ATOM 2254 O O . GLU B 1 121 ? 31.501 -6.094 56.277 1.00 39.60 116 GLU B O 1
ATOM 2256 N N . SER B 1 122 ? 31.069 -6.848 54.181 1.00 39.09 117 SER B N 1
ATOM 2257 C CA . SER B 1 122 ? 32.401 -7.343 53.838 1.00 40.32 117 SER B CA 1
ATOM 2258 C C . SER B 1 122 ? 33.562 -6.340 54.017 1.00 40.12 117 SER B C 1
ATOM 2259 O O . SER B 1 122 ? 34.723 -6.754 54.050 1.00 40.63 117 SER B O 1
ATOM 2262 N N . SER B 1 123 ? 33.239 -5.049 54.161 1.00 39.64 118 SER B N 1
ATOM 2263 C CA . SER B 1 123 ? 34.210 -3.958 53.964 1.00 39.13 118 SER B CA 1
ATOM 2264 C C . SER B 1 123 ? 34.584 -3.191 55.238 1.00 39.15 118 SER B C 1
ATOM 2265 O O . SER B 1 123 ? 35.523 -2.389 55.219 1.00 39.08 118 SER B O 1
ATOM 2268 N N . GLY B 1 124 ? 33.873 -3.439 56.336 1.00 38.96 119 GLY B N 1
ATOM 2269 C CA . GLY B 1 124 ? 34.106 -2.684 57.552 1.00 38.47 119 GLY B CA 1
ATOM 2270 C C . GLY B 1 124 ? 33.686 -1.228 57.398 1.00 36.68 119 GLY B C 1
ATOM 2271 O O . GLY B 1 124 ? 32.535 -0.959 57.073 1.00 36.15 119 GLY B O 1
ATOM 2272 N N . ALA B 1 125 ? 34.615 -0.294 57.645 1.00 35.41 120 ALA B N 1
ATOM 2273 C CA . ALA B 1 125 ? 34.353 1.132 57.463 1.00 32.84 120 ALA B CA 1
ATOM 2274 C C . ALA B 1 125 ? 34.244 1.446 55.966 1.00 30.23 120 ALA B C 1
ATOM 2275 O O . ALA B 1 125 ? 35.179 1.219 55.193 1.00 30.26 120 ALA B O 1
ATOM 2277 N N . VAL B 1 126 ? 33.089 1.952 55.543 1.00 27.62 121 VAL B N 1
ATOM 2278 C CA . VAL B 1 126 ? 32.829 2.039 54.128 1.00 24.01 121 VAL B CA 1
ATOM 2279 C C . VAL B 1 126 ? 31.961 3.231 53.792 1.00 22.72 121 VAL B C 1
ATOM 2280 O O . VAL B 1 126 ? 30.994 3.531 54.489 1.00 23.60 121 VAL B O 1
ATOM 2284 N N . VAL B 1 127 ? 32.334 3.927 52.721 1.00 21.18 122 VAL B N 1
ATOM 2285 C CA . VAL B 1 127 ? 31.480 4.930 52.099 1.00 18.54 122 VAL B CA 1
ATOM 2286 C C . VAL B 1 127 ? 30.858 4.299 50.826 1.00 18.02 122 VAL B C 1
ATOM 2287 O O . VAL B 1 127 ? 31.587 3.878 49.909 1.00 17.45 122 VAL B O 1
ATOM 2291 N N . VAL B 1 128 ? 29.520 4.215 50.804 1.00 17.32 123 VAL B N 1
ATOM 2292 C CA . VAL B 1 128 ? 28.782 3.622 49.701 1.00 16.37 123 VAL B CA 1
ATOM 2293 C C . VAL B 1 128 ? 28.048 4.699 48.930 1.00 16.65 123 VAL B C 1
ATOM 2294 O O . VAL B 1 128 ? 27.168 5.375 49.475 1.00 16.33 123 VAL B O 1
ATOM 2298 N N . GLU B 1 129 ? 28.452 4.917 47.673 1.00 17.23 124 GLU B N 1
ATOM 2299 C CA . GLU B 1 129 ? 27.823 5.973 46.881 1.00 17.99 124 GLU B CA 1
ATOM 2300 C C . GLU B 1 129 ? 26.723 5.364 46.018 1.00 17.82 124 GLU B C 1
ATOM 2301 O O . GLU B 1 129 ? 26.824 4.210 45.590 1.00 19.84 124 GLU B O 1
ATOM 2307 N N . GLY B 1 130 ? 25.672 6.117 45.732 1.00 17.70 125 GLY B N 1
ATOM 2308 C CA . GLY B 1 130 ? 24.700 5.684 44.749 1.00 16.62 125 GLY B CA 1
ATOM 2309 C C . GLY B 1 130 ? 23.606 6.717 44.679 1.00 18.40 125 GLY B C 1
ATOM 2310 O O . GLY B 1 130 ? 23.869 7.899 44.946 1.00 18.34 125 GLY B O 1
ATOM 2311 N N . ARG B 1 131 ? 22.386 6.255 44.359 1.00 18.42 126 ARG B N 1
ATOM 2312 C CA . ARG B 1 131 ? 21.150 7.068 44.291 1.00 20.42 126 ARG B CA 1
ATOM 2313 C C . ARG B 1 131 ? 20.157 6.769 45.441 1.00 21.11 126 ARG B C 1
ATOM 2314 O O . ARG B 1 131 ? 19.505 7.674 45.958 1.00 20.97 126 ARG B O 1
ATOM 2322 N N . ASP B 1 132 ? 20.037 5.490 45.809 1.00 21.26 127 ASP B N 1
ATOM 2323 C CA . ASP B 1 132 ? 19.086 5.067 46.829 1.00 22.78 127 ASP B CA 1
ATOM 2324 C C . ASP B 1 132 ? 19.744 4.288 47.950 1.00 22.51 127 ASP B C 1
ATOM 2325 O O . ASP B 1 132 ? 19.147 3.365 48.483 1.00 24.20 127 ASP B O 1
ATOM 2330 N N . ILE B 1 133 ? 20.973 4.643 48.306 1.00 20.85 128 ILE B N 1
ATOM 2331 C CA . ILE B 1 133 ? 21.698 3.960 49.388 1.00 20.79 128 ILE B CA 1
ATOM 2332 C C . ILE B 1 133 ? 21.104 4.264 50.792 1.00 22.60 128 ILE B C 1
ATOM 2333 O O . ILE B 1 133 ? 20.962 3.358 51.630 1.00 23.33 128 ILE B O 1
ATOM 2338 N N . GLY B 1 134 ? 20.776 5.534 51.046 1.00 22.70 129 GLY B N 1
ATOM 2339 C CA . GLY B 1 134 ? 20.222 5.939 52.333 1.00 25.28 129 GLY B CA 1
ATOM 2340 C C . GLY B 1 134 ? 18.789 5.456 52.520 1.00 27.55 129 GLY B C 1
ATOM 2341 O O . GLY B 1 134 ? 18.391 5.104 53.619 1.00 29.32 129 GLY B O 1
ATOM 2342 N N . THR B 1 135 ? 18.013 5.432 51.443 1.00 28.49 130 THR B N 1
ATOM 2343 C CA . THR B 1 135 ? 16.611 5.005 51.498 1.00 31.08 130 THR B CA 1
ATOM 2344 C C . THR B 1 135 ? 16.436 3.474 51.466 1.00 31.93 130 THR B C 1
ATOM 2345 O O . THR B 1 135 ? 15.827 2.879 52.357 1.00 34.66 130 THR B O 1
ATOM 2349 N N . VAL B 1 136 ? 16.988 2.836 50.446 1.00 30.50 131 VAL B N 1
ATOM 2350 C CA . VAL B 1 136 ? 16.655 1.450 50.137 1.00 30.21 131 VAL B CA 1
ATOM 2351 C C . VAL B 1 136 ? 17.799 0.477 50.470 1.00 28.89 131 VAL B C 1
ATOM 2352 O O . VAL B 1 136 ? 17.588 -0.488 51.196 1.00 30.40 131 VAL B O 1
ATOM 2356 N N . VAL B 1 137 ? 19.003 0.737 49.974 1.00 26.11 132 VAL B N 1
ATOM 2357 C CA . VAL B 1 137 ? 20.088 -0.240 50.133 1.00 25.27 132 VAL B CA 1
ATOM 2358 C C . VAL B 1 137 ? 20.624 -0.431 51.568 1.00 25.89 132 VAL B C 1
ATOM 2359 O O . VAL B 1 137 ? 20.658 -1.538 52.058 1.00 25.97 132 VAL B O 1
ATOM 2363 N N . LEU B 1 138 ? 21.055 0.653 52.206 1.00 25.97 133 LEU B N 1
ATOM 2364 C CA . LEU B 1 138 ? 21.554 0.647 53.580 1.00 26.96 133 LEU B CA 1
ATOM 2365 C C . LEU B 1 138 ? 20.749 1.623 54.434 1.00 28.50 133 LEU B C 1
ATOM 2366 O O . LEU B 1 138 ? 21.271 2.641 54.843 1.00 28.77 133 LEU B O 1
ATOM 2371 N N . PRO B 1 139 ? 19.469 1.316 54.707 1.00 30.55 134 PRO B N 1
ATOM 2372 C CA . PRO B 1 139 ? 18.639 2.222 55.501 1.00 32.69 134 PRO B CA 1
ATOM 2373 C C . PRO B 1 139 ? 19.111 2.379 56.962 1.00 34.63 134 PRO B C 1
ATOM 2374 O O . PRO B 1 139 ? 18.652 3.281 57.668 1.00 35.78 134 PRO B O 1
ATOM 2378 N N . ASP B 1 140 ? 20.001 1.502 57.419 1.00 35.13 135 ASP B N 1
ATOM 2379 C CA . ASP B 1 140 ? 20.589 1.645 58.749 1.00 37.10 135 ASP B CA 1
ATOM 2380 C C . ASP B 1 140 ? 22.019 2.155 58.680 1.00 34.91 135 ASP B C 1
ATOM 2381 O O . ASP B 1 140 ? 22.790 1.998 59.607 1.00 35.15 135 ASP B O 1
ATOM 2386 N N . ALA B 1 141 ? 22.368 2.794 57.569 1.00 33.13 136 ALA B N 1
ATOM 2387 C CA . ALA B 1 141 ? 23.624 3.517 57.502 1.00 31.70 136 ALA B CA 1
ATOM 2388 C C . ALA B 1 141 ? 23.716 4.461 58.709 1.00 32.87 136 ALA B C 1
ATOM 2389 O O . ALA B 1 141 ? 22.711 5.063 59.119 1.00 34.19 136 ALA B O 1
ATOM 2391 N N . ASP B 1 142 ? 24.914 4.588 59.279 1.00 32.46 137 ASP B N 1
ATOM 2392 C CA . ASP B 1 142 ? 25.129 5.500 60.395 1.00 33.61 137 ASP B CA 1
ATOM 2393 C C . ASP B 1 142 ? 24.942 6.954 59.958 1.00 32.65 137 ASP B C 1
ATOM 2394 O O . ASP B 1 142 ? 24.107 7.653 60.512 1.00 34.26 137 ASP B O 1
ATOM 2399 N N . VAL B 1 143 ? 25.696 7.392 58.950 1.00 31.10 138 VAL B N 1
ATOM 2400 C CA . VAL B 1 143 ? 25.559 8.746 58.358 1.00 30.05 138 VAL B CA 1
ATOM 2401 C C . VAL B 1 143 ? 25.039 8.751 56.916 1.00 28.68 138 VAL B C 1
ATOM 2402 O O . VAL B 1 143 ? 25.580 8.088 56.040 1.00 28.27 138 VAL B O 1
ATOM 2406 N N . LYS B 1 144 ? 23.973 9.500 56.675 1.00 28.86 139 LYS B N 1
ATOM 2407 C CA . LYS B 1 144 ? 23.367 9.545 55.359 1.00 27.39 139 LYS B CA 1
ATOM 2408 C C . LYS B 1 144 ? 23.541 10.932 54.795 1.00 26.69 139 LYS B C 1
ATOM 2409 O O . LYS B 1 144 ? 23.061 11.910 55.359 1.00 27.12 139 LYS B O 1
ATOM 2415 N N . ILE B 1 145 ? 24.264 11.004 53.696 1.00 25.02 140 ILE B N 1
ATOM 2416 C CA . ILE B 1 145 ? 24.566 12.265 53.043 1.00 25.41 140 ILE B CA 1
ATOM 2417 C C . ILE B 1 145 ? 23.823 12.336 51.721 1.00 25.22 140 ILE B C 1
ATOM 2418 O O . ILE B 1 145 ? 23.820 11.387 50.947 1.00 24.43 140 ILE B O 1
ATOM 2423 N N . TYR B 1 146 ? 23.184 13.468 51.474 1.00 26.52 141 TYR B N 1
ATOM 2424 C CA . TYR B 1 146 ? 22.523 13.679 50.221 1.00 27.06 141 TYR B CA 1
ATOM 2425 C C . TYR B 1 146 ? 23.117 14.894 49.518 1.00 27.79 141 TYR B C 1
ATOM 2426 O O . TYR B 1 146 ? 22.780 16.024 49.884 1.00 29.45 141 TYR B O 1
ATOM 2435 N N . LEU B 1 147 ? 23.9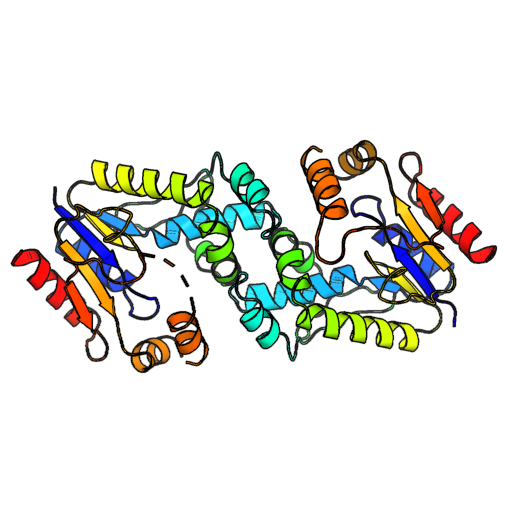83 14.675 48.522 1.00 27.02 142 LEU B N 1
ATOM 2436 C CA . LEU B 1 147 ? 24.620 15.792 47.784 1.00 27.59 142 LEU B CA 1
ATOM 2437 C C . LEU B 1 147 ? 23.788 16.316 46.615 1.00 28.72 142 LEU B C 1
ATOM 2438 O O . LEU B 1 147 ? 23.331 15.556 45.764 1.00 28.67 142 LEU B O 1
ATOM 2443 N N . THR B 1 148 ? 23.616 17.631 46.584 1.00 30.35 143 THR B N 1
ATOM 2444 C CA . THR B 1 148 ? 22.695 18.265 45.665 1.00 31.70 143 THR B CA 1
ATOM 2445 C C . THR B 1 148 ? 23.256 19.599 45.166 1.00 32.38 143 THR B C 1
ATOM 2446 O O . THR B 1 148 ? 24.137 20.185 45.795 1.00 32.68 143 THR B O 1
ATOM 2450 N N . ALA B 1 149 ? 22.780 20.054 44.018 1.00 32.99 144 ALA B N 1
ATOM 2451 C CA . ALA B 1 149 ? 23.151 21.378 43.528 1.00 34.55 144 ALA B CA 1
ATOM 2452 C C . ALA B 1 149 ? 22.055 21.861 42.610 1.00 35.82 144 ALA B C 1
ATOM 2453 O O . ALA B 1 149 ? 21.296 21.050 42.086 1.00 35.02 144 ALA B O 1
ATOM 2455 N N . SER B 1 150 ? 21.972 23.177 42.411 1.00 37.71 145 SER B N 1
ATOM 2456 C CA . SER B 1 150 ? 21.017 23.755 41.462 1.00 38.65 145 SER B CA 1
ATOM 2457 C C . SER B 1 150 ? 21.154 23.125 40.078 1.00 38.14 145 SER B C 1
ATOM 2458 O O . SER B 1 150 ? 22.241 22.653 39.700 1.00 37.03 145 SER B O 1
ATOM 2461 N N . ALA B 1 151 ? 20.052 23.113 39.332 1.00 39.01 146 ALA B N 1
ATOM 2462 C CA . ALA B 1 151 ? 20.063 22.737 37.924 1.00 39.53 146 ALA B CA 1
ATOM 2463 C C . ALA B 1 151 ? 21.153 23.501 37.146 1.00 40.37 146 ALA B C 1
ATOM 2464 O O . ALA B 1 151 ? 21.861 22.910 36.304 1.00 39.08 146 ALA B O 1
ATOM 2466 N N . GLN B 1 152 ? 21.279 24.798 37.459 1.00 42.18 147 GLN B N 1
ATOM 2467 C CA . GLN B 1 152 ? 22.246 25.714 36.836 1.00 43.76 147 GLN B CA 1
ATOM 2468 C C . GLN B 1 152 ? 23.716 25.384 37.149 1.00 42.58 147 GLN B C 1
ATOM 2469 O O . GLN B 1 152 ? 24.579 25.552 36.278 1.00 43.46 147 GLN B O 1
ATOM 2475 N N . ALA B 1 153 ? 24.006 24.939 38.377 1.00 61.12 148 ALA B N 1
ATOM 2476 C CA . ALA B 1 153 ? 25.375 24.560 38.762 1.00 58.62 148 ALA B CA 1
ATOM 2477 C C . ALA B 1 153 ? 25.823 23.223 38.136 1.00 56.25 148 ALA B C 1
ATOM 2478 O O . ALA B 1 153 ? 26.950 23.110 37.653 1.00 56.86 148 ALA B O 1
ATOM 2480 N N . ARG B 1 154 ? 24.933 22.228 38.137 1.00 53.35 149 ARG B N 1
ATOM 2481 C CA . ARG B 1 154 ? 25.166 20.961 37.424 1.00 52.59 149 ARG B CA 1
ATOM 2482 C C . ARG B 1 154 ? 25.237 21.108 35.897 1.00 56.15 149 ARG B C 1
ATOM 2483 O O . ARG B 1 154 ? 26.042 20.431 35.256 1.00 57.28 149 ARG B O 1
ATOM 2491 N N . ALA B 1 155 ? 24.375 21.953 35.322 1.00 58.78 150 ALA B N 1
ATOM 2492 C CA . ALA B 1 155 ? 24.482 22.356 33.912 1.00 63.47 150 ALA B CA 1
ATOM 2493 C C . ALA B 1 155 ? 25.868 22.934 33.619 1.00 66.41 150 ALA B C 1
ATOM 2494 O O . ALA B 1 155 ? 26.495 22.553 32.636 1.00 69.06 150 ALA B O 1
ATOM 2496 N N . GLN B 1 156 ? 26.333 23.843 34.484 1.00 67.01 151 GLN B N 1
ATOM 2497 C CA . GLN B 1 156 ? 27.697 24.409 34.425 1.00 69.47 151 GLN B CA 1
ATOM 2498 C C . GLN B 1 156 ? 28.792 23.327 34.476 1.00 68.71 151 GLN B C 1
ATOM 2499 O O . GLN B 1 156 ? 29.681 23.324 33.626 1.00 71.85 151 GLN B O 1
ATOM 2505 N N . ARG B 1 157 ? 28.706 22.398 35.430 1.00 64.91 152 ARG B N 1
ATOM 2506 C CA . ARG B 1 157 ? 29.736 21.361 35.573 1.00 65.09 152 ARG B CA 1
ATOM 2507 C C . ARG B 1 157 ? 29.711 20.309 34.466 1.00 66.97 152 ARG B C 1
ATOM 2508 O O . ARG B 1 157 ? 30.695 19.587 34.279 1.00 68.93 152 ARG B O 1
ATOM 2516 N N . ARG B 1 158 ? 28.592 20.213 33.746 1.00 67.49 153 ARG B N 1
ATOM 2517 C CA . ARG B 1 158 ? 28.475 19.265 32.651 1.00 69.21 153 ARG B CA 1
ATOM 2518 C C . ARG B 1 158 ? 29.265 19.736 31.407 1.00 74.82 153 ARG B C 1
ATOM 2519 O O . ARG B 1 158 ? 30.177 19.042 30.949 1.00 77.16 153 ARG B O 1
ATOM 2521 N N . ASN B 1 159 ? 28.944 20.922 30.886 1.00 77.61 154 ASN B N 1
ATOM 2522 C CA . ASN B 1 159 ? 29.687 21.501 29.774 1.00 82.88 154 ASN B CA 1
ATOM 2523 C C . ASN B 1 159 ? 31.135 21.823 30.151 1.00 85.09 154 ASN B C 1
ATOM 2524 O O . ASN B 1 159 ? 31.564 21.603 31.290 1.00 81.34 154 ASN B O 1
ATOM 2526 N N . LEU B 1 175 ? 22.339 21.341 29.983 1.00 76.69 170 LEU B N 1
ATOM 2527 C CA . LEU B 1 175 ? 21.487 22.469 30.335 1.00 78.28 170 LEU B CA 1
ATOM 2528 C C . LEU B 1 175 ? 20.025 22.017 30.457 1.00 77.29 170 LEU B C 1
ATOM 2529 O O . LEU B 1 175 ? 19.601 21.570 31.520 1.00 73.13 170 LEU B O 1
ATOM 2531 N N . ALA B 1 176 ? 19.267 22.129 29.363 1.00 81.41 171 ALA B N 1
ATOM 2532 C CA . ALA B 1 176 ? 17.841 21.749 29.317 1.00 81.12 171 ALA B CA 1
ATOM 2533 C C . ALA B 1 176 ? 17.585 20.246 29.517 1.00 76.96 171 ALA B C 1
ATOM 2534 O O . ALA B 1 176 ? 16.486 19.843 29.922 1.00 75.45 171 ALA B O 1
ATOM 2536 N N . ASP B 1 177 ? 18.599 19.427 29.234 1.00 75.39 172 ASP B N 1
ATOM 2537 C CA . ASP B 1 177 ? 18.517 17.976 29.438 1.00 71.88 172 ASP B CA 1
ATOM 2538 C C . ASP B 1 177 ? 18.557 17.600 30.929 1.00 67.11 172 ASP B C 1
ATOM 2539 O O . ASP B 1 177 ? 17.901 16.640 31.351 1.00 64.41 172 ASP B O 1
ATOM 2541 N N . VAL B 1 178 ? 19.323 18.366 31.714 1.00 66.19 173 VAL B N 1
ATOM 2542 C CA . VAL B 1 178 ? 19.442 18.156 33.156 1.00 62.18 173 VAL B CA 1
ATOM 2543 C C . VAL B 1 178 ? 18.164 18.535 33.899 1.00 61.68 173 VAL B C 1
ATOM 2544 O O . VAL B 1 178 ? 17.822 17.903 34.889 1.00 58.50 173 VAL B O 1
ATOM 2548 N N . GLN B 1 179 ? 17.447 19.539 33.402 1.00 65.61 174 GLN B N 1
ATOM 2549 C CA . GLN B 1 179 ? 16.131 19.899 33.954 1.00 66.74 174 GLN B CA 1
ATOM 2550 C C . GLN B 1 179 ? 15.005 18.912 33.585 1.00 66.72 174 GLN B C 1
ATOM 2551 O O . GLN B 1 179 ? 14.057 18.738 34.352 1.00 65.51 174 GLN B O 1
ATOM 2557 N N . ARG B 1 180 ? 15.111 18.289 32.411 1.00 68.18 175 ARG B N 1
ATOM 2558 C CA . ARG B 1 180 ? 14.207 17.197 32.029 1.00 68.59 175 ARG B CA 1
ATOM 2559 C C . ARG B 1 180 ? 14.475 15.953 32.876 1.00 64.21 175 ARG B C 1
ATOM 2560 O O . ARG B 1 180 ? 13.528 15.318 33.347 1.00 63.44 175 ARG B O 1
ATOM 2568 N N . ARG B 1 181 ? 15.755 15.619 33.062 1.00 62.16 176 ARG B N 1
ATOM 2569 C CA . ARG B 1 181 ? 16.155 14.496 33.911 1.00 58.90 176 ARG B CA 1
ATOM 2570 C C . ARG B 1 181 ? 15.814 14.750 35.382 1.00 56.99 176 ARG B C 1
ATOM 2571 O O . ARG B 1 181 ? 15.641 13.800 36.125 1.00 54.80 176 ARG B O 1
ATOM 2573 N N . ASP B 1 182 ? 15.725 16.030 35.778 1.00 58.64 177 ASP B N 1
ATOM 2574 C CA . ASP B 1 182 ? 15.234 16.476 37.096 1.00 57.59 177 ASP B CA 1
ATOM 2575 C C . ASP B 1 182 ? 13.736 16.222 37.293 1.00 58.79 177 ASP B C 1
ATOM 2576 O O . ASP B 1 182 ? 13.332 15.686 38.335 1.00 56.13 177 ASP B O 1
ATOM 2581 N N . HIS B 1 183 ? 12.930 16.663 36.312 1.00 62.55 178 HIS B N 1
ATOM 2582 C CA . HIS B 1 183 ? 11.471 16.467 36.292 1.00 65.13 178 HIS B CA 1
ATOM 2583 C C . HIS B 1 183 ? 11.094 14.986 36.305 1.00 63.61 178 HIS B C 1
ATOM 2584 O O . HIS B 1 183 ? 10.228 14.569 37.072 1.00 62.96 178 HIS B O 1
ATOM 2586 N N . LEU B 1 184 ? 11.775 14.206 35.466 1.00 63.52 179 LEU B N 1
ATOM 2587 C CA . LEU B 1 184 ? 11.568 12.759 35.331 1.00 62.67 179 LEU B CA 1
ATOM 2588 C C . LEU B 1 184 ? 11.986 11.935 36.565 1.00 59.94 179 LEU B C 1
ATOM 2589 O O . LEU B 1 184 ? 11.268 11.011 36.965 1.00 59.31 179 LEU B O 1
ATOM 2594 N N . ASP B 1 185 ? 13.148 12.260 37.145 1.00 58.82 180 ASP B N 1
ATOM 2595 C CA . ASP B 1 185 ? 13.693 11.588 38.341 1.00 56.81 180 ASP B CA 1
ATOM 2596 C C . ASP B 1 185 ? 12.862 11.847 39.596 1.00 56.96 180 ASP B C 1
ATOM 2597 O O . ASP B 1 185 ? 12.822 11.024 40.514 1.00 55.15 180 ASP B O 1
ATOM 2602 N N . SER B 1 186 ? 12.228 13.017 39.636 1.00 59.78 181 SER B N 1
ATOM 2603 C CA . SER B 1 186 ? 11.210 13.340 40.636 1.00 61.18 181 SER B CA 1
ATOM 2604 C C . SER B 1 186 ? 9.901 12.560 40.384 1.00 62.93 181 SER B C 1
ATOM 2605 O O . SER B 1 186 ? 9.263 12.097 41.337 1.00 63.01 181 SER B O 1
ATOM 2608 N N . THR B 1 187 ? 9.556 12.381 39.102 1.00 65.04 182 THR B N 1
ATOM 2609 C CA . THR B 1 187 ? 8.266 11.821 38.635 1.00 67.69 182 THR B CA 1
ATOM 2610 C C . THR B 1 187 ? 8.236 10.286 38.449 1.00 66.29 182 THR B C 1
ATOM 2611 O O . THR B 1 187 ? 7.161 9.679 38.498 1.00 67.83 182 THR B O 1
ATOM 2615 N N . ARG B 1 188 ? 9.402 9.675 38.223 1.00 63.87 183 ARG B N 1
ATOM 2616 C CA . ARG B 1 188 ? 9.524 8.226 37.969 1.00 63.13 183 ARG B CA 1
ATOM 2617 C C . ARG B 1 188 ? 8.698 7.334 38.907 1.00 62.47 183 ARG B C 1
ATOM 2618 O O . ARG B 1 188 ? 8.534 7.633 40.097 1.00 61.76 183 ARG B O 1
ATOM 2626 N N . ALA B 1 189 ? 8.188 6.237 38.355 1.00 62.72 184 ALA B N 1
ATOM 2627 C CA . ALA B 1 189 ? 7.355 5.302 39.104 1.00 62.64 184 ALA B CA 1
ATOM 2628 C C . ALA B 1 189 ? 8.202 4.284 39.867 1.00 59.74 184 ALA B C 1
ATOM 2629 O O . ALA B 1 189 ? 7.792 3.783 40.912 1.00 59.96 184 ALA B O 1
ATOM 2631 N N . VAL B 1 190 ? 9.391 4.000 39.339 1.00 57.92 185 VAL B N 1
ATOM 2632 C CA . VAL B 1 190 ? 10.314 3.013 39.914 1.00 55.73 185 VAL B CA 1
ATOM 2633 C C . VAL B 1 190 ? 11.594 3.719 40.359 1.00 53.26 185 VAL B C 1
ATOM 2634 O O . VAL B 1 190 ? 12.310 4.306 39.532 1.00 52.81 185 VAL B O 1
ATOM 2638 N N . SER B 1 191 ? 11.866 3.651 41.664 1.00 51.32 186 SER B N 1
ATOM 2639 C CA . SER B 1 191 ? 13.003 4.338 42.291 1.00 49.27 186 SER B CA 1
ATOM 2640 C C . SER B 1 191 ? 13.100 5.819 41.847 1.00 48.55 186 SER B C 1
ATOM 2641 O O . SER B 1 191 ? 14.007 6.167 41.062 1.00 47.83 186 SER B O 1
ATOM 2644 N N . PRO B 1 192 ? 12.151 6.683 42.306 1.00 48.37 187 PRO B N 1
ATOM 2645 C CA . PRO B 1 192 ? 12.361 8.109 42.020 1.00 47.93 187 PRO B CA 1
ATOM 2646 C C . PRO B 1 192 ? 13.436 8.633 42.972 1.00 45.78 187 PRO B C 1
ATOM 2647 O O . PRO B 1 192 ? 13.604 8.087 44.076 1.00 44.69 187 PRO B O 1
ATOM 2651 N N . LEU B 1 193 ? 14.184 9.640 42.528 1.00 44.79 188 LEU B N 1
ATOM 2652 C CA . LEU B 1 193 ? 15.233 10.241 43.348 1.00 42.63 188 LEU B CA 1
ATOM 2653 C C . LEU B 1 193 ? 14.653 11.148 44.452 1.00 41.96 188 LEU B C 1
ATOM 2654 O O . LEU B 1 193 ? 14.032 12.164 44.168 1.00 42.70 188 LEU B O 1
ATOM 2659 N N . ARG B 1 194 ? 14.860 10.738 45.706 1.00 40.16 189 ARG B N 1
ATOM 2660 C CA . ARG B 1 194 ? 14.501 11.523 46.883 1.00 39.40 189 ARG B CA 1
ATOM 2661 C C . ARG B 1 194 ? 15.520 11.175 47.976 1.00 37.29 189 ARG B C 1
ATOM 2662 O O . ARG B 1 194 ? 16.072 10.081 47.965 1.00 35.87 189 ARG B O 1
ATOM 2664 N N . PRO B 1 195 ? 15.803 12.124 48.898 1.00 37.55 190 PRO B N 1
ATOM 2665 C CA . PRO B 1 195 ? 16.689 11.887 50.052 1.00 36.12 190 PRO B CA 1
ATOM 2666 C C . PRO B 1 195 ? 15.975 11.137 51.167 1.00 36.78 190 PRO B C 1
ATOM 2667 O O . PRO B 1 195 ? 14.751 11.191 51.250 1.00 37.79 190 PRO B O 1
ATOM 2671 N N . ALA B 1 196 ? 16.734 10.448 52.019 1.00 36.24 191 ALA B N 1
ATOM 2672 C CA . ALA B 1 196 ? 16.141 9.732 53.146 1.00 37.34 191 ALA B CA 1
ATOM 2673 C C . ALA B 1 196 ? 15.666 10.749 54.170 1.00 38.93 191 ALA B C 1
ATOM 2674 O O . ALA B 1 196 ? 16.230 11.844 54.256 1.00 39.07 191 ALA B O 1
ATOM 2676 N N . GLU B 1 197 ? 14.639 10.379 54.937 1.00 40.68 192 GLU B N 1
ATOM 2677 C CA . GLU B 1 197 ? 14.052 11.246 55.981 1.00 43.09 192 GLU B CA 1
ATOM 2678 C C . GLU B 1 197 ? 15.111 11.799 56.952 1.00 42.86 192 GLU B C 1
ATOM 2679 O O . GLU B 1 197 ? 14.943 12.884 57.521 1.00 44.49 192 GLU B O 1
ATOM 2681 N N . ASP B 1 198 ? 16.184 11.023 57.131 1.00 41.39 193 ASP B N 1
ATOM 2682 C CA . ASP B 1 198 ? 17.281 11.327 58.056 1.00 41.21 193 ASP B CA 1
ATOM 2683 C C . ASP B 1 198 ? 18.600 11.629 57.325 1.00 38.87 193 ASP B C 1
ATOM 2684 O O . ASP B 1 198 ? 19.676 11.634 57.936 1.00 39.41 193 ASP B O 1
ATOM 2689 N N . ALA B 1 199 ? 18.517 11.876 56.022 1.00 36.45 194 ALA B N 1
ATOM 2690 C CA . ALA B 1 199 ? 19.690 12.291 55.259 1.00 34.96 194 ALA B CA 1
ATOM 2691 C C . ALA B 1 199 ? 20.044 13.741 55.554 1.00 35.45 194 ALA B C 1
ATOM 2692 O O . ALA B 1 199 ? 19.156 14.574 55.794 1.00 37.02 194 ALA B O 1
ATOM 2694 N N . LEU B 1 200 ? 21.344 14.032 55.540 1.00 34.67 195 LEU B N 1
ATOM 2695 C CA . LEU B 1 200 ? 21.851 15.399 55.664 1.00 35.10 195 LEU B CA 1
ATOM 2696 C C . LEU B 1 200 ? 22.062 16.005 54.261 1.00 34.37 195 LEU B C 1
ATOM 2697 O O . LEU B 1 200 ? 22.977 15.618 53.530 1.00 33.07 195 LEU B O 1
ATOM 2702 N N . GLU B 1 201 ? 21.202 16.951 53.892 1.00 34.96 196 GLU B N 1
ATOM 2703 C CA . GLU B 1 201 ? 21.248 17.520 52.560 1.00 35.18 196 GLU B CA 1
ATOM 2704 C C . GLU B 1 201 ? 22.274 18.648 52.505 1.00 35.67 196 GLU B C 1
ATOM 2705 O O . GLU B 1 201 ? 22.192 19.602 53.293 1.00 37.36 196 GLU B O 1
ATOM 2711 N N . VAL B 1 202 ? 23.251 18.514 51.604 1.00 36.99 197 VAL B N 1
ATOM 2712 C CA . VAL B 1 202 ? 24.268 19.532 51.415 1.00 33.85 197 VAL B CA 1
ATOM 2713 C C . VAL B 1 202 ? 24.090 20.039 49.988 1.00 35.37 197 VAL B C 1
ATOM 2714 O O . VAL B 1 202 ? 24.086 19.247 49.017 1.00 35.90 197 VAL B O 1
ATOM 2718 N N . ASP B 1 203 ? 23.898 21.352 49.879 1.00 35.21 198 ASP B N 1
ATOM 2719 C CA . ASP B 1 203 ? 23.766 22.036 48.613 1.00 35.99 198 ASP B CA 1
ATOM 2720 C C . ASP B 1 203 ? 25.159 22.554 48.245 1.00 32.82 198 ASP B C 1
ATOM 2721 O O . ASP B 1 203 ? 25.696 23.422 48.944 1.00 32.04 198 ASP B O 1
ATOM 2726 N N . THR B 1 204 ? 25.736 21.982 47.175 1.00 31.05 199 THR B N 1
ATOM 2727 C CA . THR B 1 204 ? 27.128 22.224 46.738 1.00 28.19 199 THR B CA 1
ATOM 2728 C C . THR B 1 204 ? 27.273 23.207 45.562 1.00 29.35 199 THR B C 1
ATOM 2729 O O . THR B 1 204 ? 28.367 23.342 44.996 1.00 27.71 199 THR B O 1
ATOM 2733 N N . SER B 1 205 ? 26.182 23.889 45.199 1.00 32.47 200 SER B N 1
ATOM 2734 C CA . SER B 1 205 ? 26.150 24.836 44.057 1.00 34.68 200 SER B CA 1
ATOM 2735 C C . SER B 1 205 ? 27.315 25.828 44.052 1.00 33.66 200 SER B C 1
ATOM 2736 O O . SER B 1 205 ? 27.921 26.068 43.004 1.00 34.82 200 SER B O 1
ATOM 2739 N N . ASP B 1 206 ? 27.617 26.389 45.226 1.00 32.00 201 ASP B N 1
ATOM 2740 C CA . ASP B 1 206 ? 28.671 27.394 45.399 1.00 31.28 201 ASP B CA 1
ATOM 2741 C C . ASP B 1 206 ? 29.906 26.877 46.168 1.00 28.48 201 ASP B C 1
ATOM 2742 O O . ASP B 1 206 ? 30.720 27.670 46.659 1.00 27.83 201 ASP B O 1
ATOM 2747 N N . MET B 1 207 ? 30.050 25.563 46.252 1.00 26.80 202 MET B N 1
ATOM 2748 C CA . MET B 1 207 ? 31.230 24.966 46.877 1.00 25.82 202 MET B CA 1
ATOM 2749 C C . MET B 1 207 ? 32.183 24.378 45.838 1.00 26.45 202 MET B C 1
ATOM 2750 O O . MET B 1 207 ? 31.784 24.060 44.725 1.00 28.27 202 MET B O 1
ATOM 2755 N N . THR B 1 208 ? 33.448 24.272 46.218 1.00 26.07 203 THR B N 1
ATOM 2756 C CA . THR B 1 208 ? 34.433 23.504 45.473 1.00 27.07 203 THR B CA 1
ATOM 2757 C C . THR B 1 208 ? 34.476 22.131 46.114 1.00 26.56 203 THR B C 1
ATOM 2758 O O . THR B 1 208 ? 33.946 21.929 47.200 1.00 25.54 203 THR B O 1
ATOM 2762 N N . GLN B 1 209 ? 35.124 21.204 45.424 1.00 28.21 204 GLN B N 1
ATOM 2763 C CA . GLN B 1 209 ? 35.149 19.798 45.770 1.00 28.86 204 GLN B CA 1
ATOM 2764 C C . GLN B 1 209 ? 35.822 19.568 47.125 1.00 27.46 204 GLN B C 1
ATOM 2765 O O . GLN B 1 209 ? 35.226 18.941 48.000 1.00 27.07 204 GLN B O 1
ATOM 2771 N N . GLU B 1 210 ? 37.017 20.125 47.316 1.00 27.18 205 GLU B N 1
ATOM 2772 C CA . GLU B 1 210 ? 37.728 20.029 48.597 1.00 26.68 205 GLU B CA 1
ATOM 2773 C C . GLU B 1 210 ? 36.925 20.606 49.768 1.00 24.24 205 GLU B C 1
ATOM 2774 O O . GLU B 1 210 ? 37.020 20.079 50.888 1.00 24.90 205 GLU B O 1
ATOM 2780 N N . GLN B 1 211 ? 36.149 21.666 49.520 1.00 22.50 206 GLN B N 1
ATOM 2781 C CA . GLN B 1 211 ? 35.200 22.220 50.534 1.00 21.61 206 GLN B CA 1
ATOM 2782 C C . GLN B 1 211 ? 34.045 21.257 50.839 1.00 20.64 206 GLN B C 1
ATOM 2783 O O . GLN B 1 211 ? 33.594 21.193 52.002 1.00 21.29 206 GLN B O 1
ATOM 2789 N N . VAL B 1 212 ? 33.561 20.536 49.814 1.00 21.00 207 VAL B N 1
ATOM 2790 C CA . VAL B 1 212 ? 32.481 19.569 50.010 1.00 21.05 207 VAL B CA 1
ATOM 2791 C C . VAL B 1 212 ? 33.057 18.438 50.861 1.00 22.04 207 VAL B C 1
ATOM 2792 O O . VAL B 1 212 ? 32.466 18.066 51.868 1.00 22.30 207 VAL B O 1
ATOM 2796 N N . VAL B 1 213 ? 34.239 17.945 50.501 1.00 22.99 208 VAL B N 1
ATOM 2797 C CA . VAL B 1 213 ? 34.917 16.949 51.318 1.00 24.50 208 VAL B CA 1
ATOM 2798 C C . VAL B 1 213 ? 35.061 17.410 52.777 1.00 25.27 208 VAL B C 1
ATOM 2799 O O . VAL B 1 213 ? 34.619 16.710 53.701 1.00 25.95 208 VAL B O 1
ATOM 2803 N N . ALA B 1 214 ? 35.657 18.590 52.991 1.00 26.07 209 ALA B N 1
ATOM 2804 C CA . ALA B 1 214 ? 35.833 19.121 54.352 1.00 26.60 209 ALA B CA 1
ATOM 2805 C C . ALA B 1 214 ? 34.505 19.086 55.108 1.00 25.20 209 ALA B C 1
ATOM 2806 O O . ALA B 1 214 ? 34.454 18.674 56.246 1.00 26.59 209 ALA B O 1
ATOM 2808 N N . HIS B 1 215 ? 33.441 19.511 54.453 1.00 24.41 210 HIS B N 1
ATOM 2809 C CA . HIS B 1 215 ? 32.123 19.583 55.083 1.00 25.00 210 HIS B CA 1
ATOM 2810 C C . HIS B 1 215 ? 31.573 18.204 55.475 1.00 25.01 210 HIS B C 1
ATOM 2811 O O . HIS B 1 215 ? 30.980 18.062 56.544 1.00 26.05 210 HIS B O 1
ATOM 2818 N N . LEU B 1 216 ? 31.761 17.197 54.622 1.00 23.98 211 LEU B N 1
ATOM 2819 C CA . LEU B 1 216 ? 31.225 15.892 54.908 1.00 24.58 211 LEU B CA 1
ATOM 2820 C C . LEU B 1 216 ? 32.023 15.196 56.009 1.00 25.57 211 LEU B C 1
ATOM 2821 O O . LEU B 1 216 ? 31.462 14.470 56.812 1.00 25.54 211 LEU B O 1
ATOM 2826 N N . LEU B 1 217 ? 33.329 15.433 56.045 1.00 26.93 212 LEU B N 1
ATOM 2827 C CA . LEU B 1 217 ? 34.170 14.923 57.123 1.00 29.33 212 LEU B CA 1
ATOM 2828 C C . LEU B 1 217 ? 33.721 15.482 58.479 1.00 30.35 212 LEU B C 1
ATOM 2829 O O . LEU B 1 217 ? 33.663 14.748 59.470 1.00 31.16 212 LEU B O 1
ATOM 2834 N N . ASP B 1 218 ? 33.413 16.777 58.514 1.00 30.08 213 ASP B N 1
ATOM 2835 C CA . ASP B 1 218 ? 32.874 17.380 59.713 1.00 32.84 213 ASP B CA 1
ATOM 2836 C C . ASP B 1 218 ? 31.569 16.730 60.147 1.00 33.66 213 ASP B C 1
ATOM 2837 O O . ASP B 1 218 ? 31.420 16.392 61.319 1.00 35.41 213 ASP B O 1
ATOM 2842 N N . LEU B 1 219 ? 30.634 16.577 59.205 1.00 33.39 214 LEU B N 1
ATOM 2843 C CA . LEU B 1 219 ? 29.347 15.910 59.453 1.00 35.18 214 LEU B CA 1
ATOM 2844 C C . LEU B 1 219 ? 29.545 14.493 59.959 1.00 36.26 214 LEU B C 1
ATOM 2845 O O . LEU B 1 219 ? 28.874 14.069 60.882 1.00 37.96 214 LEU B O 1
ATOM 2850 N N . VAL B 1 220 ? 30.467 13.762 59.357 1.00 37.17 215 VAL B N 1
ATOM 2851 C CA . VAL B 1 220 ? 30.737 12.390 59.786 1.00 39.66 215 VAL B CA 1
ATOM 2852 C C . VAL B 1 220 ? 31.411 12.348 61.157 1.00 42.92 215 VAL B C 1
ATOM 2853 O O . VAL B 1 220 ? 31.027 11.558 62.025 1.00 44.41 215 VAL B O 1
ATOM 2857 N N . ARG B 1 221 ? 32.405 13.206 61.354 1.00 44.99 216 ARG B N 1
ATOM 2858 C CA . ARG B 1 221 ? 33.134 13.243 62.611 1.00 49.34 216 ARG B CA 1
ATOM 2859 C C . ARG B 1 221 ? 32.279 13.715 63.785 1.00 51.20 216 ARG B C 1
ATOM 2860 O O . ARG B 1 221 ? 32.426 13.208 64.892 1.00 53.47 216 ARG B O 1
ATOM 2868 N N . THR B 1 222 ? 31.363 14.645 63.528 1.00 51.39 217 THR B N 1
ATOM 2869 C CA . THR B 1 222 ? 30.365 15.034 64.520 1.00 54.66 217 THR B CA 1
ATOM 2870 C C . THR B 1 222 ? 29.472 13.850 64.897 1.00 56.64 217 THR B C 1
ATOM 2871 O O . THR B 1 222 ? 29.175 13.633 66.076 1.00 59.30 217 THR B O 1
ATOM 2875 N N . ARG B 1 223 ? 29.056 13.075 63.896 1.00 33.43 218 ARG B N 1
ATOM 2876 C CA . ARG B 1 223 ? 28.179 11.930 64.133 1.00 34.82 218 ARG B CA 1
ATOM 2877 C C . ARG B 1 223 ? 28.868 10.605 63.767 1.00 35.42 218 ARG B C 1
ATOM 2878 O O . ARG B 1 223 ? 29.600 10.001 64.582 1.00 36.14 218 ARG B O 1
#

InterPro domains:
  IPR003136 Cytidylate kinase [MF_00238] (1-219)
  IPR003136 Cytidylate kinase [TIGR00017] (2-213)
  IPR011994 Cytidylate kinase domain [PF02224] (2-216)
  IPR011994 Cytidylate kinase domain [cd02020] (2-200)
  IPR027417 P-loop containing nucleoside triphosphate hydrolase [G3DSA:3.40.50.300] (1-223)
  IPR027417 P-loop containing nucleoside triphosphate hydrolase [SSF52540] (2-217)